Protein AF-A0A0K1JVM8-F1 (afdb_monomer)

Solvent-accessible surface area (backbone atoms only — not comparable to full-atom values): 25034 Å² total; per-residue (Å²): 74,61,64,30,31,45,97,93,35,83,37,40,50,70,55,46,67,72,68,50,91,50,93,85,65,65,36,27,36,83,86,70,67,44,68,32,46,79,39,46,76,85,44,94,86,43,81,51,28,44,40,63,70,90,76,65,94,89,62,86,78,51,78,73,28,77,96,48,36,75,93,56,51,80,48,55,87,50,63,66,70,62,32,48,56,49,16,52,52,47,46,57,57,38,67,34,71,66,46,44,45,33,38,51,39,37,49,31,50,69,67,34,75,82,40,62,47,72,71,54,53,53,48,40,53,52,50,39,62,76,67,46,57,51,47,38,58,84,69,52,70,77,54,49,50,63,55,48,46,52,76,55,73,42,56,34,56,54,88,95,48,81,68,47,38,34,37,40,44,79,48,60,58,86,93,57,60,77,50,42,43,74,77,43,20,93,63,18,29,40,34,44,22,32,43,58,95,88,39,79,56,59,71,46,79,59,68,91,39,60,56,63,21,70,41,47,65,68,58,48,48,69,55,28,70,78,51,81,88,60,56,72,61,60,53,54,54,46,60,75,58,52,68,69,76,80,68,75,74,70,78,76,72,74,73,84,77,74,86,75,83,79,80,88,80,82,92,82,84,86,84,84,85,79,89,83,85,81,90,79,90,82,83,89,83,90,83,87,85,82,83,82,84,80,84,76,89,77,83,88,75,82,82,78,82,79,83,76,77,83,82,83,76,81,88,76,79,83,81,84,76,81,80,80,88,79,78,80,84,79,94,79,90,78,83,88,90,78,85,88,89,81,90,81,89,86,89,80,90,79,92,77,92,72,87,82,81,80,76,79,72,80,57,75,68,56,56,52,52,54,54,52,55,52,50,57,68,63,68,77,114

Sequence (381 aa):
METAIYKGRMVSVTVFQHTRGSRHEHAICPACGEELFLSAANSVVKTASFNHHQRGPGQPHCELSYPYHPCYSWLRDVDEDVADARAVALRNRFYQPENLRRAFAFLVAATGKGAITSAVFALLLKEADKHGIWKYSGLPVWAVPYLLLTFIDFVVRPVDKQAYRVRFIIDKPPRSKLNTTWLSPQQCSLGKYFVNQGRTGKLVKAGRMPNPAPFSEQLFLKLTEDTSWISNNLANLFDEMAMEPIVEMEEVVPAPIKPQHKPAVSPQAAPVTPDRKSEMTRASSNMSINRPHVPSAAPVSEIRISVVPPITTPAVAPKIDAAPKVAAPRESDLPPISGRDALSSYTREEHFTRKSERSKLPSQSFWQKTVQKLREIFSLR

Secondary structure (DSSP, 8-state):
--EEEETTEEEEHHHHHHH-SSTT--EE-TTT--EEEEESTT-SSS--EEEEPPPPTTSPPPTTSGGG-GGGGGGG-S-HHHHHHHHHHHHHHHTSHHHHHHHHHHHHHHH-TTT--HHHHHHHHHHHHHTTGGGSTT--GGGHHHHHTTSS-EEE--TTS--EEEEEEEE--TT--TTHHHHSGGG-EEEEEEEETTEEEEEPPP-SS-SSEE--HHHHHHHSS--TTS-THHHHHHHHT------------------PPPPPPPP-----------------------PPPPP------------PPP------PPP-PPPP-PPPPPS-----------------------------PPPHHHHHHHHHHHHHHHS--

Mean predicted aligned error: 20.78 Å

Foldseek 3Di:
DQWFAFPNDIDGPVRCVVPDPDQPGFTAHPQPRDTWDWPCNPPPVDDIDTADDDDDPPDDDGCDHPLNDPLCVVQVPDDPVVLVVQLVVLVVVCLDPLNLLLLQLLLCLVQDPPQDDLVLSLVLVVVCVVSSVSSGPPDHSLLSSLVSQAPDWTWDDDDPDDIWIKHKDKDAPPPDDPVCCVVVQQRIWIFIFTADPNDGDDTDPDDSAHGRHGSDPVSSCVSRVDSPVPDCVSVVSVVVSDPDPPPPPPPPPPDPDDDDDDDDDDDDDDDDDDDDDDDDDDDDDDDDDDDDDDDDDDDDDDDDDDDDDDDDDDDDDDDDDDDDDDDDDDDDDDDDDDDDDDDDDDDDDDDDDDDDDDDDDDDPVVVVVVVVVVVVVVVPD

pLDDT: mean 70.58, std 21.55, range [31.61, 97.81]

Structure (mmCIF, N/CA/C/O backbone):
data_AF-A0A0K1JVM8-F1
#
_entry.id   AF-A0A0K1JVM8-F1
#
loop_
_atom_site.group_PDB
_atom_site.id
_atom_site.type_symbol
_atom_site.label_atom_id
_atom_site.label_alt_id
_atom_site.label_comp_id
_atom_site.label_asym_id
_atom_site.label_entity_id
_atom_site.label_seq_id
_atom_site.pdbx_PDB_ins_code
_atom_site.Cartn_x
_atom_site.Cartn_y
_atom_site.Cartn_z
_atom_site.occupancy
_atom_site.B_iso_or_equiv
_atom_site.auth_seq_id
_atom_site.auth_comp_id
_atom_site.auth_asym_id
_atom_site.auth_atom_id
_atom_site.pdbx_PDB_model_num
ATOM 1 N N . MET A 1 1 ? 22.837 0.581 -9.319 1.00 81.31 1 MET A N 1
ATOM 2 C CA . MET A 1 1 ? 22.861 0.524 -10.799 1.00 81.31 1 MET A CA 1
ATOM 3 C C . MET A 1 1 ? 24.142 -0.141 -11.277 1.00 81.31 1 MET A C 1
ATOM 5 O O . MET A 1 1 ? 25.142 -0.067 -10.568 1.00 81.31 1 MET A O 1
ATOM 9 N N . GLU A 1 2 ? 24.114 -0.774 -12.451 1.00 83.88 2 GLU A N 1
ATOM 10 C CA . GLU A 1 2 ? 25.258 -1.506 -13.033 1.00 83.88 2 GLU A CA 1
ATOM 11 C C . GLU A 1 2 ? 26.015 -0.710 -14.110 1.00 83.88 2 GLU A C 1
ATOM 13 O O . GLU A 1 2 ? 27.186 -0.990 -14.372 1.00 83.88 2 GLU A O 1
ATOM 18 N N . THR A 1 3 ? 25.380 0.314 -14.686 1.00 89.88 3 THR A N 1
ATOM 19 C CA . THR A 1 3 ? 25.966 1.213 -15.687 1.00 89.88 3 THR A CA 1
ATOM 20 C C . THR A 1 3 ? 25.829 2.679 -15.275 1.00 89.88 3 THR A C 1
ATOM 22 O O . THR A 1 3 ? 24.960 3.035 -14.474 1.00 89.88 3 THR A O 1
ATOM 25 N N . ALA A 1 4 ? 26.722 3.521 -15.794 1.00 94.81 4 ALA A N 1
ATOM 26 C CA . ALA A 1 4 ? 26.747 4.968 -15.588 1.00 94.81 4 ALA A CA 1
ATOM 27 C C . ALA A 1 4 ? 27.433 5.672 -16.775 1.00 94.81 4 ALA A C 1
ATOM 29 O O . ALA A 1 4 ? 28.057 5.011 -17.603 1.00 94.81 4 ALA A O 1
ATOM 30 N N . ILE A 1 5 ? 27.345 7.000 -16.864 1.00 95.00 5 ILE A N 1
ATOM 31 C CA . ILE A 1 5 ? 28.084 7.801 -17.850 1.00 95.00 5 ILE A CA 1
ATOM 32 C C . ILE A 1 5 ? 29.438 8.205 -17.262 1.00 95.00 5 ILE A C 1
ATOM 34 O O . ILE A 1 5 ? 29.512 8.777 -16.180 1.00 95.00 5 ILE A O 1
ATOM 38 N N . TYR A 1 6 ? 30.524 7.955 -17.983 1.00 97.12 6 TYR A N 1
ATOM 39 C CA . TYR A 1 6 ? 31.869 8.397 -17.628 1.00 97.12 6 TYR A CA 1
ATOM 40 C C . TYR A 1 6 ? 32.598 8.860 -18.889 1.00 97.12 6 TYR A C 1
ATOM 42 O O . TYR A 1 6 ? 32.619 8.148 -19.894 1.00 97.12 6 TYR A O 1
ATOM 50 N N . LYS A 1 7 ? 33.155 10.080 -18.861 1.00 95.38 7 LYS A N 1
ATOM 51 C CA . LYS A 1 7 ? 33.807 10.722 -20.023 1.00 95.38 7 LYS A CA 1
ATOM 52 C C . LYS A 1 7 ? 32.937 10.677 -21.297 1.00 95.38 7 LYS A C 1
ATOM 54 O O . LYS A 1 7 ? 33.414 10.360 -22.383 1.00 95.38 7 LYS A O 1
ATOM 59 N N . GLY A 1 8 ? 31.638 10.951 -21.140 1.00 93.75 8 GLY A N 1
ATOM 60 C CA . GLY A 1 8 ? 30.665 10.989 -22.239 1.00 93.75 8 GLY A CA 1
ATOM 61 C C . GLY A 1 8 ? 30.253 9.624 -22.802 1.00 93.75 8 GLY A C 1
ATOM 62 O O . GLY A 1 8 ? 29.587 9.575 -23.831 1.00 93.75 8 GLY A O 1
ATOM 63 N N . ARG A 1 9 ? 30.634 8.510 -22.163 1.00 94.75 9 ARG A N 1
ATOM 64 C CA . ARG A 1 9 ? 30.281 7.152 -22.604 1.00 94.75 9 ARG A CA 1
ATOM 65 C C . ARG A 1 9 ? 29.582 6.374 -21.504 1.00 94.75 9 ARG A C 1
ATOM 67 O O . ARG A 1 9 ? 29.908 6.526 -20.331 1.00 94.75 9 ARG A O 1
ATOM 74 N N . MET A 1 10 ? 28.656 5.504 -21.893 1.00 91.06 10 MET A N 1
ATOM 75 C CA . MET A 1 10 ? 28.048 4.548 -20.975 1.00 91.06 10 MET A CA 1
ATOM 76 C C . MET A 1 10 ? 29.062 3.449 -20.637 1.00 91.06 10 MET A C 1
ATOM 78 O O . MET A 1 10 ? 29.607 2.805 -21.531 1.00 91.06 10 MET A O 1
ATOM 82 N N . VAL A 1 11 ? 29.327 3.241 -19.351 1.00 94.69 11 VAL A N 1
ATOM 83 C CA . VAL A 1 11 ? 30.297 2.267 -18.841 1.00 94.69 11 VAL A CA 1
ATOM 84 C C . VAL A 1 11 ? 29.669 1.402 -17.756 1.00 94.69 11 VAL A C 1
ATOM 86 O O . VAL A 1 11 ? 28.824 1.865 -16.989 1.00 94.69 11 VAL A O 1
ATOM 89 N N . SER A 1 12 ? 30.092 0.140 -17.670 1.00 94.06 12 SER A N 1
ATOM 90 C CA . SER A 1 12 ? 29.763 -0.728 -16.537 1.00 94.06 12 SER A CA 1
ATOM 91 C C . SER A 1 12 ? 30.650 -0.420 -15.328 1.00 94.06 12 SER A C 1
ATOM 93 O O . SER A 1 12 ? 31.693 0.227 -15.454 1.00 94.06 12 SER A O 1
ATOM 95 N N . VAL A 1 13 ? 30.269 -0.926 -14.152 1.00 93.44 13 VAL A N 1
ATOM 96 C CA . VAL A 1 13 ? 31.075 -0.819 -12.920 1.00 93.44 13 VAL A CA 1
ATOM 97 C C . VAL A 1 13 ? 32.502 -1.330 -13.124 1.00 93.44 13 VAL A C 1
ATOM 99 O O . VAL A 1 13 ? 33.454 -0.655 -12.735 1.00 93.44 13 VAL A O 1
ATOM 102 N N . THR A 1 14 ? 32.660 -2.489 -13.769 1.00 93.19 14 THR A N 1
ATOM 103 C CA . THR A 1 14 ? 33.973 -3.090 -14.025 1.00 93.19 14 THR A CA 1
ATOM 104 C C . THR A 1 14 ? 34.808 -2.204 -14.938 1.00 93.19 14 THR A C 1
ATOM 106 O O . THR A 1 14 ? 35.954 -1.913 -14.609 1.00 93.19 14 THR A O 1
ATOM 109 N N . VAL A 1 15 ? 34.242 -1.717 -16.048 1.00 95.19 15 VAL A N 1
ATOM 110 C CA . VAL A 1 15 ? 34.964 -0.831 -16.975 1.00 95.19 15 VAL A CA 1
ATOM 111 C C . VAL A 1 15 ? 35.386 0.446 -16.254 1.00 95.19 15 VAL A C 1
ATOM 113 O O . VAL A 1 15 ? 36.564 0.779 -16.263 1.00 95.19 15 VAL A O 1
ATOM 116 N N . PHE A 1 16 ? 34.469 1.091 -15.529 1.00 95.75 16 PHE A N 1
ATOM 117 C CA . PHE A 1 16 ? 34.758 2.300 -14.757 1.00 95.75 16 PHE A CA 1
ATOM 118 C C . PHE A 1 16 ? 35.879 2.102 -13.728 1.00 95.75 16 PHE A C 1
ATOM 120 O O . PHE A 1 16 ? 36.759 2.953 -13.608 1.00 95.75 16 PHE A O 1
ATOM 127 N N . GLN A 1 17 ? 35.886 0.977 -13.004 1.00 93.50 17 GLN A N 1
ATOM 128 C CA . GLN A 1 17 ? 36.940 0.659 -12.036 1.00 93.50 17 GLN A CA 1
ATOM 129 C C . GLN A 1 17 ? 38.329 0.558 -12.675 1.00 93.50 17 GLN A C 1
ATOM 131 O O . GLN A 1 17 ? 39.293 0.971 -12.032 1.00 93.50 17 GLN A O 1
ATOM 136 N N . HIS A 1 18 ? 38.421 0.032 -13.900 1.00 93.88 18 HIS A N 1
ATOM 137 C CA . HIS A 1 18 ? 39.683 -0.129 -14.628 1.00 93.88 18 HIS A CA 1
ATOM 138 C C . HIS A 1 18 ? 40.111 1.148 -15.359 1.00 93.88 18 HIS A C 1
ATOM 140 O O . HIS A 1 18 ? 41.303 1.399 -15.499 1.00 93.88 18 HIS A O 1
ATOM 146 N N . THR A 1 19 ? 39.159 1.954 -15.836 1.00 93.19 19 THR A N 1
ATOM 147 C CA . THR A 1 19 ? 39.453 3.147 -16.646 1.00 93.19 19 THR A CA 1
ATOM 148 C C . THR A 1 19 ? 39.633 4.420 -15.833 1.00 93.19 19 THR A C 1
ATOM 150 O O . THR A 1 19 ? 40.155 5.400 -16.365 1.00 93.19 19 THR A O 1
ATOM 153 N N . ARG A 1 20 ? 39.164 4.456 -14.580 1.00 91.81 20 ARG A N 1
ATOM 154 C CA . ARG A 1 20 ? 39.318 5.646 -13.739 1.00 91.81 20 ARG A CA 1
ATOM 155 C C . ARG A 1 20 ? 40.787 5.862 -13.379 1.00 91.81 20 ARG A C 1
ATOM 157 O O . ARG A 1 20 ? 41.449 4.956 -12.878 1.00 91.81 20 ARG A O 1
ATOM 164 N N . GLY A 1 21 ? 41.286 7.070 -13.614 1.00 86.62 21 GLY A N 1
ATOM 165 C CA . GLY A 1 21 ? 42.670 7.440 -13.311 1.00 86.62 21 GLY A CA 1
ATOM 166 C C . GLY A 1 21 ? 42.886 7.747 -11.829 1.00 86.62 21 GLY A C 1
ATOM 167 O O . GLY A 1 21 ? 43.987 7.583 -11.311 1.00 86.62 21 GLY A O 1
ATOM 168 N N . SER A 1 22 ? 41.832 8.169 -11.122 1.00 90.00 22 SER A N 1
ATOM 169 C CA . SER A 1 22 ? 41.902 8.497 -9.698 1.00 90.00 22 SER A CA 1
ATOM 170 C C . SER A 1 22 ? 40.637 8.085 -8.938 1.00 90.00 22 SER A C 1
ATOM 172 O O . SER A 1 22 ? 39.588 7.807 -9.521 1.00 90.00 22 SER A O 1
ATOM 174 N N . ARG A 1 23 ? 40.723 8.061 -7.601 1.00 82.81 23 ARG A N 1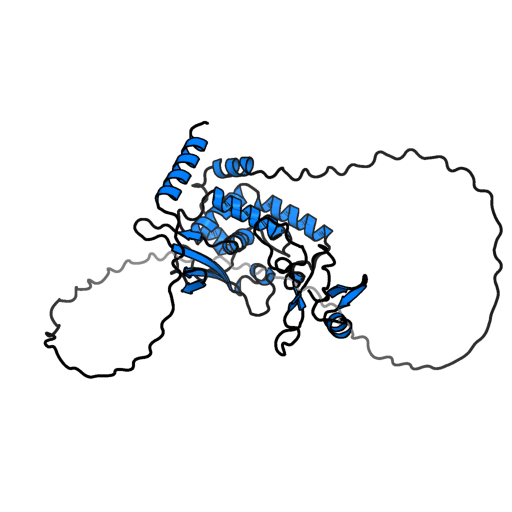
ATOM 175 C CA . ARG A 1 23 ? 39.566 7.806 -6.720 1.00 82.81 23 ARG A CA 1
ATOM 176 C C . ARG A 1 23 ? 38.569 8.969 -6.668 1.00 82.81 23 ARG A C 1
ATOM 178 O O . ARG A 1 23 ? 37.462 8.757 -6.185 1.00 82.81 23 ARG A O 1
ATOM 185 N N . HIS A 1 24 ? 38.968 10.151 -7.136 1.00 84.44 24 HIS A N 1
ATOM 186 C CA . HIS A 1 24 ? 38.151 11.367 -7.160 1.00 84.44 24 HIS A CA 1
ATOM 187 C C . HIS A 1 24 ? 37.412 11.552 -8.485 1.00 84.44 24 HIS A C 1
ATOM 189 O O . HIS A 1 24 ? 36.707 12.532 -8.667 1.00 84.44 24 HIS A O 1
ATOM 195 N N . GLU A 1 25 ? 37.591 10.642 -9.440 1.00 92.00 25 GLU A N 1
ATOM 196 C CA . GLU A 1 25 ? 36.777 10.660 -10.643 1.00 92.00 25 GLU A CA 1
ATOM 197 C C . GLU A 1 25 ? 35.407 10.046 -10.352 1.00 92.00 25 GLU A C 1
ATOM 199 O O . GLU A 1 25 ? 35.298 8.962 -9.766 1.00 92.00 25 GLU A O 1
ATOM 204 N N . HIS A 1 26 ? 34.366 10.743 -10.797 1.00 92.69 26 HIS A N 1
ATOM 205 C CA . HIS A 1 26 ? 32.977 10.376 -10.572 1.00 92.69 26 HIS A CA 1
ATOM 206 C C . HIS A 1 26 ? 32.333 9.883 -11.869 1.00 92.69 26 HIS A C 1
ATOM 208 O O . HIS A 1 26 ? 32.655 10.340 -12.968 1.00 92.69 26 HIS A O 1
ATOM 214 N N . ALA A 1 27 ? 31.425 8.919 -11.732 1.00 95.62 27 ALA A N 1
ATOM 215 C CA . ALA A 1 27 ? 30.511 8.550 -12.801 1.00 95.62 27 ALA A CA 1
ATOM 216 C C . ALA A 1 27 ? 29.207 9.333 -12.628 1.00 95.62 27 ALA A C 1
ATOM 218 O O . ALA A 1 27 ? 28.842 9.686 -11.509 1.00 95.62 27 ALA A O 1
ATOM 219 N N . ILE A 1 28 ? 28.502 9.579 -13.722 1.00 95.94 28 ILE A N 1
ATOM 220 C CA . ILE A 1 28 ? 27.279 10.373 -13.760 1.00 95.94 28 ILE A CA 1
ATOM 221 C C . ILE A 1 28 ? 26.082 9.457 -14.018 1.00 95.94 28 ILE A C 1
ATOM 223 O O . ILE A 1 28 ? 26.141 8.538 -14.839 1.00 95.94 28 ILE A O 1
ATOM 227 N N . CYS A 1 29 ? 24.979 9.702 -13.323 1.00 92.38 29 CYS A N 1
ATOM 228 C CA . CYS A 1 29 ? 23.720 9.020 -13.564 1.00 92.38 29 CYS A CA 1
ATOM 229 C C . CYS A 1 29 ? 23.156 9.395 -14.941 1.00 92.38 29 CYS A C 1
ATOM 231 O O . CYS A 1 29 ? 22.933 10.580 -15.188 1.00 92.38 29 CYS A O 1
ATOM 233 N N . PRO A 1 30 ? 22.854 8.420 -15.818 1.00 85.19 30 PRO A N 1
ATOM 234 C CA . PRO A 1 30 ? 22.324 8.715 -17.147 1.00 85.19 30 PRO A CA 1
ATOM 235 C C . PRO A 1 30 ? 20.932 9.358 -17.119 1.00 85.19 30 PRO A C 1
ATOM 237 O O . PRO A 1 30 ? 20.566 10.014 -18.084 1.00 85.19 30 PRO A O 1
ATOM 240 N N . ALA A 1 31 ? 20.166 9.187 -16.034 1.00 80.31 31 ALA A N 1
ATOM 241 C CA . ALA A 1 31 ? 18.821 9.752 -15.922 1.00 80.31 31 ALA A CA 1
ATOM 242 C C . ALA A 1 31 ? 18.802 11.159 -15.314 1.00 80.31 31 ALA A C 1
ATOM 244 O O . ALA A 1 31 ? 18.170 12.053 -15.858 1.00 80.31 31 ALA A O 1
ATOM 245 N N . CYS A 1 32 ? 19.461 11.366 -14.169 1.00 84.00 32 CYS A N 1
ATOM 246 C CA . CYS A 1 32 ? 19.370 12.641 -13.444 1.00 84.00 32 CYS A CA 1
ATOM 247 C C . CYS A 1 32 ? 20.613 13.526 -13.557 1.00 84.00 32 CYS A C 1
ATOM 249 O O . CYS A 1 32 ? 20.609 14.625 -13.012 1.00 84.00 32 CYS A O 1
ATOM 251 N N . GLY A 1 33 ? 21.685 13.050 -14.194 1.00 90.31 33 GLY A N 1
ATOM 252 C CA . GLY A 1 33 ? 22.930 13.805 -14.321 1.00 90.31 33 GLY A CA 1
ATOM 253 C C . GLY A 1 33 ? 23.726 13.967 -13.022 1.00 90.31 33 GLY A C 1
ATOM 254 O O . GLY A 1 33 ? 24.729 14.671 -13.021 1.00 90.31 33 GLY A O 1
ATOM 255 N N . GLU A 1 34 ? 23.326 13.327 -11.919 1.00 91.44 34 GLU A N 1
ATOM 256 C CA . GLU A 1 34 ? 24.064 13.431 -10.657 1.00 91.44 34 GLU A CA 1
ATOM 257 C C . GLU A 1 34 ? 25.298 12.542 -10.600 1.00 91.44 34 GLU A C 1
ATOM 259 O O . GLU A 1 34 ? 25.341 11.455 -11.179 1.00 91.44 34 GLU A O 1
ATOM 264 N N . GLU A 1 35 ? 26.265 12.981 -9.801 1.00 93.75 35 GLU A N 1
ATOM 265 C CA . GLU A 1 35 ? 27.422 12.182 -9.434 1.00 93.75 35 GLU A CA 1
ATOM 266 C C . GLU A 1 35 ? 27.008 10.950 -8.623 1.00 93.75 35 GLU A C 1
ATOM 268 O O . GLU A 1 35 ? 26.246 11.003 -7.652 1.00 93.75 35 GLU A O 1
ATOM 273 N N . LEU A 1 36 ? 27.538 9.810 -9.045 1.00 93.12 36 LEU A N 1
ATOM 274 C CA . LEU A 1 36 ? 27.347 8.518 -8.418 1.00 93.12 36 LEU A CA 1
ATOM 275 C C . LEU A 1 36 ? 28.611 8.120 -7.667 1.00 93.12 36 LEU A C 1
ATOM 277 O O . LEU A 1 36 ? 29.735 8.330 -8.133 1.00 93.12 36 LEU A O 1
ATOM 281 N N . PHE A 1 37 ? 28.423 7.436 -6.542 1.00 92.44 37 PHE A N 1
ATOM 282 C CA . PHE A 1 37 ? 29.513 6.776 -5.840 1.00 92.44 37 PHE A CA 1
ATOM 283 C C . PHE A 1 37 ? 29.496 5.268 -6.082 1.00 92.44 37 PHE A C 1
ATOM 285 O O . PHE A 1 37 ? 28.454 4.632 -6.273 1.00 92.44 37 PHE A O 1
ATOM 292 N N . LEU A 1 38 ? 30.688 4.680 -6.048 1.00 92.12 38 LEU A N 1
ATOM 293 C CA . LEU A 1 38 ? 30.872 3.245 -6.182 1.00 92.12 38 LEU A CA 1
ATOM 294 C C . LEU A 1 38 ? 30.703 2.574 -4.813 1.00 92.12 38 LEU A C 1
ATOM 296 O O . LEU A 1 38 ? 31.476 2.823 -3.890 1.00 92.12 38 LEU A O 1
ATOM 300 N N . SER A 1 39 ? 29.707 1.705 -4.679 1.00 88.62 39 SER A N 1
ATOM 301 C CA . SER A 1 39 ? 29.488 0.885 -3.485 1.00 88.62 39 SER A CA 1
ATOM 302 C C . SER A 1 39 ? 30.021 -0.524 -3.698 1.00 88.62 39 SER A C 1
ATOM 304 O O . SER A 1 39 ? 30.020 -1.027 -4.820 1.00 88.62 39 SER A O 1
ATOM 306 N N . ALA A 1 40 ? 30.458 -1.166 -2.613 1.00 86.06 40 ALA A N 1
ATOM 307 C CA . ALA A 1 40 ? 30.937 -2.551 -2.604 1.00 86.06 40 ALA A CA 1
ATOM 308 C C . ALA A 1 40 ? 32.075 -2.856 -3.602 1.00 86.06 40 ALA A C 1
ATOM 310 O O . ALA A 1 40 ? 32.305 -4.010 -3.935 1.00 86.06 40 ALA A O 1
ATOM 311 N N . ALA A 1 41 ? 32.836 -1.838 -4.020 1.00 85.62 41 ALA A N 1
ATOM 312 C CA . ALA A 1 41 ? 33.919 -1.950 -5.000 1.00 85.62 41 ALA A CA 1
ATOM 313 C C . ALA A 1 41 ? 34.955 -3.046 -4.689 1.00 85.62 41 ALA A C 1
ATOM 315 O O . ALA A 1 41 ? 35.492 -3.652 -5.608 1.00 85.62 41 ALA A O 1
ATOM 316 N N . ASN A 1 42 ? 35.210 -3.279 -3.398 1.00 85.31 42 ASN A N 1
ATOM 317 C CA . ASN A 1 42 ? 36.201 -4.230 -2.891 1.00 85.31 42 ASN A CA 1
ATOM 318 C C . ASN A 1 42 ? 35.550 -5.382 -2.102 1.00 85.31 42 ASN A C 1
ATOM 320 O O . ASN A 1 42 ? 36.225 -6.068 -1.338 1.00 85.31 42 ASN A O 1
ATOM 324 N N . SER A 1 43 ? 34.225 -5.540 -2.174 1.00 81.50 43 SER A N 1
ATOM 325 C CA . SER A 1 43 ? 33.541 -6.583 -1.414 1.00 81.50 43 SER A CA 1
ATOM 326 C C . SER A 1 43 ? 33.620 -7.910 -2.158 1.00 81.50 43 SER A C 1
ATOM 328 O O . SER A 1 43 ? 33.207 -8.004 -3.304 1.00 81.50 43 SER A O 1
ATOM 330 N N . VAL A 1 44 ? 34.076 -8.956 -1.471 1.00 82.62 44 VAL A N 1
ATOM 331 C CA . VAL A 1 44 ? 33.999 -10.343 -1.965 1.00 82.62 44 VAL A CA 1
ATOM 332 C C . VAL A 1 44 ? 32.591 -10.940 -1.859 1.00 82.62 44 VAL A C 1
ATOM 334 O O . VAL A 1 44 ? 32.313 -11.969 -2.460 1.00 82.62 44 VAL A O 1
ATOM 337 N N . VAL A 1 45 ? 31.693 -10.301 -1.098 1.00 80.62 45 VAL A N 1
ATOM 338 C CA . VAL A 1 45 ? 30.330 -10.802 -0.830 1.00 80.62 45 VAL A CA 1
ATOM 339 C C . VAL A 1 45 ? 29.272 -10.053 -1.639 1.00 80.62 45 VAL A C 1
ATOM 341 O O . VAL A 1 45 ? 28.243 -10.622 -1.994 1.00 80.62 45 VAL A O 1
ATOM 344 N N . LYS A 1 46 ? 29.482 -8.760 -1.903 1.00 73.44 46 LYS A N 1
ATOM 345 C CA . LYS A 1 46 ? 28.514 -7.906 -2.597 1.00 73.44 46 LYS A CA 1
ATOM 346 C C . LYS A 1 46 ? 29.064 -7.475 -3.946 1.00 73.44 46 LYS A C 1
ATOM 348 O O . LYS A 1 46 ? 30.166 -6.945 -4.014 1.00 73.44 46 LYS A O 1
ATOM 353 N N . THR A 1 47 ? 28.253 -7.610 -4.988 1.00 80.38 47 THR A N 1
ATOM 354 C CA . THR A 1 47 ? 28.577 -7.083 -6.313 1.00 80.38 47 THR A CA 1
ATOM 355 C C . THR A 1 47 ? 28.704 -5.561 -6.255 1.00 80.38 47 THR A C 1
ATOM 357 O O . THR A 1 47 ? 27.841 -4.870 -5.700 1.00 80.38 47 THR A O 1
ATOM 360 N N . ALA A 1 48 ? 29.792 -5.035 -6.816 1.00 88.44 48 ALA A N 1
ATOM 361 C CA . ALA A 1 48 ? 30.022 -3.602 -6.898 1.00 88.44 48 ALA A CA 1
ATOM 362 C C . ALA A 1 48 ? 28.920 -2.921 -7.730 1.00 88.44 48 ALA A C 1
ATOM 364 O O . ALA A 1 48 ? 28.473 -3.454 -8.743 1.00 88.44 48 ALA A O 1
ATOM 365 N N . SER A 1 49 ? 28.460 -1.745 -7.298 1.00 90.31 49 SER A N 1
ATOM 366 C CA . SER A 1 49 ? 27.365 -1.022 -7.962 1.00 90.31 49 SER A CA 1
ATOM 367 C C . SER A 1 49 ? 27.491 0.491 -7.815 1.00 90.31 49 SER A C 1
ATOM 369 O O . SER A 1 49 ? 28.001 0.988 -6.808 1.00 90.31 49 SER A O 1
ATOM 371 N N . PHE A 1 50 ? 26.979 1.237 -8.793 1.00 92.69 50 PHE A N 1
ATOM 372 C CA . PHE A 1 50 ? 26.821 2.685 -8.686 1.00 92.69 50 PHE A CA 1
ATOM 373 C C . PHE A 1 50 ? 25.584 3.041 -7.861 1.00 92.69 50 PHE A C 1
ATOM 375 O O . PHE A 1 50 ? 24.506 2.472 -8.075 1.00 92.69 50 PHE A O 1
ATOM 382 N N . ASN A 1 51 ? 25.727 3.992 -6.940 1.00 88.94 51 ASN A N 1
ATOM 383 C CA . ASN A 1 51 ? 24.657 4.455 -6.061 1.00 88.94 51 ASN A CA 1
ATOM 384 C C . ASN A 1 51 ? 24.630 5.984 -5.977 1.00 88.94 51 ASN A C 1
ATOM 386 O O . ASN A 1 51 ? 25.659 6.642 -6.096 1.00 88.94 51 ASN A O 1
ATOM 390 N N . HIS A 1 52 ? 23.430 6.528 -5.773 1.00 89.75 52 HIS A N 1
ATOM 391 C CA . HIS A 1 52 ? 23.224 7.957 -5.544 1.00 89.75 52 HIS A CA 1
ATOM 392 C C . HIS A 1 52 ? 23.529 8.311 -4.093 1.00 89.75 52 HIS A C 1
ATOM 394 O O . HIS A 1 52 ? 23.214 7.528 -3.191 1.00 89.75 52 HIS A O 1
ATOM 400 N N . HIS A 1 53 ? 24.067 9.508 -3.868 1.00 87.00 53 HIS A N 1
ATOM 401 C CA . HIS A 1 53 ? 24.194 10.080 -2.530 1.00 87.00 53 HIS A CA 1
ATOM 402 C C . HIS A 1 53 ? 22.818 10.236 -1.859 1.00 87.00 53 HIS A C 1
ATOM 404 O O . HIS A 1 53 ? 21.798 10.422 -2.526 1.00 87.00 53 HIS A O 1
ATOM 410 N N . GLN A 1 54 ? 22.777 10.131 -0.524 1.00 78.12 54 GLN A N 1
ATOM 411 C CA . GLN A 1 54 ? 21.552 10.406 0.227 1.00 78.12 54 GLN A CA 1
ATOM 412 C C . GLN A 1 54 ? 21.150 11.864 0.007 1.00 78.12 54 GLN A C 1
ATOM 414 O O . GLN A 1 54 ? 21.894 12.774 0.369 1.00 78.12 54 GLN A O 1
ATOM 419 N N . ARG A 1 55 ? 19.969 12.075 -0.577 1.00 74.88 55 ARG A N 1
ATOM 420 C CA . ARG A 1 55 ? 19.400 13.413 -0.743 1.00 74.88 55 ARG A CA 1
ATOM 421 C C . ARG A 1 55 ? 18.705 13.861 0.543 1.00 74.88 55 ARG A C 1
ATOM 423 O O . ARG A 1 55 ? 18.148 13.047 1.283 1.00 74.88 55 ARG A O 1
ATOM 430 N N . GLY A 1 56 ? 18.745 15.167 0.797 1.00 71.19 56 GLY A N 1
ATOM 431 C CA . GLY A 1 56 ? 17.991 15.797 1.877 1.00 71.19 56 GLY A CA 1
ATOM 432 C C . GLY A 1 56 ? 16.479 15.816 1.600 1.00 71.19 56 GLY A C 1
ATOM 433 O O . GLY A 1 56 ? 16.052 15.629 0.456 1.00 71.19 56 GLY A O 1
ATOM 434 N N . PRO A 1 57 ? 15.645 16.049 2.628 1.00 55.91 57 PRO A N 1
ATOM 435 C CA . PRO A 1 57 ? 14.203 16.180 2.445 1.00 55.91 57 PRO A CA 1
ATOM 436 C C . PRO A 1 57 ? 13.881 17.356 1.505 1.00 55.91 57 PRO A C 1
ATOM 438 O O . PRO A 1 57 ? 14.362 18.464 1.720 1.00 55.91 57 PRO A O 1
ATOM 441 N N . GLY A 1 58 ? 13.061 17.113 0.475 1.00 66.31 58 GLY A N 1
ATOM 442 C CA . GLY A 1 58 ? 12.559 18.146 -0.446 1.00 66.31 58 GLY A CA 1
ATOM 443 C C . GLY A 1 58 ? 13.208 18.192 -1.834 1.00 66.31 58 GLY A C 1
ATOM 444 O O . GLY A 1 58 ? 12.729 18.936 -2.683 1.00 66.31 58 GLY A O 1
ATOM 445 N N . GLN A 1 59 ? 14.245 17.393 -2.108 1.00 65.75 59 GLN A N 1
ATOM 446 C CA . GLN A 1 59 ? 14.775 17.276 -3.470 1.00 65.75 59 GLN A CA 1
ATOM 447 C C . GLN A 1 59 ? 14.003 16.221 -4.287 1.00 65.75 59 GLN A C 1
ATOM 449 O O . GLN A 1 59 ? 13.625 15.177 -3.732 1.00 65.75 59 GLN A O 1
ATOM 454 N N . PRO A 1 60 ? 13.768 16.458 -5.598 1.00 61.12 60 PRO A N 1
ATOM 455 C CA . PRO A 1 60 ? 13.161 15.461 -6.484 1.00 61.12 60 PRO A CA 1
ATOM 456 C C . PRO A 1 60 ? 13.978 14.168 -6.411 1.00 61.12 60 PRO A C 1
ATOM 458 O O . PRO A 1 60 ? 15.157 14.216 -6.087 1.00 61.12 60 PRO A O 1
ATOM 461 N N . HIS A 1 61 ? 13.382 12.998 -6.614 1.00 67.38 61 HIS A N 1
ATOM 462 C CA . HIS A 1 61 ? 14.104 11.721 -6.526 1.00 67.38 61 HIS A CA 1
ATOM 463 C C . HIS A 1 61 ? 14.506 11.265 -7.931 1.00 67.38 61 HIS A C 1
ATOM 465 O O . HIS A 1 61 ? 13.715 11.395 -8.857 1.00 67.38 61 HIS A O 1
ATOM 471 N N . CYS A 1 62 ? 15.716 10.724 -8.112 1.00 73.38 62 CYS A N 1
ATOM 472 C CA . CYS A 1 62 ? 16.087 10.141 -9.403 1.00 73.38 62 CYS A CA 1
ATOM 473 C C . CYS A 1 62 ? 15.377 8.799 -9.605 1.00 73.38 62 CYS A C 1
ATOM 475 O O . CYS A 1 62 ? 15.444 7.928 -8.735 1.00 73.38 62 CYS A O 1
ATOM 477 N N . GLU A 1 63 ? 14.790 8.608 -10.783 1.00 61.78 63 GLU A N 1
ATOM 478 C CA . GLU A 1 63 ? 14.130 7.372 -11.229 1.00 61.78 63 GLU A CA 1
ATOM 479 C C . GLU A 1 63 ? 15.056 6.151 -11.315 1.00 61.78 63 GLU A C 1
ATOM 481 O O . GLU A 1 63 ? 14.592 5.031 -11.470 1.00 61.78 63 GLU A O 1
ATOM 486 N N . LEU A 1 64 ? 16.372 6.342 -11.209 1.00 64.12 64 LEU A N 1
ATOM 487 C CA . LEU A 1 64 ? 17.355 5.261 -11.115 1.00 64.12 64 LEU A CA 1
ATOM 488 C C . LEU A 1 64 ? 18.025 5.179 -9.730 1.00 64.12 64 LEU A C 1
ATOM 490 O O . LEU A 1 64 ? 18.902 4.340 -9.493 1.00 64.12 64 LEU A O 1
ATOM 494 N N . SER A 1 65 ? 17.650 6.058 -8.794 1.00 63.91 65 SER A N 1
ATOM 495 C CA . SER A 1 65 ? 18.070 5.950 -7.395 1.00 63.91 65 SER A CA 1
ATOM 496 C C . SER A 1 65 ? 17.342 4.800 -6.703 1.00 63.91 65 SER A C 1
ATOM 498 O O . SER A 1 65 ? 16.274 4.380 -7.126 1.00 63.91 65 SER A O 1
ATOM 500 N N . TYR A 1 66 ? 17.943 4.262 -5.640 1.00 50.91 66 TYR A N 1
ATOM 501 C CA . TYR A 1 66 ? 17.538 3.048 -4.918 1.00 50.91 66 TYR A CA 1
ATOM 502 C C . TYR A 1 66 ? 16.022 2.843 -4.635 1.00 50.91 66 TYR A C 1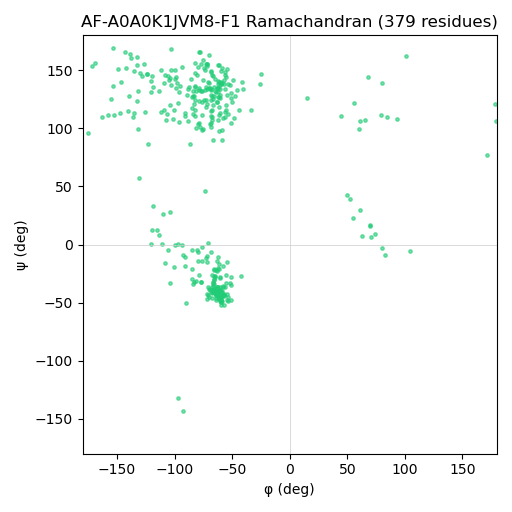
ATOM 504 O O . TYR A 1 66 ? 15.615 1.685 -4.572 1.00 50.91 66 TYR A O 1
ATOM 512 N N . PRO A 1 67 ? 15.145 3.864 -4.516 1.00 46.81 67 PRO A N 1
ATOM 513 C CA . PRO A 1 67 ? 13.691 3.634 -4.522 1.00 46.81 67 PRO A CA 1
ATOM 514 C C . PRO A 1 67 ? 13.099 3.050 -5.829 1.00 46.81 67 PRO A C 1
ATOM 516 O O . PRO A 1 67 ? 11.994 2.521 -5.788 1.00 46.81 67 PRO A O 1
ATOM 519 N N . TYR A 1 68 ? 13.830 3.051 -6.948 1.00 47.66 68 TYR A N 1
ATOM 520 C CA . TYR A 1 68 ? 13.431 2.518 -8.265 1.00 47.66 68 TYR A CA 1
ATOM 521 C C . TYR A 1 68 ? 14.350 1.378 -8.749 1.00 47.66 68 TYR A C 1
ATOM 523 O O . TYR A 1 68 ? 14.652 1.210 -9.930 1.00 47.66 68 TYR A O 1
ATOM 531 N N . HIS A 1 69 ? 14.848 0.597 -7.794 1.00 46.94 69 HIS A N 1
ATOM 532 C CA . HIS A 1 69 ? 15.840 -0.455 -7.990 1.00 46.94 69 HIS A CA 1
ATOM 533 C C . HIS A 1 69 ? 15.419 -1.518 -9.041 1.00 46.94 69 HIS A C 1
ATOM 535 O O . HIS A 1 69 ? 14.260 -1.932 -9.052 1.00 46.94 69 HIS A O 1
ATOM 541 N N . PRO A 1 70 ? 16.354 -2.094 -9.829 1.00 42.84 70 PRO A N 1
ATOM 542 C CA . PRO A 1 70 ? 16.113 -3.247 -10.716 1.00 42.84 70 PRO A CA 1
ATOM 543 C C . PRO A 1 70 ? 15.513 -4.484 -10.025 1.00 42.84 70 PRO A C 1
ATOM 545 O O . PRO A 1 70 ? 14.947 -5.354 -10.672 1.00 42.84 70 PRO A O 1
ATOM 548 N N . CYS A 1 71 ? 15.547 -4.556 -8.690 1.00 41.50 71 CYS A N 1
ATOM 549 C CA . CYS A 1 71 ? 14.805 -5.583 -7.950 1.00 41.50 71 CYS A CA 1
ATOM 550 C C . CYS A 1 71 ? 13.281 -5.362 -7.960 1.00 41.50 71 CYS A C 1
ATOM 552 O O . CYS A 1 71 ? 12.570 -6.155 -7.352 1.00 41.50 71 CYS A O 1
ATOM 554 N N . TYR A 1 72 ? 12.798 -4.322 -8.642 1.00 47.41 72 TYR A N 1
ATOM 555 C CA . TYR A 1 72 ? 11.400 -4.047 -8.960 1.00 47.41 72 TYR A CA 1
ATOM 556 C C . TYR A 1 72 ? 11.161 -3.958 -10.480 1.00 47.41 72 TYR A C 1
ATOM 558 O O . TYR A 1 72 ? 10.027 -3.738 -10.891 1.00 47.41 72 TYR A O 1
ATOM 566 N N . SER A 1 73 ? 12.182 -4.139 -11.338 1.00 45.38 73 SER A N 1
ATOM 567 C CA . SER A 1 73 ? 11.999 -4.091 -12.803 1.00 45.38 73 SER A CA 1
ATOM 568 C C . SER A 1 73 ? 11.124 -5.237 -13.311 1.00 45.38 73 SER A C 1
ATOM 570 O O . SER A 1 73 ? 10.345 -5.048 -14.233 1.00 45.38 73 SER A O 1
ATOM 572 N N . TRP A 1 74 ? 11.155 -6.392 -12.642 1.00 46.28 74 TRP A N 1
ATOM 573 C CA . TRP A 1 74 ? 10.309 -7.547 -12.962 1.00 46.28 74 TRP A CA 1
ATOM 574 C C . TRP A 1 74 ? 8.811 -7.327 -12.665 1.00 46.28 74 TRP A C 1
ATOM 576 O O . TRP A 1 74 ? 7.997 -8.181 -13.010 1.00 46.28 74 TRP A O 1
ATOM 586 N N . LEU A 1 75 ? 8.419 -6.206 -12.038 1.00 45.25 75 LEU A N 1
ATOM 587 C CA . LEU A 1 75 ? 7.014 -5.766 -11.987 1.00 45.25 75 LEU A CA 1
ATOM 588 C C . LEU A 1 75 ? 6.516 -5.244 -13.350 1.00 45.25 75 LEU A C 1
ATOM 590 O O . LEU A 1 75 ? 5.311 -5.045 -13.494 1.00 45.25 75 LEU A O 1
ATOM 594 N N . ARG A 1 76 ? 7.418 -5.049 -14.327 1.00 51.62 76 ARG A N 1
ATOM 595 C CA . ARG A 1 76 ? 7.184 -4.438 -15.646 1.00 51.62 76 ARG A CA 1
ATOM 596 C C . ARG A 1 76 ? 7.259 -5.437 -16.821 1.00 51.62 76 ARG A C 1
ATOM 598 O O . ARG A 1 76 ? 7.565 -5.027 -17.929 1.00 51.62 76 ARG A O 1
ATOM 605 N N . ASP A 1 77 ? 6.996 -6.734 -16.607 1.00 47.53 77 ASP A N 1
ATOM 606 C CA . ASP A 1 77 ? 6.895 -7.755 -17.684 1.00 47.53 77 ASP A CA 1
ATOM 607 C C . ASP A 1 77 ? 5.579 -7.606 -18.498 1.00 47.53 77 ASP A C 1
ATOM 609 O O . ASP A 1 77 ? 4.832 -8.567 -18.686 1.00 47.53 77 ASP A O 1
ATOM 613 N N . VAL A 1 78 ? 5.215 -6.385 -18.892 1.00 54.09 78 VAL A N 1
ATOM 614 C CA . VAL A 1 78 ? 4.038 -6.063 -19.715 1.00 54.09 78 VAL A CA 1
ATOM 615 C C . VAL A 1 78 ? 4.418 -4.865 -20.584 1.00 54.09 78 VAL A C 1
ATOM 617 O O . VAL A 1 78 ? 5.082 -3.965 -20.070 1.00 54.09 78 VAL A O 1
ATOM 620 N N . ASP A 1 79 ? 4.001 -4.850 -21.856 1.00 57.44 79 ASP A N 1
ATOM 621 C CA . ASP A 1 79 ? 4.130 -3.667 -22.720 1.00 57.44 79 ASP A CA 1
ATOM 622 C C . ASP A 1 79 ? 3.665 -2.411 -21.973 1.00 57.44 79 ASP A C 1
ATOM 624 O O . ASP A 1 79 ? 2.624 -2.431 -21.311 1.00 57.44 79 ASP A O 1
ATOM 628 N N . GLU A 1 80 ? 4.457 -1.341 -22.041 1.00 64.12 80 GLU A N 1
ATOM 629 C CA . GLU A 1 80 ? 4.287 -0.150 -21.199 1.00 64.12 80 GLU A CA 1
ATOM 630 C C . GLU A 1 80 ? 2.902 0.488 -21.387 1.00 64.12 80 GLU A C 1
ATOM 632 O O . GLU A 1 80 ? 2.221 0.773 -20.402 1.00 64.12 80 GLU A O 1
ATOM 637 N N . ASP A 1 81 ? 2.414 0.538 -22.628 1.00 67.88 81 ASP A N 1
ATOM 638 C CA . ASP A 1 81 ? 1.076 1.035 -22.970 1.00 67.88 81 ASP A CA 1
ATOM 639 C C . ASP A 1 81 ? -0.044 0.185 -22.342 1.00 67.88 81 ASP A C 1
ATOM 641 O O . ASP A 1 81 ? -1.027 0.696 -21.796 1.00 67.88 81 ASP A O 1
ATOM 645 N N . VAL A 1 82 ? 0.114 -1.143 -22.358 1.00 67.06 82 VAL A N 1
ATOM 646 C CA . VAL A 1 82 ? -0.849 -2.082 -21.759 1.00 67.06 82 VAL A CA 1
ATOM 647 C C . VAL A 1 82 ? -0.792 -2.003 -20.232 1.00 67.06 82 VAL A C 1
ATOM 649 O O . VAL A 1 82 ? -1.821 -2.104 -19.553 1.00 67.06 82 VAL A O 1
ATOM 652 N N . ALA A 1 83 ? 0.402 -1.809 -19.669 1.00 71.75 83 ALA A N 1
ATOM 653 C CA . ALA A 1 83 ? 0.596 -1.610 -18.241 1.00 71.75 83 ALA A CA 1
ATOM 654 C C . ALA A 1 83 ? -0.065 -0.312 -17.762 1.00 71.75 83 ALA A C 1
ATOM 656 O O . ALA A 1 83 ? -0.683 -0.323 -16.693 1.00 71.75 83 ALA A O 1
ATOM 657 N N . ASP A 1 84 ? 0.006 0.754 -18.557 1.00 80.88 84 ASP A N 1
ATOM 658 C CA . ASP A 1 84 ? -0.574 2.059 -18.248 1.00 80.88 84 ASP A CA 1
ATOM 659 C C . ASP A 1 84 ? -2.099 2.046 -18.347 1.00 80.88 84 ASP A C 1
ATOM 661 O O . ASP A 1 84 ? -2.767 2.427 -17.381 1.00 80.88 84 ASP A O 1
ATOM 665 N N . ALA A 1 85 ? -2.671 1.488 -19.417 1.00 85.12 85 ALA A N 1
ATOM 666 C CA . ALA A 1 85 ? -4.122 1.320 -19.533 1.00 85.12 85 ALA A CA 1
ATOM 667 C C . ALA A 1 85 ? -4.694 0.477 -18.376 1.00 85.12 85 ALA A C 1
ATOM 669 O O . ALA A 1 85 ? -5.700 0.832 -17.752 1.00 85.12 85 ALA A O 1
ATOM 670 N N . ARG A 1 86 ? -4.014 -0.621 -18.016 1.00 88.56 86 ARG A N 1
ATOM 671 C CA . ARG A 1 86 ? -4.398 -1.453 -16.867 1.00 88.56 86 ARG A CA 1
ATOM 672 C C . ARG A 1 86 ? -4.267 -0.700 -15.544 1.00 88.56 86 ARG A C 1
ATOM 674 O O . ARG A 1 86 ? -5.119 -0.873 -14.671 1.00 88.56 86 ARG A O 1
ATOM 681 N N . ALA A 1 87 ? -3.216 0.097 -15.372 1.00 89.19 87 ALA A N 1
ATOM 682 C CA . ALA A 1 87 ? -3.001 0.875 -14.158 1.00 89.19 87 ALA A CA 1
ATOM 683 C C . ALA A 1 87 ? -4.101 1.920 -13.962 1.00 89.19 87 ALA A C 1
ATOM 685 O O . ALA A 1 87 ? -4.646 2.024 -12.861 1.00 89.19 87 ALA A O 1
ATOM 686 N N . VAL A 1 88 ? -4.480 2.624 -15.033 1.00 91.69 88 VAL A N 1
ATOM 687 C CA . VAL A 1 88 ? -5.612 3.560 -15.039 1.00 91.69 88 VAL A CA 1
ATOM 688 C C . VAL A 1 88 ? -6.906 2.828 -14.685 1.00 91.69 88 VAL A C 1
ATOM 690 O O . VAL A 1 88 ? -7.607 3.243 -13.763 1.00 91.69 88 VAL A O 1
ATOM 693 N N . ALA A 1 89 ? -7.189 1.686 -15.318 1.00 93.50 89 ALA A N 1
ATOM 694 C CA . ALA A 1 89 ? -8.392 0.902 -15.036 1.00 93.50 89 ALA A CA 1
ATOM 695 C C . ALA A 1 89 ? -8.454 0.403 -13.578 1.00 93.50 89 ALA A C 1
ATOM 697 O O . ALA A 1 89 ? -9.501 0.492 -12.930 1.00 93.50 89 ALA A O 1
ATOM 698 N N . LEU A 1 90 ? -7.339 -0.099 -13.034 1.00 95.44 90 LEU A N 1
ATOM 699 C CA . LEU A 1 90 ? -7.255 -0.539 -11.640 1.00 95.44 90 LEU A CA 1
ATOM 700 C C . LEU A 1 90 ? -7.465 0.630 -10.676 1.00 95.44 90 LEU A C 1
ATOM 702 O O . LEU A 1 90 ? -8.232 0.493 -9.720 1.00 95.44 90 LEU A O 1
ATOM 706 N N . ARG A 1 91 ? -6.810 1.768 -10.933 1.00 95.12 91 ARG A N 1
ATOM 707 C CA . ARG A 1 91 ? -6.960 2.983 -10.130 1.00 95.12 91 ARG A CA 1
ATOM 708 C C . ARG A 1 91 ? -8.414 3.451 -10.155 1.00 95.12 91 ARG A C 1
ATOM 710 O O . ARG A 1 91 ? -9.023 3.547 -9.096 1.00 95.12 91 ARG A O 1
ATOM 717 N N . ASN A 1 92 ? -9.021 3.607 -11.329 1.00 94.12 92 ASN A N 1
ATOM 718 C CA . ASN A 1 92 ? -10.420 4.026 -11.467 1.00 94.12 92 ASN A CA 1
ATOM 719 C C . ASN A 1 92 ? -11.380 3.080 -10.733 1.00 94.12 92 ASN A C 1
ATOM 721 O O . ASN A 1 92 ? -12.260 3.530 -10.000 1.00 94.12 92 ASN A O 1
ATOM 725 N N . ARG A 1 93 ? -11.176 1.760 -10.848 1.00 95.94 93 ARG A N 1
ATOM 726 C CA . ARG A 1 93 ? -11.984 0.774 -10.118 1.00 95.94 93 ARG A CA 1
ATOM 727 C C . ARG A 1 93 ? -11.794 0.888 -8.606 1.00 95.94 93 ARG A C 1
ATOM 729 O O . ARG A 1 93 ? -12.776 0.829 -7.869 1.00 95.94 93 ARG A O 1
ATOM 736 N N . PHE A 1 94 ? -10.563 1.059 -8.130 1.00 95.94 94 PHE A N 1
ATOM 737 C CA . PHE A 1 94 ? -10.280 1.222 -6.703 1.00 95.94 94 PHE A CA 1
ATOM 738 C C . PHE A 1 94 ? -10.922 2.493 -6.125 1.00 95.94 94 PHE A C 1
ATOM 740 O O . PHE A 1 94 ? -11.433 2.454 -5.008 1.00 95.94 94 PHE A O 1
ATOM 747 N N . TYR A 1 95 ? -10.957 3.582 -6.896 1.00 93.00 95 TYR A N 1
ATOM 748 C CA . TYR A 1 95 ? -11.553 4.861 -6.497 1.00 93.00 95 TYR A CA 1
ATOM 749 C C . TYR A 1 95 ? -13.089 4.887 -6.528 1.00 93.00 95 TYR A C 1
ATOM 751 O O . TYR A 1 95 ? -13.694 5.875 -6.120 1.00 93.00 95 TYR A O 1
ATOM 759 N N . GLN A 1 96 ? -13.752 3.802 -6.938 1.00 91.69 96 GLN A N 1
ATOM 760 C CA . GLN A 1 96 ? -15.203 3.706 -6.796 1.00 91.69 96 GLN A CA 1
ATOM 761 C C . GLN A 1 96 ? -15.610 3.812 -5.310 1.00 91.69 96 GLN A C 1
ATOM 763 O O . GLN A 1 96 ? -14.963 3.193 -4.455 1.00 91.69 96 GLN A O 1
ATOM 768 N N . PRO A 1 97 ? -16.708 4.522 -4.972 1.00 90.12 97 PRO A N 1
ATOM 769 C CA . PRO A 1 97 ? -17.076 4.809 -3.582 1.00 90.12 97 PRO A CA 1
ATOM 770 C C . PRO A 1 97 ? -17.209 3.579 -2.678 1.00 90.12 97 PRO A C 1
ATOM 772 O O . PRO A 1 97 ? -16.937 3.652 -1.480 1.00 90.12 97 PRO A O 1
ATOM 775 N N . GLU A 1 98 ? -17.649 2.446 -3.225 1.00 92.44 98 GLU A N 1
ATOM 776 C CA . GLU A 1 98 ? -17.756 1.188 -2.485 1.00 92.44 98 GLU A CA 1
ATOM 777 C C . GLU A 1 98 ? -16.377 0.592 -2.160 1.00 92.44 98 GLU A C 1
ATOM 779 O O . GLU A 1 98 ? -16.121 0.207 -1.018 1.00 92.44 98 GLU A O 1
ATOM 784 N N . ASN A 1 99 ? -15.461 0.572 -3.131 1.00 95.25 99 ASN A N 1
ATOM 785 C CA . ASN A 1 99 ? -14.114 0.030 -2.948 1.00 95.25 99 ASN A CA 1
ATOM 786 C C . ASN A 1 99 ? -13.293 0.887 -1.981 1.00 95.25 99 ASN A C 1
ATOM 788 O O . ASN A 1 99 ? -12.615 0.332 -1.116 1.00 95.25 99 ASN A O 1
ATOM 792 N N . LEU A 1 100 ? -13.430 2.217 -2.037 1.00 93.50 100 LEU A N 1
ATOM 793 C CA . LEU A 1 100 ? -12.820 3.125 -1.061 1.00 93.50 100 LEU A CA 1
ATOM 794 C C . LEU A 1 100 ? -13.347 2.885 0.358 1.00 93.50 100 LEU A C 1
ATOM 796 O O . LEU A 1 100 ? -12.556 2.807 1.300 1.00 93.50 100 LEU A O 1
ATOM 800 N N . ARG A 1 101 ? -14.666 2.712 0.524 1.00 93.44 101 ARG A N 1
ATOM 801 C CA . ARG A 1 101 ? -15.273 2.394 1.828 1.00 93.44 101 ARG A CA 1
ATOM 802 C C . ARG A 1 101 ? -14.767 1.066 2.380 1.00 93.44 101 ARG A C 1
ATOM 804 O O . ARG A 1 101 ? -14.360 1.008 3.540 1.00 93.44 101 ARG A O 1
ATOM 811 N N . ARG A 1 102 ? -14.731 0.018 1.554 1.00 96.31 102 ARG A N 1
ATOM 812 C CA . ARG A 1 102 ? -14.196 -1.293 1.952 1.00 96.31 102 ARG A CA 1
ATOM 813 C C . ARG A 1 102 ? -12.705 -1.210 2.285 1.00 96.31 102 ARG A C 1
ATOM 815 O O . ARG A 1 102 ? -12.286 -1.725 3.317 1.00 96.31 102 ARG A O 1
ATOM 822 N N . ALA A 1 103 ? -11.907 -0.509 1.482 1.00 96.75 103 ALA A N 1
ATOM 823 C CA . ALA A 1 103 ? -10.490 -0.285 1.759 1.00 96.75 103 ALA A CA 1
ATOM 824 C C . ALA A 1 103 ? -10.284 0.422 3.105 1.00 96.75 103 ALA A C 1
ATOM 826 O O . ALA A 1 103 ? -9.511 -0.052 3.936 1.00 96.75 103 ALA A O 1
ATOM 827 N N . PHE A 1 104 ? -11.023 1.503 3.362 1.00 95.19 104 PHE A N 1
ATOM 828 C CA . PHE A 1 104 ? -10.976 2.216 4.635 1.00 95.19 104 PHE A CA 1
ATOM 829 C C . PHE A 1 104 ? -11.365 1.304 5.808 1.00 95.19 104 PHE A C 1
ATOM 831 O O . PHE A 1 104 ? -10.614 1.203 6.780 1.00 95.19 104 PHE A O 1
ATOM 838 N N . ALA A 1 105 ? -12.487 0.582 5.702 1.00 94.75 105 ALA A N 1
ATOM 839 C CA . ALA A 1 105 ? -12.950 -0.362 6.720 1.00 94.75 105 ALA A CA 1
ATOM 840 C C . ALA A 1 105 ? -11.903 -1.441 7.031 1.00 94.75 105 ALA A C 1
ATOM 842 O O . ALA A 1 105 ? -11.621 -1.713 8.201 1.00 94.75 105 ALA A O 1
ATOM 843 N N . PHE A 1 106 ? -11.278 -2.003 5.994 1.00 96.56 106 PHE A N 1
ATOM 844 C CA . PHE A 1 106 ? -10.219 -2.997 6.133 1.00 96.56 106 PHE A CA 1
ATOM 845 C C . PHE A 1 106 ? -9.029 -2.448 6.926 1.00 96.56 106 PHE A C 1
ATOM 847 O O . PHE A 1 106 ? -8.566 -3.085 7.876 1.00 96.56 106 PHE A O 1
ATOM 854 N N . LEU A 1 107 ? -8.563 -1.240 6.590 1.00 95.56 107 LEU A N 1
ATOM 855 C CA . LEU A 1 107 ? -7.463 -0.592 7.305 1.00 95.56 107 LEU A CA 1
ATOM 856 C C . LEU A 1 107 ? -7.817 -0.354 8.777 1.00 95.56 107 LEU A C 1
ATOM 858 O O . LEU A 1 107 ? -7.020 -0.704 9.648 1.00 95.56 107 LEU A O 1
ATOM 862 N N . VAL A 1 108 ? -9.021 0.156 9.072 1.00 93.50 108 VAL A N 1
ATOM 863 C CA . VAL A 1 108 ? -9.499 0.339 10.457 1.00 93.50 108 VAL A CA 1
ATOM 864 C C . VAL A 1 108 ? -9.514 -0.989 11.217 1.00 93.50 108 VAL A C 1
ATOM 866 O O . VAL A 1 108 ? -9.071 -1.047 12.369 1.00 93.50 108 VAL A O 1
ATOM 869 N N . ALA A 1 109 ? -9.996 -2.065 10.591 1.00 93.06 109 ALA A N 1
ATOM 870 C CA . ALA A 1 109 ? -10.040 -3.392 11.197 1.00 93.06 109 ALA A CA 1
ATOM 871 C C . ALA A 1 109 ? -8.632 -3.939 11.497 1.00 93.06 109 ALA A C 1
ATOM 873 O O . ALA A 1 109 ? -8.407 -4.510 12.570 1.00 93.06 109 ALA A O 1
ATOM 874 N N . ALA A 1 110 ? -7.674 -3.720 10.592 1.00 93.00 110 ALA A N 1
ATOM 875 C CA . ALA A 1 110 ? -6.294 -4.173 10.737 1.00 93.00 110 ALA A CA 1
ATOM 876 C C . ALA A 1 110 ? -5.517 -3.377 11.801 1.00 93.00 110 ALA A C 1
ATOM 878 O O . ALA A 1 110 ? -4.782 -3.952 12.620 1.00 93.00 110 ALA A O 1
ATOM 879 N N . THR A 1 111 ? -5.664 -2.052 11.840 1.00 90.75 111 THR A N 1
ATOM 880 C CA . THR A 1 111 ? -4.914 -1.187 12.765 1.00 90.75 111 THR A CA 1
ATOM 881 C C . THR A 1 111 ? -5.553 -1.098 14.146 1.00 90.75 111 THR A C 1
ATOM 883 O O . THR A 1 111 ? -4.825 -1.060 15.142 1.00 90.75 111 THR A O 1
ATOM 886 N N . GLY A 1 112 ? -6.885 -1.139 14.216 1.00 86.69 112 GLY A N 1
ATOM 887 C CA . GLY A 1 112 ? -7.690 -0.784 15.384 1.00 86.69 112 GLY A CA 1
ATOM 888 C C . GLY A 1 112 ? -8.301 0.617 15.256 1.00 86.69 112 GLY A C 1
ATOM 889 O O . GLY A 1 112 ? -7.846 1.440 14.455 1.00 86.69 112 GLY A O 1
ATOM 890 N N . LYS A 1 113 ? -9.334 0.890 16.067 1.00 83.25 113 LYS A N 1
ATOM 891 C CA . LYS A 1 113 ? -10.051 2.177 16.078 1.00 83.25 113 LYS A CA 1
ATOM 892 C C . LYS A 1 113 ? -9.101 3.343 16.389 1.00 83.25 113 LYS A C 1
ATOM 894 O O . LYS A 1 113 ? -8.243 3.233 17.262 1.00 83.25 113 LYS A O 1
ATOM 899 N N . GLY A 1 114 ? -9.276 4.456 15.676 1.00 82.19 114 GLY A N 1
ATOM 900 C CA . GLY A 1 114 ? -8.555 5.715 15.904 1.00 82.19 114 GLY A CA 1
ATOM 901 C C . GLY A 1 114 ? -7.160 5.820 15.275 1.00 82.19 114 GLY A C 1
ATOM 902 O O . GLY A 1 114 ? -6.595 6.909 15.274 1.00 82.19 114 GLY A O 1
ATOM 903 N N . ALA A 1 115 ? -6.604 4.737 14.723 1.00 88.69 115 ALA A N 1
ATOM 904 C CA . ALA A 1 115 ? -5.307 4.783 14.038 1.00 88.69 115 ALA A CA 1
ATOM 905 C C . ALA A 1 115 ? -5.410 5.292 12.588 1.00 88.69 115 ALA A C 1
ATOM 907 O O . ALA A 1 115 ? -4.485 5.926 12.086 1.00 88.69 115 ALA A O 1
ATOM 908 N N . ILE A 1 116 ? -6.539 5.028 11.928 1.00 91.88 116 ILE A N 1
ATOM 909 C CA . ILE A 1 116 ? -6.816 5.453 10.557 1.00 91.88 116 ILE A CA 1
ATOM 910 C C . ILE A 1 116 ? -7.838 6.583 10.609 1.00 91.88 116 ILE A C 1
ATOM 912 O O . ILE A 1 116 ? -8.989 6.381 10.993 1.00 91.88 116 ILE A O 1
ATOM 916 N N . THR A 1 117 ? -7.390 7.778 10.242 1.00 89.38 117 THR A N 1
ATOM 917 C CA . THR A 1 117 ? -8.246 8.937 9.980 1.00 89.38 117 THR A CA 1
ATOM 918 C C . THR A 1 117 ? -8.371 9.143 8.475 1.00 89.38 117 THR A C 1
ATOM 920 O O . THR A 1 117 ? -7.600 8.577 7.698 1.00 89.38 117 THR A O 1
ATOM 923 N N . SER A 1 118 ? -9.303 9.996 8.060 1.00 86.75 118 SER A N 1
ATOM 924 C CA . SER A 1 118 ? -9.414 10.461 6.676 1.00 86.75 118 SER A CA 1
ATOM 925 C C . SER A 1 118 ? -8.081 10.984 6.125 1.00 86.75 118 SER A C 1
ATOM 927 O O . SER A 1 118 ? -7.637 10.545 5.072 1.00 86.75 118 SER A O 1
ATOM 929 N N . ALA A 1 119 ? -7.383 11.833 6.886 1.00 86.69 119 ALA A N 1
ATOM 930 C CA . ALA A 1 119 ? -6.082 12.383 6.503 1.00 86.69 119 ALA A CA 1
ATOM 931 C C . ALA A 1 119 ? -4.964 11.325 6.409 1.00 86.69 119 ALA A C 1
ATOM 933 O O . ALA A 1 119 ? -4.071 11.434 5.572 1.00 86.69 119 ALA A O 1
ATOM 934 N N . VAL A 1 120 ? -4.991 10.288 7.252 1.00 90.75 120 VAL A N 1
ATOM 935 C CA . VAL A 1 120 ? -4.028 9.177 7.143 1.00 90.75 120 VAL A CA 1
ATOM 936 C C . VAL A 1 120 ? -4.334 8.337 5.911 1.00 90.75 120 VAL A C 1
ATOM 938 O O . VAL A 1 120 ? -3.421 7.998 5.166 1.00 90.75 120 VAL A O 1
ATOM 941 N N . PHE A 1 121 ? -5.605 8.030 5.662 1.00 93.19 121 PHE A N 1
ATOM 942 C CA . PHE A 1 121 ? -5.993 7.285 4.471 1.00 93.19 121 PHE A CA 1
ATOM 943 C C . PHE A 1 121 ? -5.637 8.052 3.192 1.00 93.19 121 PHE A C 1
ATOM 945 O O . PHE A 1 121 ? -5.059 7.479 2.276 1.00 93.19 121 PHE A O 1
ATOM 952 N N . ALA A 1 122 ? -5.846 9.369 3.193 1.00 90.06 122 ALA A N 1
ATOM 953 C CA . ALA A 1 122 ? -5.418 10.270 2.135 1.00 90.06 122 ALA A CA 1
ATOM 954 C C . ALA A 1 122 ? -3.926 10.151 1.803 1.00 90.06 122 ALA A C 1
ATOM 956 O O . ALA A 1 122 ? -3.528 10.046 0.642 1.00 90.06 122 ALA A O 1
ATOM 957 N N . LEU A 1 123 ? -3.096 10.171 2.849 1.00 89.38 123 LEU A N 1
ATOM 958 C CA . LEU A 1 123 ? -1.650 10.027 2.738 1.00 89.38 123 LEU A CA 1
ATOM 959 C C . LEU A 1 123 ? -1.273 8.671 2.132 1.00 89.38 123 LEU A C 1
ATOM 961 O O . LEU A 1 123 ? -0.399 8.619 1.273 1.00 89.38 123 LEU A O 1
ATOM 965 N N . LEU A 1 124 ? -1.948 7.591 2.532 1.00 93.56 124 LEU A N 1
ATOM 966 C CA . LEU A 1 1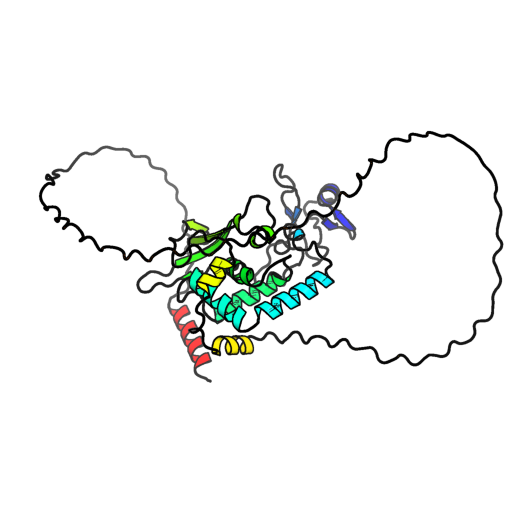24 ? -1.700 6.256 1.983 1.00 93.56 124 LEU A CA 1
ATOM 967 C C . LEU A 1 124 ? -1.986 6.182 0.480 1.00 93.56 124 LEU A C 1
ATOM 969 O O . LEU A 1 124 ? -1.225 5.542 -0.240 1.00 93.56 124 LEU A O 1
ATOM 973 N N . LEU A 1 125 ? -3.039 6.851 -0.000 1.00 93.88 125 LEU A N 1
ATOM 974 C CA . LEU A 1 125 ? -3.339 6.918 -1.435 1.00 93.88 125 LEU A CA 1
ATOM 975 C C . LEU A 1 125 ? -2.271 7.708 -2.204 1.00 93.88 125 LEU A C 1
ATOM 977 O O . LEU A 1 125 ? -1.844 7.284 -3.274 1.00 93.88 125 LEU A O 1
ATOM 981 N N . LYS A 1 126 ? -1.759 8.802 -1.629 1.00 88.25 126 LYS A N 1
ATOM 982 C CA . LYS A 1 126 ? -0.634 9.547 -2.221 1.00 88.25 126 LYS A CA 1
ATOM 983 C C . LYS A 1 126 ? 0.644 8.711 -2.285 1.00 88.25 126 LYS A C 1
ATOM 985 O O . LYS A 1 126 ? 1.350 8.746 -3.289 1.00 88.25 126 LYS A O 1
ATOM 990 N N . GLU A 1 127 ? 0.942 7.941 -1.239 1.00 86.00 127 GLU A N 1
ATOM 991 C CA . GLU A 1 127 ? 2.071 7.006 -1.271 1.00 86.00 127 GLU A CA 1
ATOM 992 C C . GLU A 1 127 ? 1.831 5.876 -2.288 1.00 86.00 127 GLU A C 1
ATOM 994 O O . GLU A 1 127 ? 2.768 5.486 -2.976 1.00 86.00 127 GLU A O 1
ATOM 999 N N . ALA A 1 128 ? 0.592 5.405 -2.472 1.00 92.38 128 ALA A N 1
ATOM 1000 C CA . ALA A 1 128 ? 0.254 4.432 -3.516 1.00 92.38 128 ALA A CA 1
ATOM 1001 C C . ALA A 1 128 ? 0.576 4.951 -4.926 1.00 92.38 128 ALA A C 1
ATOM 1003 O O . ALA A 1 128 ? 1.223 4.241 -5.702 1.00 92.38 128 ALA A O 1
ATOM 1004 N N . ASP A 1 129 ? 0.173 6.192 -5.226 1.00 88.00 129 ASP A N 1
ATOM 1005 C CA . ASP A 1 129 ? 0.484 6.875 -6.487 1.00 88.00 129 ASP A CA 1
ATOM 1006 C C . ASP A 1 129 ? 2.006 7.002 -6.673 1.00 88.00 129 ASP A C 1
ATOM 1008 O O . ASP A 1 129 ? 2.552 6.583 -7.694 1.00 88.00 129 ASP A O 1
ATOM 1012 N N . LYS A 1 130 ? 2.717 7.486 -5.650 1.00 83.12 130 LYS A N 1
ATOM 1013 C CA . LYS A 1 130 ? 4.179 7.663 -5.670 1.00 83.12 130 LYS A CA 1
ATOM 1014 C C . LYS A 1 130 ? 4.951 6.352 -5.835 1.00 83.12 130 LYS A C 1
ATOM 1016 O O . LYS A 1 130 ? 5.985 6.327 -6.496 1.00 83.12 130 LYS A O 1
ATOM 1021 N N . HIS A 1 131 ? 4.474 5.267 -5.230 1.00 82.44 131 HIS A N 1
ATOM 1022 C CA . HIS A 1 131 ? 5.069 3.937 -5.368 1.00 82.44 131 HIS A CA 1
ATOM 1023 C C . HIS A 1 131 ? 4.654 3.222 -6.663 1.00 82.44 131 HIS A C 1
ATOM 1025 O O . HIS A 1 131 ? 5.154 2.125 -6.934 1.00 82.44 131 HIS A O 1
ATOM 1031 N N . GLY A 1 132 ? 3.758 3.817 -7.458 1.00 87.81 132 GLY A N 1
ATOM 1032 C CA . GLY A 1 132 ? 3.316 3.276 -8.738 1.00 87.81 132 GLY A CA 1
ATOM 1033 C C . GLY A 1 132 ? 2.633 1.915 -8.617 1.00 87.81 132 GLY A C 1
ATOM 1034 O O . GLY A 1 132 ? 2.726 1.108 -9.544 1.00 87.81 132 GLY A O 1
ATOM 1035 N N . ILE A 1 133 ? 1.966 1.625 -7.489 1.00 90.38 133 ILE A N 1
ATOM 1036 C CA . ILE A 1 133 ? 1.409 0.281 -7.240 1.00 90.38 133 ILE A CA 1
ATOM 1037 C C . ILE A 1 133 ? 0.333 -0.109 -8.252 1.00 90.38 133 ILE A C 1
ATOM 1039 O O . ILE A 1 133 ? 0.111 -1.290 -8.496 1.00 90.38 133 ILE A O 1
ATOM 1043 N N . TRP A 1 134 ? -0.298 0.878 -8.888 1.00 93.44 134 TRP A N 1
ATOM 1044 C CA . TRP A 1 134 ? -1.299 0.670 -9.931 1.00 93.44 134 TRP A CA 1
ATOM 1045 C C . TRP A 1 134 ? -0.734 -0.077 -11.143 1.00 93.44 134 TRP A C 1
ATOM 1047 O O . TRP A 1 134 ? -1.458 -0.825 -11.793 1.00 93.44 134 TRP A O 1
ATOM 1057 N N . LYS A 1 135 ? 0.572 0.056 -11.413 1.00 87.44 135 LYS A N 1
ATOM 1058 C CA . LYS A 1 135 ? 1.247 -0.646 -12.513 1.00 87.44 135 LYS A CA 1
ATOM 1059 C C . LYS A 1 135 ? 1.592 -2.102 -12.171 1.00 87.44 135 LYS A C 1
ATOM 1061 O O . LYS A 1 135 ? 2.042 -2.839 -13.048 1.00 87.44 135 LYS A O 1
ATOM 1066 N N . TYR A 1 136 ? 1.392 -2.550 -10.927 1.00 86.56 136 TYR A N 1
ATOM 1067 C CA . TYR A 1 136 ? 1.794 -3.890 -10.495 1.00 86.56 136 TYR A CA 1
ATOM 1068 C C . TYR A 1 136 ? 1.021 -4.988 -11.224 1.00 86.56 136 TYR A C 1
ATOM 1070 O O . TYR A 1 136 ? -0.207 -4.972 -11.324 1.00 86.56 136 TYR A O 1
ATOM 1078 N N . SER A 1 137 ? 1.759 -5.987 -11.715 1.00 81.81 137 SER A N 1
ATOM 1079 C CA . SER A 1 137 ? 1.160 -7.005 -12.568 1.00 81.81 137 SER A CA 1
ATOM 1080 C C . SER A 1 137 ? 0.171 -7.912 -11.843 1.00 81.81 137 SER A C 1
ATOM 1082 O O . SER A 1 137 ? 0.510 -8.556 -10.848 1.00 81.81 137 SER A O 1
ATOM 1084 N N . GLY A 1 138 ? -1.054 -7.963 -12.374 1.00 86.81 138 GLY A N 1
ATOM 1085 C CA . GLY A 1 138 ? -2.143 -8.799 -11.875 1.00 86.81 138 GLY A CA 1
ATOM 1086 C C . GLY A 1 138 ? -2.706 -8.373 -10.520 1.00 86.81 138 GLY A C 1
ATOM 1087 O O . GLY A 1 138 ? -3.348 -9.199 -9.886 1.00 86.81 138 GLY A O 1
ATOM 1088 N N . LEU A 1 139 ? -2.441 -7.146 -10.051 1.00 92.56 139 LEU A N 1
ATOM 1089 C CA . LEU A 1 139 ? -2.902 -6.668 -8.744 1.00 92.56 139 LEU A CA 1
ATOM 1090 C C . LEU A 1 139 ? -4.436 -6.505 -8.730 1.00 92.56 139 LEU A C 1
ATOM 1092 O O . LEU A 1 139 ? -4.954 -5.647 -9.448 1.00 92.56 139 LEU A O 1
ATOM 1096 N N . PRO A 1 140 ? -5.186 -7.281 -7.925 1.00 95.81 140 PRO A N 1
ATOM 1097 C CA . PRO A 1 140 ? -6.625 -7.091 -7.801 1.00 95.81 140 PRO A CA 1
ATOM 1098 C C . PRO A 1 140 ? -6.958 -5.962 -6.814 1.00 95.81 140 PRO A C 1
ATOM 1100 O O . PRO A 1 140 ? -6.202 -5.671 -5.887 1.00 95.81 140 PRO A O 1
ATOM 1103 N N . VAL A 1 141 ? -8.145 -5.366 -6.962 1.00 97.31 141 VAL A N 1
ATOM 1104 C CA . VAL A 1 141 ? -8.629 -4.254 -6.117 1.00 97.31 141 VAL A CA 1
ATOM 1105 C C . VAL A 1 141 ? -8.596 -4.598 -4.624 1.00 97.31 141 VAL A C 1
ATOM 1107 O O . VAL A 1 141 ? -8.145 -3.786 -3.820 1.00 97.31 141 VAL A O 1
ATOM 1110 N N . TRP A 1 142 ? -9.015 -5.811 -4.245 1.00 97.38 142 TRP A N 1
ATOM 1111 C CA . TRP A 1 142 ? -9.055 -6.251 -2.843 1.00 97.38 142 TRP A CA 1
ATOM 1112 C C . TRP A 1 142 ? -7.665 -6.365 -2.197 1.00 97.38 142 TRP A C 1
ATOM 1114 O O . TRP A 1 142 ? -7.556 -6.332 -0.973 1.00 97.38 142 TRP A O 1
ATOM 1124 N N . ALA A 1 143 ? -6.599 -6.498 -2.994 1.00 97.19 143 ALA A N 1
ATOM 1125 C CA . ALA A 1 143 ? -5.227 -6.626 -2.504 1.00 97.19 143 ALA A CA 1
ATOM 1126 C C . ALA A 1 143 ? -4.571 -5.264 -2.233 1.00 97.19 143 ALA A C 1
ATOM 1128 O O . ALA A 1 143 ? -3.629 -5.183 -1.442 1.00 97.19 143 ALA A O 1
ATOM 1129 N N . VAL A 1 144 ? -5.075 -4.184 -2.840 1.00 97.69 144 VAL A N 1
ATOM 1130 C CA . VAL A 1 144 ? -4.539 -2.825 -2.662 1.00 97.69 144 VAL A CA 1
ATOM 1131 C C . VAL A 1 144 ? -4.483 -2.418 -1.178 1.00 97.69 144 VAL A C 1
ATOM 1133 O O . VAL A 1 144 ? -3.410 -2.005 -0.737 1.00 97.69 144 VAL A O 1
ATOM 1136 N N . PRO A 1 145 ? -5.536 -2.596 -0.350 1.00 97.81 145 PRO A N 1
ATOM 1137 C CA . PRO A 1 145 ? -5.506 -2.211 1.065 1.00 97.81 145 PRO A CA 1
ATOM 1138 C C . PRO A 1 145 ? -4.426 -2.920 1.890 1.00 97.81 145 PRO A C 1
ATOM 1140 O O . PRO A 1 145 ? -3.906 -2.340 2.842 1.00 97.81 145 PRO A O 1
ATOM 1143 N N . TYR A 1 146 ? -4.038 -4.143 1.519 1.00 97.00 146 TYR A N 1
ATOM 1144 C CA . TYR A 1 146 ? -2.917 -4.826 2.164 1.00 97.00 146 TYR A CA 1
ATOM 1145 C C . TYR A 1 146 ? -1.588 -4.120 1.880 1.00 97.00 146 TYR A C 1
ATOM 1147 O O . TYR A 1 146 ? -0.776 -3.977 2.792 1.00 97.00 146 TYR A O 1
ATOM 1155 N N . LEU A 1 147 ? -1.372 -3.652 0.645 1.00 96.19 147 LEU A N 1
ATOM 1156 C CA . LEU A 1 147 ? -0.182 -2.874 0.286 1.00 96.19 147 LEU A CA 1
ATOM 1157 C C . LEU A 1 147 ? -0.161 -1.532 1.020 1.00 96.19 147 LEU A C 1
ATOM 1159 O O . LEU A 1 147 ? 0.880 -1.161 1.561 1.00 96.19 147 LEU A O 1
ATOM 1163 N N . LEU A 1 148 ? -1.311 -0.857 1.128 1.00 97.00 148 LEU A N 1
ATOM 1164 C CA . LEU A 1 148 ? -1.418 0.417 1.847 1.00 97.00 148 LEU A CA 1
ATOM 1165 C C . LEU A 1 148 ? -0.944 0.303 3.308 1.00 97.00 148 LEU A C 1
ATOM 1167 O O . LEU A 1 148 ? -0.279 1.206 3.811 1.00 97.00 148 LEU A O 1
ATOM 1171 N N . LEU A 1 149 ? -1.209 -0.821 3.988 1.00 95.81 149 LEU A N 1
ATOM 1172 C CA . LEU A 1 149 ? -0.729 -1.054 5.360 1.00 95.81 149 LEU A CA 1
ATOM 1173 C C . LEU A 1 149 ? 0.802 -1.092 5.481 1.00 95.81 149 LEU A C 1
ATOM 1175 O O . LEU A 1 149 ? 1.328 -0.931 6.580 1.00 95.81 149 LEU A O 1
ATOM 1179 N N . THR A 1 150 ? 1.531 -1.320 4.390 1.00 94.62 150 THR A N 1
ATOM 1180 C CA . THR A 1 150 ? 2.993 -1.477 4.426 1.00 94.62 150 THR A CA 1
ATOM 1181 C C . THR A 1 150 ? 3.765 -0.171 4.239 1.00 94.62 150 THR A C 1
ATOM 1183 O O . THR A 1 150 ? 4.973 -0.152 4.465 1.00 94.62 150 THR A O 1
ATOM 1186 N N . PHE A 1 151 ? 3.099 0.925 3.857 1.00 90.31 151 PHE A N 1
ATOM 1187 C CA . PHE A 1 151 ? 3.785 2.177 3.518 1.00 90.31 151 PHE A CA 1
ATOM 1188 C C . PHE A 1 151 ? 4.266 2.980 4.726 1.00 90.31 151 PHE A C 1
ATOM 1190 O O . PHE A 1 151 ? 5.288 3.660 4.636 1.00 90.31 151 PHE A O 1
ATOM 1197 N N . ILE A 1 152 ? 3.553 2.923 5.855 1.00 87.88 152 ILE A N 1
ATOM 1198 C CA . ILE A 1 152 ? 3.870 3.729 7.041 1.00 87.88 152 ILE A CA 1
ATOM 1199 C C . ILE A 1 152 ? 3.729 2.931 8.338 1.00 87.88 152 ILE A C 1
ATOM 1201 O O . ILE A 1 152 ? 3.063 1.899 8.403 1.00 87.88 152 ILE A O 1
ATOM 1205 N N . ASP A 1 153 ? 4.315 3.470 9.407 1.00 91.38 153 ASP A N 1
ATOM 1206 C CA . ASP A 1 153 ? 4.040 3.016 10.768 1.00 91.38 153 ASP A CA 1
ATOM 1207 C C . ASP A 1 153 ? 2.776 3.701 11.304 1.00 91.38 153 ASP A C 1
ATOM 1209 O O . ASP A 1 153 ? 2.657 4.928 11.269 1.00 91.38 153 ASP A O 1
ATOM 1213 N N . PHE A 1 154 ? 1.859 2.929 11.883 1.00 91.31 154 PHE A N 1
ATOM 1214 C CA . PHE A 1 154 ? 0.619 3.453 12.454 1.00 91.31 154 PHE A CA 1
ATOM 1215 C C . PHE A 1 154 ? 0.759 3.699 13.949 1.00 91.31 154 PHE A C 1
ATOM 1217 O O . PHE A 1 154 ? 1.268 2.853 14.686 1.00 91.31 154 PHE A O 1
ATOM 1224 N N . VAL A 1 155 ? 0.254 4.839 14.419 1.00 90.00 155 VAL A N 1
ATOM 1225 C CA . VAL A 1 155 ? 0.154 5.143 15.851 1.00 90.00 155 VAL A CA 1
ATOM 1226 C C . VAL A 1 155 ? -1.205 4.671 16.358 1.00 90.00 155 VAL A C 1
ATOM 1228 O O . VAL A 1 155 ? -2.237 5.229 15.997 1.00 90.00 155 VAL A O 1
ATOM 1231 N N . VAL A 1 156 ? -1.207 3.664 17.225 1.00 88.81 156 VAL A N 1
ATOM 1232 C CA . VAL A 1 156 ? -2.413 3.141 17.871 1.00 88.81 156 VAL A CA 1
ATOM 1233 C C . VAL A 1 156 ? -2.556 3.780 19.249 1.00 88.81 156 VAL A C 1
ATOM 1235 O O . VAL A 1 156 ? -1.603 3.804 20.030 1.00 88.81 156 VAL A O 1
ATOM 1238 N N . ARG A 1 157 ? -3.753 4.292 19.551 1.00 87.88 157 ARG A N 1
ATOM 1239 C CA . ARG A 1 157 ? -4.091 4.954 20.822 1.00 87.88 157 ARG A CA 1
ATOM 1240 C C . ARG A 1 157 ? -5.276 4.240 21.479 1.00 87.88 157 ARG A C 1
ATOM 1242 O O . ARG A 1 157 ? -6.417 4.610 21.217 1.00 87.88 157 ARG A O 1
ATOM 1249 N N . PRO A 1 158 ? -5.039 3.181 22.268 1.00 84.00 158 PRO A N 1
ATOM 1250 C CA . PRO A 1 158 ? -6.118 2.513 22.981 1.00 84.00 158 PRO A CA 1
ATOM 1251 C C . PRO A 1 158 ? -6.676 3.429 24.074 1.00 84.00 158 PRO A C 1
ATOM 1253 O O . PRO A 1 158 ? -5.929 4.210 24.663 1.00 84.00 158 PRO A O 1
ATOM 1256 N N . VAL A 1 159 ? -7.967 3.283 24.373 1.00 81.19 159 VAL A N 1
ATOM 1257 C CA . VAL A 1 159 ? -8.569 3.869 25.577 1.00 81.19 159 VAL A CA 1
ATOM 1258 C C . VAL A 1 159 ? -7.832 3.256 26.779 1.00 81.19 159 VAL A C 1
ATOM 1260 O O . VAL A 1 159 ? -7.639 2.040 26.825 1.00 81.19 159 VAL A O 1
ATOM 1263 N N . ASP A 1 160 ? -7.302 4.100 27.661 1.00 84.69 160 ASP A N 1
ATOM 1264 C CA . ASP A 1 160 ? -6.598 3.723 28.901 1.00 84.69 160 ASP A CA 1
ATOM 1265 C C . ASP A 1 160 ? -5.219 3.052 28.763 1.00 84.69 160 ASP A C 1
ATOM 1267 O O . ASP A 1 160 ? -4.704 2.474 29.722 1.00 84.69 160 ASP A O 1
ATOM 1271 N N . LYS A 1 161 ? -4.566 3.123 27.595 1.00 84.19 161 LYS A N 1
ATOM 1272 C CA . LYS A 1 161 ? -3.188 2.616 27.433 1.00 84.19 161 LYS A CA 1
ATOM 1273 C C . LYS A 1 161 ? -2.295 3.614 26.715 1.00 84.19 161 LYS A C 1
ATOM 1275 O O . LYS A 1 161 ? -2.748 4.429 25.914 1.00 84.19 161 LYS A O 1
ATOM 1280 N N . GLN A 1 162 ? -0.992 3.512 26.970 1.00 85.81 162 GLN A N 1
ATOM 1281 C CA . GLN A 1 162 ? -0.007 4.324 26.267 1.00 85.81 162 GLN A CA 1
ATOM 1282 C C . GLN A 1 162 ? -0.067 4.054 24.759 1.00 85.81 162 GLN A C 1
ATOM 1284 O O . GLN A 1 162 ? -0.193 2.909 24.315 1.00 85.81 162 GLN A O 1
ATOM 1289 N N . ALA A 1 163 ? 0.035 5.127 23.974 1.00 89.00 163 ALA A N 1
ATOM 1290 C CA . ALA A 1 163 ? 0.110 5.026 22.528 1.00 89.00 163 ALA A CA 1
ATOM 1291 C C . ALA A 1 163 ? 1.343 4.214 22.112 1.00 89.00 163 ALA A C 1
ATOM 1293 O O . ALA A 1 163 ? 2.439 4.419 22.637 1.00 89.00 163 ALA A O 1
ATOM 1294 N N . TYR A 1 164 ? 1.174 3.334 21.134 1.00 88.81 164 TYR A N 1
ATOM 1295 C CA . TYR A 1 164 ? 2.258 2.531 20.579 1.00 88.81 164 TYR A CA 1
ATOM 1296 C C . TYR A 1 164 ? 2.226 2.568 19.056 1.00 88.81 164 TYR A C 1
ATOM 1298 O O . TYR A 1 164 ? 1.221 2.932 18.446 1.00 88.81 164 TYR A O 1
ATOM 1306 N N . ARG A 1 165 ? 3.349 2.212 18.432 1.00 90.62 165 ARG A N 1
ATOM 1307 C CA . ARG A 1 165 ? 3.476 2.165 16.975 1.00 90.62 165 ARG A CA 1
ATOM 1308 C C . ARG A 1 165 ? 3.439 0.733 16.477 1.00 90.62 165 ARG A C 1
ATOM 1310 O O . ARG A 1 165 ? 3.987 -0.160 17.127 1.00 90.62 165 ARG A O 1
ATOM 1317 N N . VAL A 1 166 ? 2.820 0.532 15.322 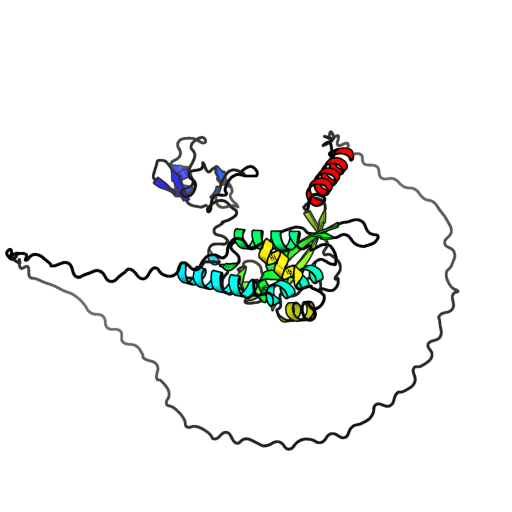1.00 91.50 166 VAL A N 1
ATOM 1318 C CA . VAL A 1 166 ? 2.780 -0.759 14.636 1.00 91.50 166 VAL A CA 1
ATOM 1319 C C . VAL A 1 166 ? 3.222 -0.624 13.188 1.00 91.50 166 VAL A C 1
ATOM 1321 O O . VAL A 1 166 ? 2.923 0.378 12.544 1.00 91.50 166 VAL A O 1
ATOM 1324 N N . ARG A 1 167 ? 3.907 -1.649 12.687 1.00 92.00 167 ARG A N 1
ATOM 1325 C CA . ARG A 1 167 ? 4.311 -1.798 11.287 1.00 92.00 167 ARG A CA 1
ATOM 1326 C C . ARG A 1 167 ? 3.711 -3.075 10.731 1.00 92.00 167 ARG A C 1
ATOM 1328 O O . ARG A 1 167 ? 3.702 -4.091 11.430 1.00 92.00 167 ARG A O 1
ATOM 1335 N N . PHE A 1 168 ? 3.256 -3.027 9.488 1.00 93.12 168 PHE A N 1
ATOM 1336 C CA . PHE A 1 168 ? 2.839 -4.219 8.765 1.00 93.12 168 PHE A CA 1
ATOM 1337 C C . PHE A 1 168 ? 3.915 -4.631 7.770 1.00 93.12 168 PHE A C 1
ATOM 1339 O O . PHE A 1 168 ? 4.519 -3.786 7.111 1.00 93.12 168 PHE A O 1
ATOM 1346 N N . ILE A 1 169 ? 4.173 -5.931 7.697 1.00 90.19 169 ILE A N 1
ATOM 1347 C CA . ILE A 1 169 ? 5.171 -6.522 6.808 1.00 90.19 169 ILE A CA 1
ATOM 1348 C C . ILE A 1 169 ? 4.513 -7.694 6.097 1.00 90.19 169 ILE A C 1
ATOM 1350 O O . ILE A 1 169 ? 3.840 -8.506 6.729 1.00 90.19 169 ILE A O 1
ATOM 1354 N N . ILE A 1 170 ? 4.687 -7.758 4.779 1.00 92.38 170 ILE A N 1
ATOM 1355 C CA . ILE A 1 170 ? 4.260 -8.906 3.983 1.00 92.38 170 ILE A CA 1
ATOM 1356 C C . ILE A 1 170 ? 5.364 -9.957 4.056 1.00 92.38 170 ILE A C 1
ATOM 1358 O O . ILE A 1 170 ? 6.452 -9.771 3.505 1.00 92.38 170 ILE A O 1
ATOM 1362 N N . ASP A 1 171 ? 5.057 -11.067 4.711 1.00 89.75 171 ASP A N 1
ATOM 1363 C CA . ASP A 1 171 ? 5.854 -12.280 4.678 1.00 89.75 171 ASP A CA 1
ATOM 1364 C C . ASP A 1 171 ? 5.500 -13.060 3.413 1.00 89.75 171 ASP A C 1
ATOM 1366 O O . ASP A 1 171 ? 4.339 -13.382 3.147 1.00 89.75 171 ASP A O 1
ATOM 1370 N N . LYS A 1 172 ? 6.517 -13.351 2.607 1.00 89.69 172 LYS A N 1
ATOM 1371 C CA . LYS A 1 172 ? 6.391 -14.084 1.347 1.00 89.69 172 LYS A CA 1
ATOM 1372 C C . LYS A 1 172 ? 7.530 -15.091 1.211 1.00 89.69 172 LYS A C 1
ATOM 1374 O O . LYS A 1 172 ? 8.571 -14.902 1.851 1.00 89.69 172 LYS A O 1
ATOM 1379 N N . PRO A 1 173 ? 7.389 -16.119 0.355 1.00 86.25 173 PRO A N 1
ATOM 1380 C CA . PRO A 1 173 ? 8.442 -17.104 0.172 1.00 86.25 173 PRO A CA 1
ATOM 1381 C C . PRO A 1 173 ? 9.777 -16.445 -0.216 1.00 86.25 173 PRO A C 1
ATOM 1383 O O . PRO A 1 173 ? 9.794 -15.449 -0.953 1.00 86.25 173 PRO A O 1
ATOM 1386 N N . PRO A 1 174 ? 10.920 -16.969 0.256 1.00 79.38 174 PRO A N 1
ATOM 1387 C CA . PRO A 1 174 ? 12.222 -16.450 -0.135 1.00 79.38 174 PRO A CA 1
ATOM 1388 C C . PRO A 1 174 ? 12.363 -16.417 -1.658 1.00 79.38 174 PRO A C 1
ATOM 1390 O O . PRO A 1 174 ? 11.974 -17.359 -2.343 1.00 79.38 174 PRO A O 1
ATOM 1393 N N . ARG A 1 175 ? 12.938 -15.331 -2.191 1.00 78.94 175 ARG A N 1
ATOM 1394 C CA . ARG A 1 175 ? 13.167 -15.126 -3.637 1.00 78.94 175 ARG A CA 1
ATOM 1395 C C . ARG A 1 175 ? 11.897 -15.065 -4.507 1.00 78.94 175 ARG A C 1
ATOM 1397 O O . ARG A 1 175 ? 12.025 -14.977 -5.724 1.00 78.94 175 ARG A O 1
ATOM 1404 N N . SER A 1 176 ? 10.694 -15.049 -3.926 1.00 78.69 176 SER A N 1
ATOM 1405 C CA . SER A 1 176 ? 9.463 -14.830 -4.695 1.00 78.69 176 SER A CA 1
ATOM 1406 C C . SER A 1 176 ? 9.337 -13.383 -5.175 1.00 78.69 176 SER A C 1
ATOM 1408 O O . SER A 1 176 ? 9.876 -12.448 -4.568 1.00 78.69 176 SER A O 1
ATOM 1410 N N . LYS A 1 177 ? 8.588 -13.185 -6.255 1.00 78.56 177 LYS A N 1
ATOM 1411 C CA . LYS A 1 177 ? 8.193 -11.866 -6.754 1.00 78.56 177 LYS A CA 1
ATOM 1412 C C . LYS A 1 177 ? 7.088 -11.283 -5.837 1.00 78.56 177 LYS A C 1
ATOM 1414 O O . LYS A 1 177 ? 6.343 -12.025 -5.211 1.00 78.56 177 LYS A O 1
ATOM 1419 N N . LEU A 1 178 ? 6.963 -9.957 -5.704 1.00 80.44 178 LEU A N 1
ATOM 1420 C CA . LEU A 1 178 ? 5.861 -9.311 -4.950 1.00 80.44 178 LEU A CA 1
ATOM 1421 C C . LEU A 1 178 ? 4.492 -9.711 -5.501 1.00 80.44 178 LEU A C 1
ATOM 1423 O O . LEU A 1 178 ? 3.572 -9.892 -4.716 1.00 80.44 178 LEU A O 1
ATOM 1427 N N . ASN A 1 179 ? 4.358 -9.899 -6.817 1.00 79.31 179 ASN A N 1
ATOM 1428 C CA . ASN A 1 179 ? 3.086 -10.325 -7.400 1.00 79.31 179 ASN A CA 1
ATOM 1429 C C . ASN A 1 179 ? 2.646 -11.719 -6.934 1.00 79.31 179 ASN A C 1
ATOM 1431 O O . ASN A 1 179 ? 1.451 -11.986 -6.879 1.00 79.31 179 ASN A O 1
ATOM 1435 N N . THR A 1 180 ? 3.573 -12.563 -6.468 1.00 82.00 180 THR A N 1
ATOM 1436 C CA . THR A 1 180 ? 3.254 -13.822 -5.779 1.00 82.00 180 THR A CA 1
ATOM 1437 C C . THR A 1 180 ? 2.335 -13.597 -4.575 1.00 82.00 180 THR A C 1
ATOM 1439 O O . THR A 1 180 ? 1.556 -14.481 -4.250 1.00 82.00 180 THR A O 1
ATOM 1442 N N . THR A 1 181 ? 2.346 -12.407 -3.966 1.00 84.38 181 THR A N 1
ATOM 1443 C CA . THR A 1 181 ? 1.480 -12.074 -2.827 1.00 84.38 181 THR A CA 1
ATOM 1444 C C . THR A 1 181 ? -0.008 -12.184 -3.159 1.00 84.38 181 THR A C 1
ATOM 1446 O O . THR A 1 181 ? -0.772 -12.678 -2.339 1.00 84.38 181 THR A O 1
ATOM 1449 N N . TRP A 1 182 ? -0.430 -11.764 -4.354 1.00 89.88 182 TRP A N 1
ATOM 1450 C CA . TRP A 1 182 ? -1.834 -11.842 -4.784 1.00 89.88 182 TRP A CA 1
ATOM 1451 C C . TRP A 1 182 ? -2.090 -12.908 -5.854 1.00 89.88 182 TRP A C 1
ATOM 1453 O O . TRP A 1 182 ? -3.238 -13.289 -6.050 1.00 89.88 182 TRP A O 1
ATOM 1463 N N . LEU A 1 183 ? -1.049 -13.421 -6.519 1.00 84.94 183 LEU A N 1
ATOM 1464 C CA . LEU A 1 183 ? -1.160 -14.548 -7.455 1.00 84.94 183 LEU A CA 1
ATOM 1465 C C . LEU A 1 183 ? -1.099 -15.915 -6.750 1.00 84.94 183 LEU A C 1
ATOM 1467 O O . LEU A 1 183 ? -1.716 -16.867 -7.217 1.00 84.94 183 LEU A O 1
ATOM 1471 N N . SER A 1 184 ? -0.397 -16.002 -5.617 1.00 88.06 184 SER A N 1
ATOM 1472 C CA . SER A 1 184 ? -0.306 -17.196 -4.760 1.00 88.06 184 SER A CA 1
ATOM 1473 C C . SER A 1 184 ? -0.562 -16.842 -3.283 1.00 88.06 184 SER A C 1
ATOM 1475 O O . SER A 1 184 ? 0.291 -17.110 -2.427 1.00 88.06 184 SER A O 1
ATOM 1477 N N . PRO A 1 185 ? -1.726 -16.241 -2.965 1.00 88.25 185 PRO A N 1
ATOM 1478 C CA . PRO A 1 185 ? -2.058 -15.698 -1.644 1.00 88.25 185 PRO A CA 1
ATOM 1479 C C . PRO A 1 185 ? -1.831 -16.663 -0.474 1.00 88.25 185 PRO A C 1
ATOM 1481 O O . PRO A 1 185 ? -1.388 -16.263 0.598 1.00 88.25 185 PRO A O 1
ATOM 1484 N N . GLN A 1 186 ? -2.058 -17.957 -0.694 1.00 90.12 186 GLN A N 1
ATOM 1485 C CA . GLN A 1 186 ? -1.889 -19.033 0.284 1.00 90.12 186 GLN A CA 1
ATOM 1486 C C . GLN A 1 186 ? -0.454 -19.199 0.813 1.00 90.12 186 GLN A C 1
ATOM 1488 O O . GLN A 1 186 ? -0.253 -19.849 1.835 1.00 90.12 186 GLN A O 1
ATOM 1493 N N . GLN A 1 187 ? 0.546 -18.639 0.128 1.00 89.56 187 GLN A N 1
ATOM 1494 C CA . GLN A 1 187 ? 1.953 -18.685 0.540 1.00 89.56 187 GLN A CA 1
ATOM 1495 C C . GLN A 1 187 ? 2.414 -17.396 1.228 1.00 89.56 187 GLN A C 1
ATOM 1497 O O . GLN A 1 187 ? 3.584 -17.284 1.599 1.00 89.56 187 GLN A O 1
ATOM 1502 N N . CYS A 1 188 ? 1.525 -16.413 1.364 1.00 92.06 188 CYS A N 1
ATOM 1503 C CA . CYS A 1 188 ? 1.849 -15.087 1.856 1.00 92.06 188 CYS A CA 1
ATOM 1504 C C . CYS A 1 188 ? 0.985 -14.713 3.058 1.00 92.06 188 CYS A C 1
ATOM 1506 O O . CYS A 1 188 ? -0.192 -15.063 3.163 1.00 92.06 188 CYS A O 1
ATOM 1508 N N . SER A 1 189 ? 1.572 -13.949 3.972 1.00 94.31 189 SER A N 1
ATOM 1509 C CA . SER A 1 189 ? 0.861 -13.452 5.141 1.00 94.31 189 SER A CA 1
ATOM 1510 C C . SER A 1 189 ? 1.272 -12.034 5.492 1.00 94.31 189 SER A C 1
ATOM 1512 O O . SER A 1 189 ? 2.392 -11.613 5.228 1.00 94.31 189 SER A O 1
ATOM 1514 N N . LEU A 1 190 ? 0.367 -11.285 6.107 1.00 94.06 190 LEU A N 1
ATOM 1515 C CA . LEU A 1 190 ? 0.612 -9.941 6.600 1.00 94.06 190 LEU A CA 1
ATOM 1516 C C . LEU A 1 190 ? 0.838 -9.987 8.114 1.00 94.06 190 LEU A C 1
ATOM 1518 O O . LEU A 1 190 ? -0.097 -10.195 8.890 1.00 94.06 190 LEU A O 1
ATOM 1522 N N . GLY A 1 191 ? 2.080 -9.781 8.538 1.00 92.88 191 GLY A N 1
ATOM 1523 C CA . GLY A 1 191 ? 2.450 -9.688 9.944 1.00 92.88 191 GLY A CA 1
ATOM 1524 C C . GLY A 1 191 ? 2.315 -8.259 10.470 1.00 92.88 191 GLY A C 1
ATOM 1525 O O . GLY A 1 191 ? 2.757 -7.303 9.836 1.00 92.88 191 GLY A O 1
ATOM 1526 N N . LYS A 1 192 ? 1.727 -8.104 11.657 1.00 94.12 192 LYS A N 1
ATOM 1527 C CA . LYS A 1 192 ? 1.635 -6.845 12.412 1.00 94.12 192 LYS A CA 1
ATOM 1528 C C . LYS A 1 192 ? 2.630 -6.867 13.573 1.00 94.12 192 LYS A C 1
ATOM 1530 O O . LYS A 1 192 ? 2.516 -7.697 14.477 1.00 94.12 192 LYS A O 1
ATOM 1535 N N . TYR A 1 193 ? 3.568 -5.928 13.591 1.00 90.50 193 TYR A N 1
ATOM 1536 C CA . TYR A 1 193 ? 4.680 -5.874 14.546 1.00 90.50 193 TYR A CA 1
ATOM 1537 C C . TYR A 1 193 ? 4.636 -4.592 15.366 1.00 90.50 193 TYR A C 1
ATOM 1539 O O . TYR A 1 193 ? 4.290 -3.536 14.841 1.00 90.50 193 TYR A O 1
ATOM 1547 N N . PHE A 1 194 ? 5.031 -4.656 16.639 1.00 91.00 194 PHE A N 1
ATOM 1548 C CA . PHE A 1 194 ? 5.324 -3.442 17.402 1.00 91.00 194 PHE A CA 1
ATOM 1549 C C . PHE A 1 194 ? 6.561 -2.747 16.834 1.00 91.00 194 PHE A C 1
ATOM 1551 O O . PHE A 1 194 ? 7.517 -3.409 16.431 1.00 91.00 194 PHE A O 1
ATOM 1558 N N . VAL A 1 195 ? 6.576 -1.418 16.859 1.00 87.19 195 VAL A N 1
ATOM 1559 C CA . VAL A 1 195 ? 7.762 -0.629 16.514 1.00 87.19 195 VAL A CA 1
ATOM 1560 C C . VAL A 1 195 ? 8.318 0.012 17.778 1.00 87.19 195 VAL A C 1
ATOM 1562 O O . VAL A 1 195 ? 7.685 0.885 18.369 1.00 87.19 195 VAL A O 1
ATOM 1565 N N . ASN A 1 196 ? 9.532 -0.390 18.156 1.00 80.94 196 ASN A N 1
ATOM 1566 C CA . ASN A 1 196 ? 10.285 0.193 19.263 1.00 80.94 196 ASN A CA 1
ATOM 1567 C C . ASN A 1 196 ? 11.501 0.926 18.695 1.00 80.94 196 ASN A C 1
ATOM 1569 O O . ASN A 1 196 ? 12.386 0.302 18.115 1.00 80.94 196 ASN A O 1
ATOM 1573 N N . GLN A 1 197 ? 11.537 2.256 18.841 1.00 72.12 197 GLN A N 1
ATOM 1574 C CA . GLN A 1 197 ? 12.650 3.100 18.371 1.00 72.12 197 GLN A CA 1
ATOM 1575 C C . GLN A 1 197 ? 13.018 2.868 16.886 1.00 72.12 197 GLN A C 1
ATOM 1577 O O . GLN A 1 197 ? 14.186 2.814 16.515 1.00 72.12 197 GLN A O 1
ATOM 1582 N N . GLY A 1 198 ? 12.010 2.679 16.025 1.00 65.56 198 GLY A N 1
ATOM 1583 C CA . GLY A 1 198 ? 12.197 2.448 14.586 1.00 65.56 198 GLY A CA 1
ATOM 1584 C C . GLY A 1 198 ? 12.572 1.013 14.196 1.00 65.56 198 GLY A C 1
ATOM 1585 O O . GLY A 1 198 ? 12.641 0.714 13.003 1.00 65.56 198 GLY A O 1
ATOM 1586 N N . ARG A 1 199 ? 12.765 0.111 15.168 1.00 71.75 199 ARG A N 1
ATOM 1587 C CA . ARG A 1 199 ? 12.998 -1.321 14.935 1.00 71.75 199 ARG A CA 1
ATOM 1588 C C . ARG A 1 199 ? 11.720 -2.126 15.137 1.00 71.75 199 ARG A C 1
ATOM 1590 O O . ARG A 1 199 ? 10.929 -1.848 16.040 1.00 71.75 199 ARG A O 1
ATOM 1597 N N . THR A 1 200 ? 11.543 -3.143 14.303 1.00 76.56 200 THR A N 1
ATOM 1598 C CA . THR A 1 200 ? 10.450 -4.113 14.404 1.00 76.56 200 THR A CA 1
ATOM 1599 C C . THR A 1 200 ? 10.703 -5.034 15.589 1.00 76.56 200 THR A C 1
ATOM 1601 O O . THR A 1 200 ? 11.730 -5.707 15.660 1.00 76.56 200 THR A O 1
ATOM 1604 N N . GLY A 1 201 ? 9.788 -5.005 16.550 1.00 79.62 201 GLY A N 1
ATOM 1605 C CA . GLY A 1 201 ? 9.802 -5.836 17.744 1.00 79.62 201 GLY A CA 1
ATOM 1606 C C . GLY A 1 201 ? 8.998 -7.121 17.555 1.00 79.62 201 GLY A C 1
ATOM 1607 O O . GLY A 1 201 ? 8.979 -7.723 16.486 1.00 79.62 201 GLY A O 1
ATOM 1608 N N . LYS A 1 202 ? 8.318 -7.544 18.622 1.00 81.81 202 LYS A N 1
ATOM 1609 C CA . LYS A 1 202 ? 7.480 -8.750 18.622 1.00 81.81 202 LYS A CA 1
ATOM 1610 C C . LYS A 1 202 ? 6.201 -8.540 17.804 1.00 81.81 202 LYS A C 1
ATOM 1612 O O . LYS A 1 202 ? 5.714 -7.409 17.688 1.00 81.81 202 LYS A O 1
ATOM 1617 N N . LEU A 1 203 ? 5.632 -9.637 17.298 1.00 83.94 203 LEU A N 1
ATOM 1618 C CA . LEU A 1 203 ? 4.288 -9.620 16.726 1.00 83.94 203 LEU A CA 1
ATOM 1619 C C . LEU A 1 203 ? 3.284 -9.109 17.765 1.00 83.94 203 LEU A C 1
ATOM 1621 O O . LEU A 1 203 ? 3.338 -9.459 18.948 1.00 83.94 203 LEU A O 1
ATOM 1625 N N . VAL A 1 204 ? 2.359 -8.272 17.309 1.00 80.50 204 VAL A N 1
ATOM 1626 C CA . VAL A 1 204 ? 1.234 -7.808 18.122 1.00 80.50 204 VAL A CA 1
ATOM 1627 C C . VAL A 1 204 ? 0.267 -8.978 18.321 1.00 80.50 204 VAL A C 1
ATOM 1629 O O . VAL A 1 204 ? 0.021 -9.741 17.391 1.00 80.50 204 VAL A O 1
ATOM 1632 N N . LYS A 1 205 ? -0.311 -9.140 19.515 1.00 75.81 205 LYS A N 1
ATOM 1633 C CA . LYS A 1 205 ? -1.354 -10.161 19.719 1.00 75.81 205 LYS A CA 1
ATOM 1634 C C . LYS A 1 205 ? -2.519 -9.938 18.743 1.00 75.81 205 LYS A C 1
ATOM 1636 O O . LYS A 1 205 ? -2.873 -8.791 18.465 1.00 75.81 205 LYS A O 1
ATOM 1641 N N . ALA A 1 206 ? -3.086 -11.032 18.232 1.00 62.84 206 ALA A N 1
ATOM 1642 C CA . ALA A 1 206 ? -4.197 -10.991 17.286 1.00 62.84 206 ALA A CA 1
ATOM 1643 C C . ALA A 1 206 ? -5.368 -10.170 17.859 1.00 62.84 206 ALA A C 1
ATOM 1645 O O . ALA A 1 206 ? -5.772 -10.362 19.006 1.00 62.84 206 ALA A O 1
ATOM 1646 N N . GLY A 1 207 ? -5.847 -9.206 17.069 1.00 68.31 207 GLY A N 1
ATOM 1647 C CA . GLY A 1 207 ? -7.037 -8.409 17.368 1.00 68.31 207 GLY A CA 1
ATOM 1648 C C . GLY A 1 207 ? -8.245 -8.992 16.637 1.00 68.31 207 GLY A C 1
ATOM 1649 O O . GLY A 1 207 ? -8.441 -10.201 16.628 1.00 68.31 207 GLY A O 1
ATOM 1650 N N . ARG A 1 208 ? -9.027 -8.141 15.955 1.00 76.31 208 ARG A N 1
ATOM 1651 C CA . ARG A 1 208 ? -10.079 -8.601 15.022 1.00 76.31 208 ARG A CA 1
ATOM 1652 C C . ARG A 1 208 ? -9.523 -9.324 13.793 1.00 76.31 208 ARG A C 1
ATOM 1654 O O . ARG A 1 208 ? -10.211 -10.149 13.207 1.00 76.31 208 ARG A O 1
ATOM 1661 N N . MET A 1 209 ? -8.291 -9.003 13.410 1.00 85.56 209 MET A N 1
ATOM 1662 C CA . MET A 1 209 ? -7.571 -9.677 12.339 1.00 85.56 209 MET A CA 1
ATOM 1663 C C . MET A 1 209 ? -6.601 -10.703 12.951 1.00 85.56 209 MET A C 1
ATOM 1665 O O . MET A 1 209 ? -5.903 -10.350 13.915 1.00 85.56 209 MET A O 1
ATOM 1669 N N . PRO A 1 210 ? -6.536 -11.942 12.420 1.00 88.38 210 PRO A N 1
ATOM 1670 C CA . PRO A 1 210 ? -5.488 -12.889 12.798 1.00 88.38 210 PRO A CA 1
ATOM 1671 C C . PRO A 1 210 ? -4.108 -12.267 12.549 1.00 88.38 210 PRO A C 1
ATOM 1673 O O . PRO A 1 210 ? -3.953 -11.439 11.655 1.00 88.38 210 PRO A O 1
ATOM 1676 N N . ASN A 1 211 ? -3.110 -12.620 13.360 1.00 89.12 211 ASN A N 1
ATOM 1677 C CA . ASN A 1 211 ? -1.745 -12.134 13.175 1.00 89.12 211 ASN A CA 1
ATOM 1678 C C . ASN A 1 211 ? -0.740 -13.287 13.341 1.00 89.12 211 ASN A C 1
ATOM 1680 O O . ASN A 1 211 ? -0.608 -13.782 14.464 1.00 89.12 211 ASN A O 1
ATOM 1684 N N . PRO A 1 212 ? -0.038 -13.701 12.272 1.00 92.31 212 PRO A N 1
ATOM 1685 C CA . PRO A 1 212 ? -0.076 -13.129 10.921 1.00 92.31 212 PRO A CA 1
ATOM 1686 C C . PRO A 1 212 ? -1.425 -13.358 10.215 1.00 92.31 212 PRO A C 1
ATOM 1688 O O . PRO A 1 212 ? -2.095 -14.368 10.434 1.00 92.31 212 PRO A O 1
ATOM 1691 N N . ALA A 1 213 ? -1.852 -12.392 9.402 1.00 92.88 213 ALA A N 1
ATOM 1692 C CA . ALA A 1 213 ? -3.097 -12.475 8.644 1.00 92.88 213 ALA A CA 1
ATOM 1693 C C . ALA A 1 213 ? -2.848 -13.155 7.294 1.00 92.88 213 ALA A C 1
ATOM 1695 O O . ALA A 1 213 ? -1.908 -12.755 6.608 1.00 92.88 213 ALA A O 1
ATOM 1696 N N . PRO A 1 214 ? -3.668 -14.123 6.851 1.00 94.19 214 PRO A N 1
ATOM 1697 C CA . PRO A 1 214 ? -3.550 -14.630 5.492 1.00 94.19 214 PRO A CA 1
ATOM 1698 C C . PRO A 1 214 ? -3.832 -13.502 4.496 1.00 94.19 214 PRO A C 1
ATOM 1700 O O . PRO A 1 214 ? -4.763 -12.707 4.675 1.00 94.19 214 PRO A O 1
ATOM 1703 N N . PHE A 1 215 ? -3.031 -13.431 3.439 1.00 92.31 215 PHE A N 1
ATOM 1704 C CA . PHE A 1 215 ? -3.320 -12.542 2.324 1.00 92.31 215 PHE A CA 1
ATOM 1705 C C . PHE A 1 215 ? -4.454 -13.183 1.516 1.00 92.31 215 PHE A C 1
ATOM 1707 O O . PHE A 1 215 ? -4.212 -14.145 0.810 1.00 92.31 215 PHE A O 1
ATOM 1714 N N . SER A 1 216 ? -5.712 -12.766 1.687 1.00 95.31 216 SER A N 1
ATOM 1715 C CA . SER A 1 216 ? -6.857 -13.462 1.077 1.00 95.31 216 SER A CA 1
ATOM 1716 C C . SER A 1 216 ? -8.040 -12.529 0.851 1.00 95.31 216 SER A C 1
ATOM 1718 O O . SER A 1 216 ? -8.435 -11.783 1.748 1.00 95.31 216 SER A O 1
ATOM 1720 N N . GLU A 1 217 ? -8.667 -12.648 -0.318 1.00 96.06 217 GLU A N 1
ATOM 1721 C CA . GLU A 1 217 ? -9.909 -11.949 -0.647 1.00 96.06 217 GLU A CA 1
ATOM 1722 C C . GLU A 1 217 ? -11.036 -12.276 0.340 1.00 96.06 217 GLU A C 1
ATOM 1724 O O . GLU A 1 217 ? -11.790 -11.396 0.741 1.00 96.06 217 GLU A O 1
ATOM 1729 N N . GLN A 1 218 ? -11.118 -13.519 0.816 1.00 96.88 218 GLN A N 1
ATOM 1730 C CA . GLN A 1 218 ? -12.156 -13.938 1.764 1.00 96.88 218 GLN A CA 1
ATOM 1731 C C . GLN A 1 218 ? -12.011 -13.215 3.105 1.00 96.88 218 GLN A C 1
ATOM 1733 O O . GLN A 1 218 ? -13.007 -12.822 3.712 1.00 96.88 218 GLN A O 1
ATOM 1738 N N . LEU A 1 219 ? -10.770 -13.011 3.566 1.00 96.06 219 LEU A N 1
ATOM 1739 C CA . LEU A 1 219 ? -10.516 -12.235 4.777 1.00 96.06 219 LEU A CA 1
ATOM 1740 C C . LEU A 1 219 ? -10.868 -10.761 4.558 1.00 96.06 219 LEU A C 1
ATOM 1742 O O . LEU A 1 219 ? -11.485 -10.158 5.435 1.00 96.06 219 LEU A O 1
ATOM 1746 N N . PHE A 1 220 ? -10.515 -10.198 3.399 1.00 97.06 220 PHE A N 1
ATOM 1747 C CA . PHE A 1 220 ? -10.901 -8.838 3.029 1.00 97.06 220 PHE A CA 1
ATOM 1748 C C . PHE A 1 220 ? -12.422 -8.660 3.055 1.00 97.06 220 PHE A C 1
ATOM 1750 O O . PHE A 1 220 ? -12.915 -7.778 3.754 1.00 97.06 220 PHE A O 1
ATOM 1757 N N . LEU A 1 221 ? -13.171 -9.530 2.374 1.00 97.00 221 LEU A N 1
ATOM 1758 C CA . LEU A 1 221 ? -14.634 -9.485 2.335 1.00 97.00 221 LEU A CA 1
ATOM 1759 C C . LEU A 1 221 ? -15.234 -9.630 3.737 1.00 97.00 221 LEU A C 1
ATOM 1761 O O . LEU A 1 221 ? -16.057 -8.813 4.132 1.00 97.00 221 LEU A O 1
ATOM 1765 N N . LYS A 1 222 ? -14.747 -10.583 4.539 1.00 96.31 222 LYS A N 1
ATOM 1766 C CA . LYS A 1 222 ? -15.205 -10.780 5.922 1.00 96.31 222 LYS A CA 1
ATOM 1767 C C . LYS A 1 222 ? -14.978 -9.554 6.812 1.00 96.31 222 LYS A C 1
ATOM 1769 O O . LYS A 1 222 ? -15.799 -9.249 7.668 1.00 96.31 222 LYS A O 1
ATOM 1774 N N . LEU A 1 223 ? -13.850 -8.859 6.657 1.00 95.12 223 LEU A N 1
ATOM 1775 C CA . LEU A 1 223 ? -13.545 -7.659 7.447 1.00 95.12 223 LEU A CA 1
ATOM 1776 C C . LEU A 1 223 ? -14.262 -6.401 6.938 1.00 95.12 223 LEU A C 1
ATOM 1778 O O . LEU A 1 223 ? -14.284 -5.398 7.650 1.00 95.12 223 LEU A O 1
ATOM 1782 N N . THR A 1 224 ? -14.823 -6.447 5.729 1.00 96.00 224 THR A N 1
ATOM 1783 C CA . THR A 1 224 ? -15.452 -5.305 5.048 1.00 96.00 224 THR A CA 1
ATOM 1784 C C . THR A 1 224 ? -16.932 -5.524 4.742 1.00 96.00 224 THR A C 1
ATOM 1786 O O . THR A 1 224 ? -17.521 -4.737 4.010 1.00 96.00 224 THR A O 1
ATOM 1789 N N . GLU A 1 225 ? -17.536 -6.562 5.324 1.00 95.06 225 GLU A N 1
ATOM 1790 C CA . GLU A 1 225 ? -18.948 -6.911 5.147 1.00 95.06 225 GLU A CA 1
ATOM 1791 C C . GLU A 1 225 ? -19.874 -5.763 5.574 1.00 95.06 225 GLU A C 1
ATOM 1793 O O . GLU A 1 225 ? -20.807 -5.418 4.854 1.00 95.06 225 GLU A O 1
ATOM 1798 N N . ASP A 1 226 ? -19.561 -5.107 6.696 1.00 93.31 226 ASP A N 1
ATOM 1799 C CA . ASP A 1 226 ? -20.293 -3.936 7.174 1.00 93.31 226 ASP A CA 1
ATOM 1800 C C . ASP A 1 226 ? -19.480 -2.643 7.001 1.00 93.31 226 ASP A C 1
ATOM 1802 O O . ASP A 1 226 ? -18.529 -2.351 7.739 1.00 93.31 226 ASP A O 1
ATOM 1806 N N . THR A 1 227 ? -19.900 -1.839 6.022 1.00 93.56 227 THR A N 1
ATOM 1807 C CA . THR A 1 227 ? -19.390 -0.481 5.765 1.00 93.56 227 THR A CA 1
ATOM 1808 C C . THR A 1 227 ? -20.437 0.605 6.017 1.00 93.56 227 THR A C 1
ATOM 1810 O O . THR A 1 227 ? -20.185 1.773 5.724 1.00 93.56 227 THR A O 1
ATOM 1813 N N . SER A 1 228 ? -21.597 0.254 6.584 1.00 91.31 228 SER A N 1
ATOM 1814 C CA . SER A 1 228 ? -22.732 1.175 6.768 1.00 91.31 228 SER A CA 1
ATOM 1815 C C . SER A 1 228 ? -22.434 2.331 7.732 1.00 91.31 228 SER A C 1
ATOM 1817 O O . SER A 1 228 ? -22.977 3.424 7.595 1.00 91.31 228 SER A O 1
ATOM 1819 N N . TRP A 1 229 ? -21.516 2.111 8.676 1.00 88.31 229 TRP A N 1
ATOM 1820 C CA . TRP A 1 229 ? -21.043 3.110 9.638 1.00 88.31 229 TRP A CA 1
ATOM 1821 C C . TRP A 1 229 ? -20.122 4.175 9.019 1.00 88.31 229 TRP A C 1
ATOM 1823 O O . TRP A 1 229 ? -19.811 5.173 9.673 1.00 88.31 229 TRP A O 1
ATOM 1833 N N . ILE A 1 230 ? -19.660 3.972 7.782 1.00 88.25 230 ILE A N 1
ATOM 1834 C CA . ILE A 1 230 ? -18.854 4.947 7.050 1.00 88.25 230 ILE A CA 1
ATOM 1835 C C . ILE A 1 230 ? -19.815 5.862 6.299 1.00 88.25 230 ILE A C 1
ATOM 1837 O O . ILE A 1 230 ? -20.422 5.467 5.305 1.00 88.25 230 ILE A O 1
ATOM 1841 N N . SER A 1 231 ? -19.952 7.094 6.784 1.00 78.94 231 SER A N 1
ATOM 1842 C CA . SER A 1 231 ? -20.823 8.084 6.159 1.00 78.94 231 SER A CA 1
ATOM 1843 C C . SER A 1 231 ? -20.388 8.399 4.726 1.00 78.94 231 SER A C 1
ATOM 1845 O O . SER A 1 231 ? -19.207 8.329 4.374 1.00 78.94 231 SER A O 1
ATOM 1847 N N . ASN A 1 232 ? -21.349 8.836 3.908 1.00 69.94 232 ASN A N 1
ATOM 1848 C CA . ASN A 1 232 ? -21.083 9.317 2.550 1.00 69.94 232 ASN A CA 1
ATOM 1849 C C . ASN A 1 232 ? -20.090 10.496 2.529 1.00 69.94 232 ASN A C 1
ATOM 1851 O O . ASN A 1 232 ? -19.447 10.727 1.515 1.00 69.94 232 ASN A O 1
ATOM 1855 N N . ASN A 1 233 ? -19.879 11.182 3.660 1.00 63.75 233 ASN A N 1
ATOM 1856 C CA . ASN A 1 233 ? -18.874 12.239 3.791 1.00 63.75 233 ASN A CA 1
ATOM 1857 C C . ASN A 1 233 ? -17.440 11.747 3.558 1.00 63.75 233 ASN A C 1
ATOM 1859 O O . ASN A 1 233 ? -16.581 12.566 3.253 1.00 63.75 233 ASN A O 1
ATOM 1863 N N . LEU A 1 234 ? -17.158 10.442 3.681 1.00 67.44 234 LEU A N 1
ATOM 1864 C CA . LEU A 1 234 ? -15.857 9.914 3.271 1.00 67.44 234 LEU A CA 1
ATOM 1865 C C . LEU A 1 234 ? -15.647 10.137 1.763 1.00 67.44 234 LEU A C 1
ATOM 1867 O O . LEU A 1 234 ? -14.557 10.532 1.377 1.00 67.44 234 LEU A O 1
ATOM 1871 N N . ALA A 1 235 ? -16.697 9.974 0.944 1.00 58.88 235 ALA A N 1
ATOM 1872 C CA . ALA A 1 235 ? -16.674 10.287 -0.487 1.00 58.88 235 ALA A CA 1
ATOM 1873 C C . ALA A 1 235 ? -16.464 11.784 -0.742 1.00 58.88 235 ALA A C 1
ATOM 1875 O O . ALA A 1 235 ? -15.593 12.134 -1.523 1.00 58.88 235 ALA A O 1
ATOM 1876 N N . ASN A 1 236 ? -17.140 12.658 0.009 1.00 63.22 236 ASN A N 1
ATOM 1877 C CA . ASN A 1 236 ? -16.938 14.109 -0.111 1.00 63.22 236 ASN A CA 1
ATOM 1878 C C . ASN A 1 236 ? -15.513 14.532 0.276 1.00 63.22 236 ASN A C 1
ATOM 1880 O O . ASN A 1 236 ? -14.933 15.413 -0.344 1.00 63.22 236 ASN A O 1
ATOM 1884 N N . LEU A 1 237 ? -14.918 13.880 1.279 1.00 60.53 237 LEU A N 1
ATOM 1885 C CA . LEU A 1 237 ? -13.517 14.100 1.629 1.00 60.53 237 LEU A CA 1
ATOM 1886 C C . LEU A 1 237 ? -12.571 13.595 0.527 1.00 60.53 237 LEU A C 1
ATOM 1888 O O . LEU A 1 237 ? -11.471 14.121 0.391 1.00 60.53 237 LEU A O 1
ATOM 1892 N N . PHE A 1 238 ? -12.989 12.607 -0.271 1.00 62.66 238 PHE A N 1
ATOM 1893 C CA . PHE A 1 238 ? -12.269 12.174 -1.470 1.00 62.66 238 PHE A CA 1
ATOM 1894 C C . PHE A 1 238 ? -12.454 13.122 -2.659 1.00 62.66 238 PHE A C 1
ATOM 1896 O O . PHE A 1 238 ? -11.489 13.309 -3.393 1.00 62.66 238 PHE A O 1
ATOM 1903 N N . ASP A 1 239 ? -13.614 13.769 -2.794 1.00 60.47 239 ASP A N 1
ATOM 1904 C CA . ASP A 1 239 ? -13.856 14.834 -3.779 1.00 60.47 239 ASP A CA 1
ATOM 1905 C C . ASP A 1 239 ? -13.054 16.100 -3.442 1.00 60.47 239 ASP A C 1
ATOM 1907 O O . ASP A 1 239 ? -12.430 16.694 -4.315 1.00 60.47 239 ASP A O 1
ATOM 1911 N N . GLU A 1 240 ? -12.961 16.478 -2.163 1.00 56.41 240 GLU A N 1
ATOM 1912 C CA . GLU A 1 240 ? -12.071 17.562 -1.707 1.00 56.41 240 GLU A CA 1
ATOM 1913 C C . GLU A 1 240 ? -10.586 17.219 -1.890 1.00 56.41 240 GLU A C 1
ATOM 1915 O O . GLU A 1 240 ? -9.734 18.091 -2.064 1.00 56.41 240 GLU A O 1
ATOM 1920 N N . MET A 1 241 ? -10.265 15.930 -1.824 1.00 55.97 241 MET A N 1
ATOM 1921 C CA . MET A 1 241 ? -8.939 15.392 -2.082 1.00 55.97 241 MET A CA 1
ATOM 1922 C C . MET A 1 241 ? -8.650 15.131 -3.553 1.00 55.97 241 MET A 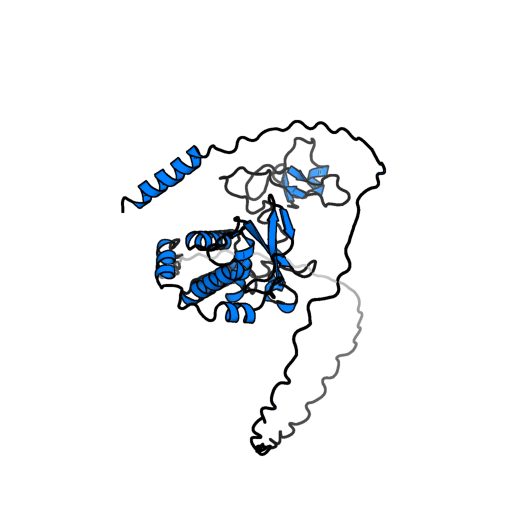C 1
ATOM 1924 O O . MET A 1 241 ? -7.523 14.698 -3.829 1.00 55.97 241 MET A O 1
ATOM 1928 N N . ALA A 1 242 ? -9.625 15.314 -4.450 1.00 51.56 242 ALA A N 1
ATOM 1929 C CA . ALA A 1 242 ? -9.471 15.076 -5.872 1.00 51.56 242 ALA A CA 1
ATOM 1930 C C . ALA A 1 242 ? -8.341 15.966 -6.400 1.00 51.56 242 ALA A C 1
ATOM 1932 O O . ALA A 1 242 ? -8.521 17.101 -6.828 1.00 51.56 242 ALA A O 1
ATOM 1933 N N . MET A 1 243 ? -7.134 15.397 -6.341 1.00 50.84 243 MET A N 1
ATOM 1934 C CA . MET A 1 243 ? -6.144 15.439 -7.400 1.00 50.84 243 MET A CA 1
ATOM 1935 C C . MET A 1 243 ? -6.949 15.419 -8.686 1.00 50.84 243 MET A C 1
ATOM 1937 O O . MET A 1 243 ? -7.718 14.470 -8.872 1.00 50.84 243 MET A O 1
ATOM 1941 N N . GLU A 1 244 ? -6.849 16.506 -9.452 1.00 42.66 244 GLU A N 1
ATOM 1942 C CA . GLU A 1 244 ? -7.701 16.755 -10.607 1.00 42.66 244 GLU A CA 1
ATOM 1943 C C . GLU A 1 244 ? -7.901 15.456 -11.387 1.00 42.66 244 GLU A C 1
ATOM 1945 O O . GLU A 1 244 ? -6.922 14.711 -11.564 1.00 42.66 244 GLU A O 1
ATOM 1950 N N . PRO A 1 245 ? -9.148 15.126 -11.780 1.00 41.12 245 PRO A N 1
ATOM 1951 C CA . PRO A 1 245 ? -9.366 13.981 -12.643 1.00 41.12 245 PRO A CA 1
ATOM 1952 C C . PRO A 1 245 ? -8.346 14.099 -13.768 1.00 41.12 245 PRO A C 1
ATOM 1954 O O . PRO A 1 245 ? -8.206 15.173 -14.354 1.00 41.12 245 PRO A O 1
ATOM 1957 N N . ILE A 1 246 ? -7.574 13.031 -14.003 1.00 45.62 246 ILE A N 1
ATOM 1958 C CA . ILE A 1 246 ? -6.788 12.939 -15.227 1.00 45.62 246 ILE A CA 1
ATOM 1959 C C . ILE A 1 246 ? -7.858 13.018 -16.296 1.00 45.62 246 ILE A C 1
ATOM 1961 O O . ILE A 1 246 ? -8.598 12.054 -16.491 1.00 45.62 246 ILE A O 1
ATOM 1965 N N . VAL A 1 247 ? -8.033 14.218 -16.847 1.00 43.50 247 VAL A N 1
ATOM 1966 C CA . VAL A 1 247 ? -8.927 14.471 -17.955 1.00 43.50 247 VAL A CA 1
ATOM 1967 C C . VAL A 1 247 ? -8.458 13.458 -18.971 1.00 43.50 247 VAL A C 1
ATOM 1969 O O . VAL A 1 247 ? -7.295 13.504 -19.382 1.00 43.50 247 VAL A O 1
ATOM 1972 N N . GLU A 1 248 ? -9.300 12.461 -19.248 1.00 46.81 248 GLU A N 1
ATOM 1973 C CA . GLU A 1 248 ? -9.106 11.602 -20.401 1.00 46.81 248 GLU A CA 1
ATOM 1974 C C . GLU A 1 248 ? -8.866 12.588 -21.531 1.00 46.81 248 GLU A C 1
ATOM 1976 O O . GLU A 1 248 ? -9.743 13.396 -21.838 1.00 46.81 248 GLU A O 1
ATOM 1981 N N . MET A 1 249 ? -7.620 12.655 -22.009 1.00 44.09 249 MET A N 1
ATOM 1982 C CA . MET A 1 249 ? -7.305 13.469 -23.162 1.00 44.09 249 MET A CA 1
ATOM 1983 C C . MET A 1 249 ? -8.154 12.856 -24.255 1.00 44.09 249 MET A C 1
ATOM 1985 O O . MET A 1 249 ? -7.797 11.800 -24.776 1.00 44.09 249 MET A O 1
ATOM 1989 N N . GLU A 1 250 ? -9.315 13.467 -24.503 1.00 45.91 250 GLU A N 1
ATOM 1990 C CA . GLU A 1 250 ? -10.137 13.195 -25.663 1.00 45.91 250 GLU A CA 1
ATOM 1991 C C . GLU A 1 250 ? -9.153 13.144 -26.815 1.00 45.91 250 GLU A C 1
ATOM 1993 O O . GLU A 1 250 ? -8.416 14.104 -27.064 1.00 45.91 250 GLU A O 1
ATOM 1998 N N . GLU A 1 251 ? -9.054 11.958 -27.404 1.00 49.03 251 GLU A N 1
ATOM 1999 C CA . GLU A 1 251 ? -8.229 11.697 -28.557 1.00 49.03 251 GLU A CA 1
ATOM 2000 C C . GLU A 1 251 ? -8.600 12.777 -29.569 1.00 49.03 251 GLU A C 1
ATOM 2002 O O . GLU A 1 251 ? -9.709 12.788 -30.105 1.00 49.03 251 GLU A O 1
ATOM 2007 N N . VAL A 1 252 ? -7.718 13.769 -29.728 1.00 40.69 252 VAL A N 1
ATOM 2008 C CA . VAL A 1 252 ? -7.909 14.855 -30.681 1.00 40.69 252 VAL A CA 1
ATOM 2009 C C . VAL A 1 252 ? -7.829 14.181 -32.032 1.00 40.69 252 VAL A C 1
ATOM 2011 O O . VAL A 1 252 ? -6.742 14.020 -32.582 1.00 40.69 252 VAL A O 1
ATOM 2014 N N . VAL A 1 253 ? -8.978 13.727 -32.531 1.00 50.97 253 VAL A N 1
ATOM 2015 C CA . VAL A 1 253 ? -9.124 13.183 -33.871 1.00 50.97 253 VAL A CA 1
ATOM 2016 C C . VAL A 1 253 ? -8.625 14.290 -34.794 1.00 50.97 253 VAL A C 1
ATOM 2018 O O . VAL A 1 253 ? -9.260 15.350 -34.865 1.00 50.97 253 VAL A O 1
ATOM 2021 N N . PRO A 1 254 ? -7.459 14.126 -35.443 1.00 45.16 254 PRO A N 1
ATOM 2022 C CA . PRO A 1 254 ? -6.922 15.179 -36.276 1.00 45.16 254 PRO A CA 1
ATOM 2023 C C . PRO A 1 254 ? -7.932 15.435 -37.390 1.00 45.16 254 PRO A C 1
ATOM 2025 O O . PRO A 1 254 ? -8.381 14.510 -38.071 1.00 45.16 254 PRO A O 1
ATOM 2028 N N . ALA A 1 255 ? -8.321 16.703 -37.537 1.00 59.75 255 ALA A N 1
ATOM 2029 C CA . ALA A 1 255 ? -9.238 17.128 -38.579 1.00 59.75 255 ALA A CA 1
ATOM 2030 C C . ALA A 1 255 ? -8.776 16.575 -39.942 1.00 59.75 255 ALA A C 1
ATOM 2032 O O . ALA A 1 255 ? -7.569 16.542 -40.210 1.00 59.75 255 ALA A O 1
ATOM 2033 N N . PRO A 1 256 ? -9.708 16.146 -40.812 1.00 56.56 256 PRO A N 1
ATOM 2034 C CA . PRO A 1 256 ? -9.370 15.524 -42.083 1.00 56.56 256 PRO A CA 1
ATOM 2035 C C . PRO A 1 256 ? -8.464 16.453 -42.894 1.00 56.56 256 PRO A C 1
ATOM 2037 O O . PRO A 1 256 ? -8.850 17.559 -43.283 1.00 56.56 256 PRO A O 1
ATOM 2040 N N . ILE A 1 257 ? -7.234 15.993 -43.128 1.00 55.28 257 ILE A N 1
ATOM 2041 C CA . ILE A 1 257 ? -6.244 16.686 -43.946 1.00 55.28 257 ILE A CA 1
ATOM 2042 C C . ILE A 1 257 ? -6.834 16.809 -45.352 1.00 55.28 257 ILE A C 1
ATOM 2044 O O . ILE A 1 257 ? -7.043 15.810 -46.044 1.00 55.28 257 ILE A O 1
ATOM 2048 N N . LYS A 1 258 ? -7.122 18.046 -45.776 1.00 58.72 258 LYS A N 1
ATOM 2049 C CA . LYS A 1 258 ? -7.520 18.336 -47.157 1.00 58.72 258 LYS A CA 1
ATOM 2050 C C . LYS A 1 258 ? -6.428 17.821 -48.105 1.00 58.72 258 LYS A C 1
ATOM 2052 O O . LYS A 1 258 ? -5.251 18.092 -47.854 1.00 58.72 258 LYS A O 1
ATOM 2057 N N . PRO A 1 259 ? -6.787 17.119 -49.192 1.00 48.62 259 PRO A N 1
ATOM 2058 C CA . PRO A 1 259 ? -5.815 16.568 -50.125 1.00 48.62 259 PRO A CA 1
ATOM 2059 C C . PRO A 1 259 ? -4.998 17.701 -50.752 1.00 48.62 259 PRO A C 1
ATOM 2061 O O . PRO A 1 259 ? -5.516 18.515 -51.515 1.00 48.62 259 PRO A O 1
ATOM 2064 N N . GLN A 1 260 ? -3.711 17.765 -50.410 1.00 47.31 260 GLN A N 1
ATOM 2065 C CA . GLN A 1 260 ? -2.766 18.626 -51.105 1.00 47.31 260 GLN A CA 1
ATOM 2066 C C . GLN A 1 260 ? -2.438 18.005 -52.465 1.00 47.31 260 GLN A C 1
ATOM 2068 O O . GLN A 1 260 ? -2.014 16.852 -52.565 1.00 47.31 260 GLN A O 1
ATOM 2073 N N . HIS A 1 261 ? -2.659 18.791 -53.518 1.00 53.19 261 HIS A N 1
ATOM 2074 C CA . HIS A 1 261 ? -2.259 18.484 -54.884 1.00 53.19 261 HIS A CA 1
ATOM 2075 C C . HIS A 1 261 ? -0.753 18.194 -54.953 1.00 53.19 261 HIS A C 1
ATOM 2077 O O . HIS A 1 261 ? 0.070 19.054 -54.643 1.00 53.19 261 HIS A O 1
ATOM 2083 N N . LYS A 1 262 ? -0.396 16.987 -55.407 1.00 47.19 262 LYS A N 1
ATOM 2084 C CA . LYS A 1 262 ? 0.969 16.645 -55.825 1.00 47.19 262 LYS A CA 1
ATOM 2085 C C . LYS A 1 262 ? 1.320 17.419 -57.103 1.00 47.19 262 LYS A C 1
ATOM 2087 O O . LYS A 1 262 ? 0.576 17.290 -58.078 1.00 47.19 262 LYS A O 1
ATOM 2092 N N . PRO A 1 263 ? 2.447 18.147 -57.169 1.00 50.22 263 PRO A N 1
ATOM 2093 C CA . PRO A 1 263 ? 3.017 18.533 -58.448 1.00 50.22 263 PRO A CA 1
ATOM 2094 C C . PRO A 1 263 ? 3.705 17.327 -59.102 1.00 50.22 263 PRO A C 1
ATOM 2096 O O . PRO A 1 263 ? 4.320 16.488 -58.440 1.00 50.22 263 PRO A O 1
ATOM 2099 N N . ALA A 1 264 ? 3.549 17.241 -60.421 1.00 47.31 264 ALA A N 1
ATOM 2100 C CA . ALA A 1 264 ? 4.087 16.195 -61.275 1.00 47.31 264 ALA A CA 1
ATOM 2101 C C . ALA A 1 264 ? 5.625 16.184 -61.252 1.00 47.31 264 ALA A C 1
ATOM 2103 O O . ALA A 1 264 ? 6.267 17.197 -61.525 1.00 47.31 264 ALA A O 1
ATOM 2104 N N . VAL A 1 265 ? 6.206 15.017 -60.968 1.00 49.72 265 VAL A N 1
ATOM 2105 C CA . VAL A 1 265 ? 7.642 14.754 -61.111 1.00 49.72 265 VAL A CA 1
ATOM 2106 C C . VAL A 1 265 ? 7.864 14.056 -62.450 1.00 49.72 265 VAL A C 1
ATOM 2108 O O . VAL A 1 265 ? 7.279 13.008 -62.720 1.00 49.72 265 VAL A O 1
ATOM 2111 N N . SER A 1 266 ? 8.686 14.682 -63.293 1.00 50.88 266 SER A N 1
ATOM 2112 C CA . SER A 1 266 ? 9.172 14.141 -64.566 1.00 50.88 266 SER A CA 1
ATOM 2113 C C . SER A 1 266 ? 10.193 13.011 -64.354 1.00 50.88 266 SER A C 1
ATOM 2115 O O . SER A 1 266 ? 10.872 12.989 -63.326 1.00 50.88 266 SER A O 1
ATOM 2117 N N . PRO A 1 267 ? 10.320 12.074 -65.312 1.00 50.84 267 PRO A N 1
ATOM 2118 C CA . PRO A 1 267 ? 11.046 10.824 -65.123 1.00 50.84 267 PRO A CA 1
ATOM 2119 C C . PRO A 1 267 ? 12.556 11.004 -65.323 1.00 50.84 267 PRO A C 1
ATOM 2121 O O . PRO A 1 267 ? 12.989 11.615 -66.299 1.00 50.84 267 PRO A O 1
ATOM 2124 N N . GLN A 1 268 ? 13.363 10.414 -64.438 1.00 40.28 268 GLN A N 1
ATOM 2125 C CA . GLN A 1 268 ? 14.792 10.217 -64.676 1.00 40.28 268 GLN A CA 1
ATOM 2126 C C . GLN A 1 268 ? 15.176 8.734 -64.685 1.00 40.28 268 GLN A C 1
ATOM 2128 O O . GLN A 1 268 ? 14.727 7.933 -63.871 1.00 40.28 268 GLN A O 1
ATOM 2133 N N . ALA A 1 269 ? 16.000 8.464 -65.695 1.00 44.12 269 ALA A N 1
ATOM 2134 C CA . ALA A 1 269 ? 16.724 7.283 -66.138 1.00 44.12 269 ALA A CA 1
ATOM 2135 C C . ALA A 1 269 ? 17.094 6.186 -65.119 1.00 44.12 269 ALA A C 1
ATOM 2137 O O . ALA A 1 269 ? 17.467 6.427 -63.975 1.00 44.12 269 ALA A O 1
ATOM 2138 N N . ALA A 1 270 ? 17.075 4.963 -65.655 1.00 51.00 270 ALA A N 1
ATOM 2139 C CA . ALA A 1 270 ? 17.496 3.702 -65.061 1.00 51.00 270 ALA A CA 1
ATOM 2140 C C . ALA A 1 270 ? 18.994 3.639 -64.705 1.00 51.00 270 ALA A C 1
ATOM 2142 O O . ALA A 1 270 ? 19.814 4.234 -65.409 1.00 51.00 270 ALA A O 1
ATOM 2143 N N . PRO A 1 271 ? 19.376 2.798 -63.727 1.00 51.78 271 PRO A N 1
ATOM 2144 C CA . PRO A 1 271 ? 20.728 2.286 -63.627 1.00 51.78 271 PRO A CA 1
ATOM 2145 C C . PRO A 1 271 ? 20.849 0.821 -64.067 1.00 51.78 271 PRO A C 1
ATOM 2147 O O . PRO A 1 271 ? 20.005 -0.039 -63.8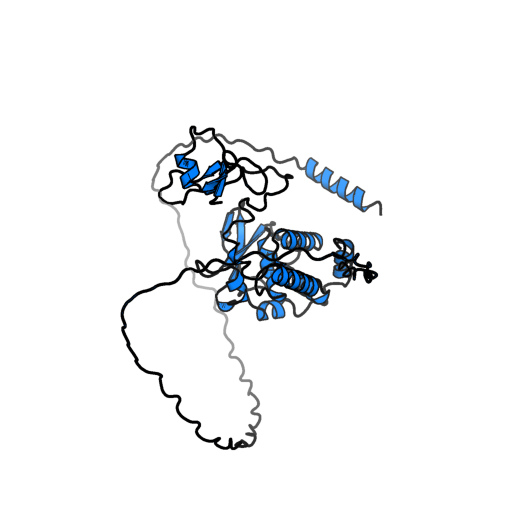20 1.00 51.78 271 PRO A O 1
ATOM 2150 N N . VAL A 1 272 ? 21.979 0.611 -64.728 1.00 50.62 272 VAL A N 1
ATOM 2151 C CA . VAL A 1 272 ? 22.550 -0.585 -65.335 1.00 50.62 272 VAL A CA 1
ATOM 2152 C C . VAL A 1 272 ? 22.914 -1.641 -64.283 1.00 50.62 272 VAL A C 1
ATOM 2154 O O . VAL A 1 272 ? 23.538 -1.340 -63.267 1.00 50.62 272 VAL A O 1
ATOM 2157 N N . THR A 1 273 ? 22.568 -2.895 -64.565 1.00 48.94 273 THR A N 1
ATOM 2158 C CA . THR A 1 273 ? 23.074 -4.109 -63.904 1.00 48.94 273 THR A CA 1
ATOM 2159 C C . THR A 1 273 ? 24.512 -4.422 -64.316 1.00 48.94 273 THR A C 1
ATOM 2161 O O . THR A 1 273 ? 24.839 -4.264 -65.494 1.00 48.94 273 THR A O 1
ATOM 2164 N N . PRO A 1 274 ? 25.309 -5.046 -63.434 1.00 54.31 274 PRO A N 1
ATOM 2165 C CA . PRO A 1 274 ? 26.300 -5.996 -63.909 1.00 54.31 274 PRO A CA 1
ATOM 2166 C C . PRO A 1 274 ? 26.101 -7.400 -63.329 1.00 54.31 274 PRO A C 1
ATOM 2168 O O . PRO A 1 274 ? 25.967 -7.611 -62.124 1.00 54.31 274 PRO A O 1
ATOM 2171 N N . ASP A 1 275 ? 26.137 -8.342 -64.266 1.00 44.84 275 ASP A N 1
ATOM 2172 C CA . ASP A 1 275 ? 26.447 -9.758 -64.123 1.00 44.84 275 ASP A CA 1
ATOM 2173 C C . ASP A 1 275 ? 27.627 -10.036 -63.179 1.00 44.84 275 ASP A C 1
ATOM 2175 O O . ASP A 1 275 ? 28.702 -9.448 -63.330 1.00 44.84 275 ASP A O 1
ATOM 2179 N N . ARG A 1 276 ? 27.509 -11.087 -62.354 1.00 43.22 276 ARG A N 1
ATOM 2180 C CA . ARG A 1 276 ? 28.595 -12.075 -62.260 1.00 43.22 276 ARG A CA 1
ATOM 2181 C C . ARG A 1 276 ? 28.125 -13.452 -61.787 1.00 43.22 276 ARG A C 1
ATOM 2183 O O . ARG A 1 276 ? 27.507 -13.605 -60.739 1.00 43.22 276 ARG A O 1
ATOM 2190 N N . LYS A 1 277 ? 28.471 -14.432 -62.622 1.00 41.22 277 LYS A N 1
ATOM 2191 C CA . LYS A 1 277 ? 28.285 -15.882 -62.517 1.00 41.22 277 LYS A CA 1
ATOM 2192 C C . LYS A 1 277 ? 29.291 -16.569 -61.577 1.00 41.22 277 LYS A C 1
ATOM 2194 O O . LYS A 1 277 ? 30.371 -16.031 -61.337 1.00 41.22 277 LYS A O 1
ATOM 2199 N N . SER A 1 278 ? 28.927 -17.823 -61.262 1.00 38.75 278 SER A N 1
ATOM 2200 C CA . SER A 1 278 ? 29.753 -19.013 -60.948 1.00 38.75 278 SER A CA 1
ATOM 2201 C C . SER A 1 278 ? 30.060 -19.256 -59.462 1.00 38.75 278 SER A C 1
ATOM 2203 O O . SER A 1 278 ? 30.677 -18.426 -58.808 1.00 38.75 278 SER A O 1
ATOM 2205 N N . GLU A 1 279 ? 29.432 -20.281 -58.855 1.00 37.56 279 GLU A N 1
ATOM 2206 C CA . GLU A 1 279 ? 29.882 -21.704 -58.739 1.00 37.56 279 GLU A CA 1
ATOM 2207 C C . GLU A 1 279 ? 30.915 -21.870 -57.604 1.00 37.56 279 GLU A C 1
ATOM 2209 O O . GLU A 1 279 ? 31.763 -21.013 -57.428 1.00 37.56 279 GLU A O 1
ATOM 2214 N N . MET A 1 280 ? 30.945 -22.896 -56.746 1.00 37.19 280 MET A N 1
ATOM 2215 C CA . MET A 1 280 ? 30.568 -24.310 -56.855 1.00 37.19 280 MET A CA 1
ATOM 2216 C C . MET A 1 280 ? 30.645 -24.952 -55.441 1.00 37.19 280 MET A C 1
ATOM 2218 O O . MET A 1 280 ? 31.519 -24.580 -54.664 1.00 37.19 280 MET A O 1
ATOM 2222 N N . THR A 1 281 ? 29.866 -26.025 -55.200 1.00 35.34 281 THR A N 1
ATOM 2223 C CA . THR A 1 281 ? 30.129 -27.177 -54.276 1.00 35.34 281 THR A CA 1
ATOM 2224 C C . THR A 1 281 ? 30.150 -26.924 -52.743 1.00 35.34 281 THR A C 1
ATOM 2226 O O . THR A 1 281 ? 30.628 -25.903 -52.290 1.00 35.34 281 THR A O 1
ATOM 2229 N N . ARG A 1 282 ? 29.688 -27.802 -51.829 1.00 34.94 282 ARG A N 1
ATOM 2230 C CA . ARG A 1 282 ? 29.529 -29.273 -51.823 1.00 34.94 282 ARG A CA 1
ATOM 2231 C C . ARG A 1 282 ? 28.688 -29.744 -50.601 1.00 34.94 282 ARG A C 1
ATOM 2233 O O . ARG A 1 282 ? 28.749 -29.108 -49.560 1.00 34.94 282 ARG A O 1
ATOM 2240 N N . ALA A 1 283 ? 28.069 -30.929 -50.743 1.00 35.59 283 ALA A N 1
ATOM 2241 C CA . ALA A 1 283 ? 27.704 -31.951 -49.730 1.00 35.59 283 ALA A CA 1
ATOM 2242 C C . ALA A 1 283 ? 26.652 -31.592 -48.644 1.00 35.59 283 ALA A C 1
ATOM 2244 O O . ALA A 1 283 ? 26.892 -30.776 -47.770 1.00 35.59 283 ALA A O 1
ATOM 2245 N N . SER A 1 284 ? 25.416 -32.110 -48.692 1.00 38.66 284 SER A N 1
ATOM 2246 C CA . SER A 1 284 ? 24.969 -33.489 -48.373 1.00 38.66 284 SER A CA 1
ATOM 2247 C C . SER A 1 284 ? 25.231 -33.933 -46.930 1.00 38.66 284 SER A C 1
ATOM 2249 O O . SER A 1 284 ? 26.347 -34.314 -46.598 1.00 38.66 284 SER A O 1
ATOM 2251 N N . SER A 1 285 ? 24.165 -33.996 -46.123 1.00 38.09 285 SER A N 1
ATOM 2252 C CA . SER A 1 285 ? 23.894 -35.105 -45.193 1.00 38.09 285 SER A CA 1
ATOM 2253 C C . SER A 1 285 ? 22.429 -35.076 -44.752 1.00 38.09 285 SER A C 1
ATOM 2255 O O . SER A 1 285 ? 21.987 -34.191 -44.026 1.00 38.09 285 SER A O 1
ATOM 2257 N N . ASN A 1 286 ? 21.688 -36.068 -45.243 1.00 40.84 286 ASN A N 1
ATOM 2258 C CA . ASN A 1 286 ? 20.364 -36.466 -44.785 1.00 40.84 286 ASN A CA 1
ATOM 2259 C C . ASN A 1 286 ? 20.467 -37.081 -43.384 1.00 40.84 286 ASN A C 1
ATOM 2261 O O . ASN A 1 286 ? 21.256 -38.003 -43.209 1.00 40.84 286 ASN A O 1
ATOM 2265 N N . MET A 1 287 ? 19.598 -36.692 -42.449 1.00 38.03 287 MET A N 1
ATOM 2266 C CA . MET A 1 287 ? 19.058 -37.615 -41.446 1.00 38.03 287 MET A CA 1
ATOM 2267 C C . MET A 1 287 ? 17.580 -37.298 -41.223 1.00 38.03 287 MET A C 1
ATOM 2269 O O . MET A 1 287 ? 17.193 -36.225 -40.774 1.00 38.03 287 MET A O 1
ATOM 2273 N N . SER A 1 288 ? 16.775 -38.277 -41.612 1.00 40.09 288 SER A N 1
ATOM 2274 C CA . SER A 1 288 ? 15.330 -38.365 -41.502 1.00 40.09 288 SER A CA 1
ATOM 2275 C C . SER A 1 288 ? 15.029 -39.255 -40.305 1.00 40.09 288 SER A C 1
ATOM 2277 O O . SER A 1 288 ? 15.404 -40.419 -40.379 1.00 40.09 288 SER A O 1
ATOM 2279 N N . ILE A 1 289 ? 14.404 -38.757 -39.227 1.00 38.53 289 ILE A N 1
ATOM 2280 C CA . ILE A 1 289 ? 13.827 -39.605 -38.165 1.00 38.53 289 ILE A CA 1
ATOM 2281 C C . ILE A 1 289 ? 12.569 -38.947 -37.551 1.00 38.53 289 ILE A C 1
ATOM 2283 O O . ILE A 1 289 ? 12.637 -37.938 -36.859 1.00 38.53 289 ILE A O 1
ATOM 2287 N N . ASN A 1 290 ? 11.440 -39.612 -37.811 1.00 35.38 290 ASN A N 1
ATOM 2288 C CA . ASN A 1 290 ? 10.226 -39.826 -37.008 1.00 35.38 290 ASN A CA 1
ATOM 2289 C C . ASN A 1 290 ? 9.355 -38.650 -36.524 1.00 35.38 290 ASN A C 1
ATOM 2291 O O . ASN A 1 290 ? 9.511 -38.097 -35.439 1.00 35.38 290 ASN A O 1
ATOM 2295 N N . ARG A 1 291 ? 8.272 -38.451 -37.289 1.00 41.28 291 ARG A N 1
ATOM 2296 C CA . ARG A 1 291 ? 6.966 -37.945 -36.840 1.00 41.28 291 ARG A CA 1
ATOM 2297 C C . ARG A 1 291 ? 6.306 -38.965 -35.891 1.00 41.28 291 ARG A C 1
ATOM 2299 O O . ARG A 1 291 ? 6.145 -40.114 -36.305 1.00 41.28 291 ARG A O 1
ATOM 2306 N N . PRO A 1 292 ? 5.851 -38.586 -34.686 1.00 48.12 292 PRO A N 1
ATOM 2307 C CA . PRO A 1 292 ? 4.954 -39.432 -33.919 1.00 48.12 292 PRO A CA 1
ATOM 2308 C C . PRO A 1 292 ? 3.522 -39.355 -34.461 1.00 48.12 292 PRO A C 1
ATOM 2310 O O . PRO A 1 292 ? 2.972 -38.284 -34.724 1.00 48.12 292 PRO A O 1
ATOM 2313 N N . HIS A 1 293 ? 2.960 -40.548 -34.626 1.00 43.81 293 HIS A N 1
ATOM 2314 C CA . HIS A 1 293 ? 1.575 -40.863 -34.942 1.00 43.81 293 HIS A CA 1
ATOM 2315 C C . HIS A 1 293 ? 0.592 -40.154 -33.997 1.00 43.81 293 HIS A C 1
ATOM 2317 O O . HIS A 1 293 ? 0.702 -40.262 -32.778 1.00 43.81 293 HIS A O 1
ATOM 2323 N N . VAL A 1 294 ? -0.415 -39.501 -34.576 1.00 49.12 294 VAL A N 1
ATOM 2324 C CA . VAL A 1 294 ? -1.648 -39.097 -33.890 1.00 49.12 294 VAL A CA 1
ATOM 2325 C C . VAL A 1 294 ? -2.583 -40.310 -33.881 1.00 49.12 294 VAL A C 1
ATOM 2327 O O . VAL A 1 294 ? -2.909 -40.805 -34.965 1.00 49.12 294 VAL A O 1
ATOM 2330 N N . PRO A 1 295 ? -3.021 -40.829 -32.720 1.00 50.75 295 PRO A N 1
ATOM 2331 C CA . PRO A 1 295 ? -4.082 -41.816 -32.696 1.00 50.75 295 PRO A CA 1
ATOM 2332 C C . PRO A 1 295 ? -5.448 -41.146 -32.873 1.00 50.75 295 PRO A C 1
ATOM 2334 O O . PRO A 1 295 ? -5.851 -40.246 -32.140 1.00 50.75 295 PRO A O 1
ATOM 2337 N N . SER A 1 296 ? -6.104 -41.650 -33.912 1.00 46.19 296 SER A N 1
ATOM 2338 C CA . SER A 1 296 ? -7.513 -41.596 -34.274 1.00 46.19 296 SER A CA 1
ATOM 2339 C C . SER A 1 296 ? -8.496 -41.422 -33.115 1.00 46.19 296 SER A C 1
ATOM 2341 O O . SER A 1 296 ? -8.426 -42.107 -32.096 1.00 46.19 296 SER A O 1
ATOM 2343 N N . ALA A 1 297 ? -9.480 -40.560 -33.369 1.00 46.06 297 ALA A N 1
ATOM 2344 C CA . ALA A 1 297 ? -10.701 -40.394 -32.601 1.00 46.06 297 ALA A CA 1
ATOM 2345 C C . ALA A 1 297 ? -11.431 -41.731 -32.378 1.00 46.06 297 ALA A C 1
ATOM 2347 O O . ALA A 1 297 ? -11.583 -42.532 -33.304 1.00 46.06 297 ALA A O 1
ATOM 2348 N N . ALA A 1 298 ? -11.913 -41.920 -31.149 1.00 44.50 298 ALA A N 1
ATOM 2349 C CA . ALA A 1 298 ? -12.900 -42.922 -30.768 1.00 44.50 298 ALA A CA 1
ATOM 2350 C C . ALA A 1 298 ? -14.211 -42.207 -30.369 1.00 44.50 298 ALA A C 1
ATOM 2352 O O . ALA A 1 298 ? -14.165 -41.052 -29.935 1.00 44.50 298 ALA A O 1
ATOM 2353 N N . PRO A 1 299 ? -15.371 -42.855 -30.569 1.00 54.06 299 PRO A N 1
ATOM 2354 C CA . PRO A 1 299 ? -16.670 -42.197 -30.604 1.00 54.06 299 PRO A CA 1
ATOM 2355 C C . PRO A 1 299 ? -17.216 -41.825 -29.222 1.00 54.06 299 PRO A C 1
ATOM 2357 O O . PRO A 1 299 ? -16.900 -42.431 -28.201 1.00 54.06 299 PRO A O 1
ATOM 2360 N N . VAL A 1 300 ? -18.077 -40.811 -29.254 1.00 48.38 300 VAL A N 1
ATOM 2361 C CA . VAL A 1 300 ? -18.868 -40.255 -28.157 1.00 48.38 300 VAL A CA 1
ATOM 2362 C C . VAL A 1 300 ? -19.722 -41.345 -27.504 1.00 48.38 300 VAL A C 1
ATOM 2364 O O . VAL A 1 300 ? -20.647 -41.868 -28.122 1.00 48.38 300 VAL A O 1
ATOM 2367 N N . SER A 1 301 ? -19.428 -41.654 -26.243 1.00 46.09 301 SER A N 1
ATOM 2368 C CA . SER A 1 301 ? -20.296 -42.446 -25.372 1.00 46.09 301 SER A CA 1
ATOM 2369 C C . SER A 1 301 ? -21.331 -41.533 -24.715 1.00 46.09 301 SER A C 1
ATOM 2371 O O . SER A 1 301 ? -20.979 -40.535 -24.085 1.00 46.09 301 SER A O 1
ATOM 2373 N N . GLU A 1 302 ? -22.604 -41.893 -24.855 1.00 44.03 302 GLU A N 1
ATOM 2374 C CA . GLU A 1 302 ? -23.754 -41.268 -24.201 1.00 44.03 302 GLU A CA 1
ATOM 2375 C C . GLU A 1 302 ? -23.554 -41.129 -22.683 1.00 44.03 302 GLU A C 1
ATOM 2377 O O . GLU A 1 302 ? -23.396 -42.111 -21.954 1.00 44.03 302 GLU A O 1
ATOM 2382 N N . ILE A 1 303 ? -23.636 -39.895 -22.186 1.00 43.09 303 ILE A N 1
ATOM 2383 C CA . ILE A 1 303 ? -23.778 -39.617 -20.757 1.00 43.09 303 ILE A CA 1
ATOM 2384 C C . ILE A 1 303 ? -25.236 -39.905 -20.388 1.00 43.09 303 ILE A C 1
ATOM 2386 O O . ILE A 1 303 ? -26.126 -39.080 -20.593 1.00 43.09 303 ILE A O 1
ATOM 2390 N N . ARG A 1 304 ? -25.490 -41.094 -19.832 1.00 44.44 304 ARG A N 1
ATOM 2391 C CA . ARG A 1 304 ? -26.732 -41.381 -19.106 1.00 44.44 304 ARG A CA 1
ATOM 2392 C C . ARG A 1 304 ? -26.741 -40.572 -17.810 1.00 44.44 304 ARG A C 1
ATOM 2394 O O . ARG A 1 304 ? -25.986 -40.856 -16.883 1.00 44.44 304 ARG A O 1
ATOM 2401 N N . ILE A 1 305 ? -27.622 -39.580 -17.747 1.00 41.97 305 ILE A N 1
ATOM 2402 C CA . ILE A 1 305 ? -27.980 -38.881 -16.513 1.00 41.97 305 ILE A CA 1
ATOM 2403 C C . ILE A 1 305 ? -28.743 -39.880 -15.636 1.00 41.97 305 ILE A C 1
ATOM 2405 O O . ILE A 1 305 ? -29.899 -40.202 -15.904 1.00 41.97 305 ILE A O 1
ATOM 2409 N N . SER A 1 306 ? -28.078 -40.402 -14.605 1.00 43.47 306 SER A N 1
ATOM 2410 C CA . SER A 1 306 ? -28.736 -41.171 -13.552 1.00 43.47 306 SER A CA 1
ATOM 2411 C C . SER A 1 306 ? -29.405 -40.190 -12.592 1.00 43.47 306 SER A C 1
ATOM 2413 O O . SER A 1 306 ? -28.738 -39.500 -11.820 1.00 43.47 306 SER A O 1
ATOM 2415 N N . VAL A 1 307 ? -30.729 -40.084 -12.693 1.00 48.38 307 VAL A N 1
ATOM 2416 C CA . VAL A 1 307 ? -31.573 -39.340 -11.756 1.00 48.38 307 VAL A CA 1
ATOM 2417 C C . VAL A 1 307 ? -31.574 -40.100 -10.431 1.00 48.38 307 VAL A C 1
ATOM 2419 O O . VAL A 1 307 ? -32.219 -41.137 -10.296 1.00 48.38 307 VAL A O 1
ATOM 2422 N N . VAL A 1 308 ? -30.819 -39.596 -9.456 1.00 49.94 308 VAL A N 1
ATOM 2423 C CA . VAL A 1 308 ? -30.880 -40.067 -8.069 1.00 49.94 308 VAL A CA 1
ATOM 2424 C C . VAL A 1 308 ? -32.147 -39.481 -7.430 1.00 49.94 308 VAL A C 1
ATOM 2426 O O . VAL A 1 308 ? -32.295 -38.256 -7.427 1.00 49.94 308 VAL A O 1
ATOM 2429 N N . PRO A 1 309 ? -33.077 -40.299 -6.905 1.00 59.09 309 PRO A N 1
ATOM 2430 C CA . PRO A 1 309 ? -34.244 -39.787 -6.198 1.00 59.09 309 PRO A CA 1
ATOM 2431 C C . PRO A 1 309 ? -33.836 -39.135 -4.863 1.00 59.09 309 PRO A C 1
ATOM 2433 O O . PRO A 1 309 ? -32.866 -39.567 -4.232 1.00 59.09 309 PRO A O 1
ATOM 2436 N N . PRO A 1 310 ? -34.567 -38.105 -4.405 1.00 52.94 310 PRO A N 1
ATOM 2437 C CA . PRO A 1 310 ? -34.249 -37.399 -3.173 1.00 52.94 310 PRO A CA 1
ATOM 2438 C C . PRO A 1 310 ? -34.436 -38.315 -1.959 1.00 52.94 310 PRO A C 1
ATOM 2440 O O . PRO A 1 310 ? -35.535 -38.793 -1.678 1.00 52.94 310 PRO A O 1
ATOM 2443 N N . ILE A 1 311 ? -33.350 -38.527 -1.213 1.00 47.38 311 ILE A N 1
ATOM 2444 C CA . ILE A 1 311 ? -33.382 -39.174 0.098 1.00 47.38 311 ILE A CA 1
ATOM 2445 C C . ILE A 1 311 ? -34.116 -38.235 1.056 1.00 47.38 311 ILE A C 1
ATOM 2447 O O . ILE A 1 311 ? -33.618 -37.172 1.422 1.00 47.38 311 ILE A O 1
ATOM 2451 N N . THR A 1 312 ? -35.319 -38.636 1.448 1.00 47.16 312 THR A N 1
ATOM 2452 C CA . THR A 1 312 ? -36.093 -38.004 2.514 1.00 47.16 312 THR A CA 1
ATOM 2453 C C . THR A 1 312 ? -35.511 -38.469 3.848 1.00 47.16 312 THR A C 1
ATOM 2455 O O . THR A 1 312 ? -35.742 -39.599 4.274 1.00 47.16 312 THR A O 1
ATOM 2458 N N . THR A 1 313 ? -34.707 -37.633 4.502 1.00 46.81 313 THR A N 1
ATOM 2459 C CA . THR A 1 313 ? -34.296 -37.867 5.891 1.00 46.81 313 THR A CA 1
ATOM 2460 C C . THR A 1 313 ? -35.378 -37.343 6.841 1.00 46.81 313 THR A C 1
ATOM 2462 O O . THR A 1 313 ? -35.789 -36.187 6.721 1.00 46.81 313 THR A O 1
ATOM 2465 N N . PRO A 1 314 ? -35.867 -38.154 7.796 1.00 48.19 314 PRO A N 1
ATOM 2466 C CA . PRO A 1 314 ? -36.770 -37.665 8.826 1.00 48.19 314 PRO A CA 1
ATOM 2467 C C . PRO A 1 314 ? -36.008 -36.792 9.829 1.00 48.19 314 PRO A C 1
ATOM 2469 O O . PRO A 1 314 ? -34.918 -37.137 10.290 1.00 48.19 314 PRO A O 1
ATOM 2472 N N . ALA A 1 315 ? -36.610 -35.653 10.170 1.00 43.94 315 ALA A N 1
ATOM 2473 C CA . ALA A 1 315 ? -36.141 -34.739 11.198 1.00 43.94 315 ALA A CA 1
ATOM 2474 C C . ALA A 1 315 ? -36.148 -35.431 12.571 1.00 43.94 315 ALA A C 1
ATOM 2476 O O . ALA A 1 315 ? -37.201 -35.654 13.167 1.00 43.94 315 ALA A O 1
ATOM 2477 N N . VAL A 1 316 ? -34.960 -35.758 13.080 1.00 48.84 316 VAL A N 1
ATOM 2478 C CA . VAL A 1 316 ? -34.762 -36.162 14.474 1.00 48.84 316 VAL A CA 1
ATOM 2479 C C . VAL A 1 316 ? -34.447 -34.903 15.276 1.00 48.84 316 VAL A C 1
ATOM 2481 O O . VAL A 1 316 ? -33.400 -34.282 15.101 1.00 48.84 316 VAL A O 1
ATOM 2484 N N . ALA A 1 317 ? -35.385 -34.510 16.135 1.00 54.41 317 ALA A N 1
ATOM 2485 C CA . ALA A 1 317 ? -35.193 -33.442 17.106 1.00 54.41 317 ALA A CA 1
ATOM 2486 C C . ALA A 1 317 ? -34.081 -33.821 18.108 1.00 54.41 317 ALA A C 1
ATOM 2488 O O . ALA A 1 317 ? -34.092 -34.944 18.625 1.00 54.41 317 ALA A O 1
ATOM 2489 N N . PRO A 1 318 ? -33.136 -32.920 18.426 1.00 50.81 318 PRO A N 1
ATOM 2490 C CA . PRO A 1 318 ? -32.136 -33.193 19.447 1.00 50.81 318 PRO A CA 1
ATOM 2491 C C . PRO A 1 318 ? -32.782 -33.159 20.839 1.00 50.81 318 PRO A C 1
ATOM 2493 O O . PRO A 1 318 ? -33.337 -32.144 21.263 1.00 50.81 318 PRO A O 1
ATOM 2496 N N . LYS A 1 319 ? -32.690 -34.283 21.560 1.00 49.03 319 LYS A N 1
ATOM 2497 C CA . LYS A 1 319 ? -32.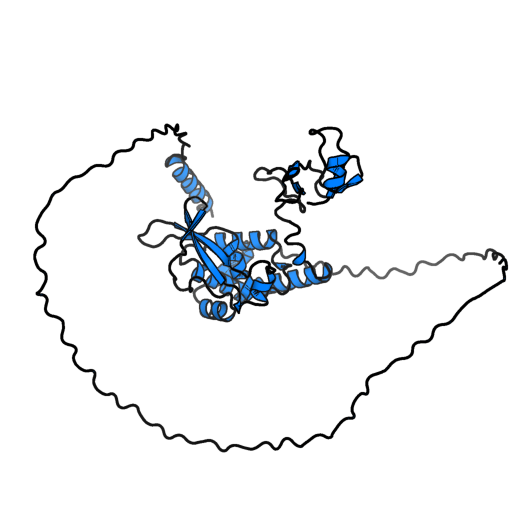917 -34.344 23.009 1.00 49.03 319 LYS A CA 1
ATOM 2498 C C . LYS A 1 319 ? -31.860 -33.487 23.706 1.00 49.03 319 LYS A C 1
ATOM 2500 O O . LYS A 1 319 ? -30.664 -33.703 23.536 1.00 49.03 319 LYS A O 1
ATOM 2505 N N . ILE A 1 320 ? -32.327 -32.513 24.478 1.00 47.19 320 ILE A N 1
ATOM 2506 C CA . ILE A 1 320 ? -31.515 -31.728 25.404 1.00 47.19 320 ILE A CA 1
ATOM 2507 C C . ILE A 1 320 ? -31.361 -32.575 26.667 1.00 47.19 320 ILE A C 1
ATOM 2509 O O . ILE A 1 320 ? -32.280 -32.640 27.481 1.00 47.19 320 ILE A O 1
ATOM 2513 N N . ASP A 1 321 ? -30.217 -33.239 26.812 1.00 50.53 321 ASP A N 1
ATOM 2514 C CA . ASP A 1 321 ? -29.834 -33.857 28.078 1.00 50.53 321 ASP A CA 1
ATOM 2515 C C . ASP A 1 321 ? -29.228 -32.796 29.005 1.00 50.53 321 ASP A C 1
ATOM 2517 O O . ASP A 1 321 ? -28.398 -31.969 28.615 1.00 50.53 321 ASP A O 1
ATOM 2521 N N . ALA A 1 322 ? -29.714 -32.794 30.244 1.00 48.81 322 ALA A N 1
ATOM 2522 C CA . ALA A 1 322 ? -29.362 -31.843 31.283 1.00 48.81 322 ALA A CA 1
ATOM 2523 C C . ALA A 1 322 ? -27.868 -31.910 31.643 1.00 48.81 322 ALA A C 1
ATOM 2525 O O . ALA A 1 322 ? -27.307 -32.981 31.873 1.00 48.81 322 ALA A O 1
ATOM 2526 N N . ALA A 1 323 ? -27.241 -30.737 31.747 1.00 46.38 323 ALA A N 1
ATOM 2527 C CA . ALA A 1 323 ? -25.859 -30.593 32.182 1.00 46.38 323 ALA A CA 1
ATOM 2528 C C . ALA A 1 323 ? -25.668 -31.089 33.634 1.00 46.38 323 ALA A C 1
ATOM 2530 O O . ALA A 1 323 ? -26.450 -30.716 34.516 1.00 46.38 323 ALA A O 1
ATOM 2531 N N . PRO A 1 324 ? -24.618 -31.879 33.927 1.00 46.72 324 PRO A N 1
ATOM 2532 C CA . PRO A 1 324 ? -24.290 -32.261 35.292 1.00 46.72 324 PRO A CA 1
ATOM 2533 C C . PRO A 1 324 ? -23.722 -31.063 36.068 1.00 46.72 324 PRO A C 1
ATOM 2535 O O . PRO A 1 324 ? -22.851 -30.336 35.588 1.00 46.72 324 PRO A O 1
ATOM 2538 N N . LYS A 1 325 ? -24.216 -30.872 37.298 1.00 48.06 325 LYS A N 1
ATOM 2539 C CA . LYS A 1 325 ? -23.693 -29.911 38.280 1.00 48.06 325 LYS A CA 1
ATOM 2540 C C . LYS A 1 325 ? -22.219 -30.211 38.572 1.00 48.06 325 LYS A C 1
ATOM 2542 O O . LYS A 1 325 ? -21.911 -31.183 39.257 1.00 48.06 325 LYS A O 1
ATOM 2547 N N . VAL A 1 326 ? -21.322 -29.348 38.103 1.00 45.44 326 VAL A N 1
ATOM 2548 C CA . VAL A 1 326 ? -19.917 -29.331 38.526 1.00 45.44 326 VAL A CA 1
ATOM 2549 C C . VAL A 1 326 ? -19.828 -28.562 39.843 1.00 45.44 326 VAL A C 1
ATOM 2551 O O . VAL A 1 326 ? -20.164 -27.380 39.912 1.00 45.44 326 VAL A O 1
ATOM 2554 N N . ALA A 1 327 ? -19.425 -29.261 40.902 1.00 47.78 327 ALA A N 1
ATOM 2555 C CA . ALA A 1 327 ? -19.148 -28.686 42.210 1.00 47.78 327 ALA A CA 1
ATOM 2556 C C . ALA A 1 327 ? -17.869 -27.830 42.168 1.00 47.78 327 ALA A C 1
ATOM 2558 O O . ALA A 1 327 ? -16.877 -28.208 41.546 1.00 47.78 327 ALA A O 1
ATOM 2559 N N . ALA A 1 328 ? -17.907 -26.679 42.841 1.00 49.47 328 ALA A N 1
ATOM 2560 C CA . ALA A 1 328 ? -16.765 -25.788 43.010 1.00 49.47 328 ALA A CA 1
ATOM 2561 C C . ALA A 1 328 ? -15.651 -26.454 43.850 1.00 49.47 328 ALA A C 1
ATOM 2563 O O . ALA A 1 328 ? -15.971 -27.149 44.821 1.00 49.47 328 ALA A O 1
ATOM 2564 N N . PRO A 1 329 ? -14.357 -26.238 43.539 1.00 43.28 329 PRO A N 1
ATOM 2565 C CA . PRO A 1 329 ? -13.269 -26.716 44.383 1.00 43.28 329 PRO A CA 1
ATOM 2566 C C . PRO A 1 329 ? -13.214 -25.921 45.690 1.00 43.28 329 PRO A C 1
ATOM 2568 O O . PRO A 1 329 ? -13.303 -24.693 45.686 1.00 43.28 329 PRO A O 1
ATOM 2571 N N . ARG A 1 330 ? -13.062 -26.643 46.803 1.00 42.69 330 ARG A N 1
ATOM 2572 C CA . ARG A 1 330 ? -12.828 -26.085 48.135 1.00 42.69 330 ARG A CA 1
ATOM 2573 C C . ARG A 1 330 ? -11.436 -25.462 48.215 1.00 42.69 330 ARG A C 1
ATOM 2575 O O . ARG A 1 330 ? -10.447 -26.043 47.781 1.00 42.69 330 ARG A O 1
ATOM 2582 N N . GLU A 1 331 ? -11.410 -24.277 48.798 1.00 44.38 331 GLU A N 1
ATOM 2583 C CA . GLU A 1 331 ? -10.253 -23.440 49.070 1.00 44.38 331 GLU A CA 1
ATOM 2584 C C . GLU A 1 331 ? -9.645 -23.855 50.418 1.00 44.38 331 GLU A C 1
ATOM 2586 O O . GLU A 1 331 ? -10.032 -23.349 51.465 1.00 44.38 331 GLU A O 1
ATOM 2591 N N . SER A 1 332 ? -8.759 -24.850 50.413 1.00 51.50 332 SER A N 1
ATOM 2592 C CA . SER A 1 332 ? -7.936 -25.226 51.572 1.00 51.50 332 SER A CA 1
ATOM 2593 C C . SER A 1 332 ? -6.970 -26.321 51.139 1.00 51.50 332 SER A C 1
ATOM 2595 O O . SER A 1 332 ? -7.398 -27.462 51.051 1.00 51.50 332 SER A O 1
ATOM 2597 N N . ASP A 1 333 ? -5.740 -25.946 50.777 1.00 44.34 333 ASP A N 1
ATOM 2598 C CA . ASP A 1 333 ? -4.514 -26.764 50.865 1.00 44.34 333 ASP A CA 1
ATOM 2599 C C . ASP A 1 333 ? -3.361 -26.034 50.157 1.00 44.34 333 ASP A C 1
ATOM 2601 O O . ASP A 1 333 ? -2.970 -26.350 49.034 1.00 44.34 333 ASP A O 1
ATOM 2605 N N . LEU A 1 334 ? -2.804 -25.018 50.821 1.00 46.94 334 LEU A N 1
ATOM 2606 C CA . LEU A 1 334 ? -1.469 -24.510 50.506 1.00 46.94 334 LEU A CA 1
ATOM 2607 C C . LEU A 1 334 ? -0.677 -24.351 51.814 1.00 46.94 334 LEU A C 1
ATOM 2609 O O . LEU A 1 334 ? -1.145 -23.660 52.721 1.00 46.94 334 LEU A O 1
ATOM 2613 N N . PRO A 1 335 ? 0.501 -24.992 51.938 1.00 50.44 335 PRO A N 1
ATOM 2614 C CA . PRO A 1 335 ? 1.352 -24.876 53.115 1.00 50.44 335 PRO A CA 1
ATOM 2615 C C . PRO A 1 335 ? 2.086 -23.520 53.157 1.00 50.44 335 PRO A C 1
ATOM 2617 O O . PRO A 1 335 ? 2.257 -22.868 52.121 1.00 50.44 335 PRO A O 1
ATOM 2620 N N . PRO A 1 336 ? 2.545 -23.083 54.344 1.00 47.50 336 PRO A N 1
ATOM 2621 C 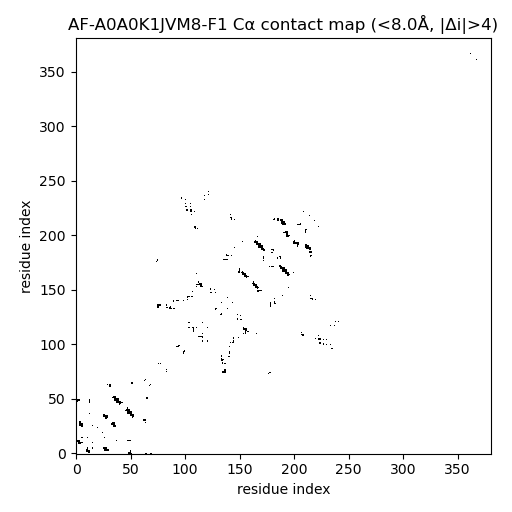CA . PRO A 1 336 ? 3.185 -21.788 54.522 1.00 47.50 336 PRO A CA 1
ATOM 2622 C C . PRO A 1 336 ? 4.623 -21.821 53.992 1.00 47.50 336 PRO A C 1
ATOM 2624 O O . PRO A 1 336 ? 5.401 -22.706 54.339 1.00 47.50 336 PRO A O 1
ATOM 2627 N N . ILE A 1 337 ? 5.002 -20.826 53.187 1.00 43.34 337 ILE A N 1
ATOM 2628 C CA . ILE A 1 337 ? 6.401 -20.608 52.801 1.00 43.34 337 ILE A CA 1
ATOM 2629 C C . ILE A 1 337 ? 6.991 -19.558 53.745 1.00 43.34 337 ILE A C 1
ATOM 2631 O O . ILE A 1 337 ? 6.683 -18.369 53.665 1.00 43.34 337 ILE A O 1
ATOM 2635 N N . SER A 1 338 ? 7.827 -20.034 54.663 1.00 42.47 338 SER A N 1
ATOM 2636 C CA . SER A 1 338 ? 8.637 -19.266 55.609 1.00 42.47 338 SER A CA 1
ATOM 2637 C C . SER A 1 338 ? 10.088 -19.117 55.128 1.00 42.47 338 SER A C 1
ATOM 2639 O O . SER A 1 338 ? 10.650 -20.093 54.645 1.00 42.47 338 SER A O 1
ATOM 2641 N N . GLY A 1 339 ? 10.704 -17.956 55.402 1.00 32.75 339 GLY A N 1
ATOM 2642 C CA . GLY A 1 339 ? 12.167 -17.742 55.510 1.00 32.75 339 GLY A CA 1
ATOM 2643 C C . GLY A 1 339 ? 12.914 -17.609 54.174 1.00 32.75 339 GLY A C 1
ATOM 2644 O O . GLY A 1 339 ? 12.881 -18.517 53.360 1.00 32.75 339 GLY A O 1
ATOM 2645 N N . ARG A 1 340 ? 13.464 -16.453 53.774 1.00 37.19 340 ARG A N 1
ATOM 2646 C CA . ARG A 1 340 ? 14.666 -15.723 54.251 1.00 37.19 340 ARG A CA 1
ATOM 2647 C C . ARG A 1 340 ? 15.995 -16.508 54.243 1.00 37.19 340 ARG A C 1
ATOM 2649 O O . ARG A 1 340 ? 16.150 -17.484 54.960 1.00 37.19 340 ARG A O 1
ATOM 2656 N N . ASP A 1 341 ? 16.927 -15.901 53.496 1.00 36.50 341 ASP A N 1
ATOM 2657 C CA . ASP A 1 341 ? 18.391 -15.822 53.644 1.00 36.50 341 ASP A CA 1
ATOM 2658 C C . ASP A 1 341 ? 19.307 -16.945 53.113 1.00 36.50 341 ASP A C 1
ATOM 2660 O O . ASP A 1 341 ? 19.417 -18.016 53.694 1.00 36.50 341 ASP A O 1
ATOM 2664 N N . ALA A 1 342 ? 20.049 -16.617 52.038 1.00 35.38 342 ALA A N 1
ATOM 2665 C CA . ALA A 1 342 ? 21.514 -16.764 51.876 1.00 35.38 342 ALA A CA 1
ATOM 2666 C C . ALA A 1 342 ? 21.914 -16.280 50.455 1.00 35.38 342 ALA A C 1
ATOM 2668 O O . ALA A 1 342 ? 21.461 -16.828 49.456 1.00 35.38 342 ALA A O 1
ATOM 2669 N N . LEU A 1 343 ? 22.546 -15.109 50.286 1.00 35.16 343 LEU A N 1
ATOM 2670 C CA . LEU A 1 343 ? 24.006 -14.916 50.174 1.00 35.16 343 LEU A CA 1
ATOM 2671 C C . LEU A 1 343 ? 24.715 -15.920 49.246 1.00 35.16 343 LEU A C 1
ATOM 2673 O O . LEU A 1 343 ? 24.910 -17.065 49.628 1.00 35.16 343 LEU A O 1
ATOM 2677 N N . SER A 1 344 ? 25.210 -15.452 48.092 1.00 33.66 344 SER A N 1
ATOM 2678 C CA . SER A 1 344 ? 26.637 -15.560 47.735 1.00 33.66 344 SER A CA 1
ATOM 2679 C C . SER A 1 344 ? 26.936 -14.989 46.339 1.00 33.66 344 SER A C 1
ATOM 2681 O O . SER A 1 344 ? 26.395 -15.429 45.332 1.00 33.66 344 SER A O 1
ATOM 2683 N N . SER A 1 345 ? 27.818 -13.989 46.350 1.00 34.16 345 SER A N 1
ATOM 2684 C CA . SER A 1 345 ? 28.803 -13.552 45.350 1.00 34.16 345 SER A CA 1
ATOM 2685 C C . SER A 1 345 ? 28.731 -14.039 43.890 1.00 34.16 345 SER A C 1
ATOM 2687 O O . SER A 1 345 ? 28.883 -15.217 43.604 1.00 34.16 345 SER A O 1
ATOM 2689 N N . TYR A 1 346 ? 28.711 -13.082 42.952 1.00 31.61 346 TYR A N 1
ATOM 2690 C CA . TYR A 1 346 ? 29.768 -12.977 41.934 1.00 31.61 346 TYR A CA 1
ATOM 2691 C C . TYR A 1 346 ? 29.822 -11.548 41.372 1.00 31.61 346 TYR A C 1
ATOM 2693 O O . TYR A 1 346 ? 28.912 -11.074 40.693 1.00 31.61 346 TYR A O 1
ATOM 2701 N N . THR A 1 347 ? 30.904 -10.851 41.699 1.00 39.09 347 THR A N 1
ATOM 2702 C CA . THR A 1 347 ? 31.318 -9.574 41.122 1.00 39.09 347 THR A CA 1
ATOM 2703 C C . THR A 1 347 ? 32.060 -9.830 39.811 1.00 39.09 347 THR A C 1
ATOM 2705 O O . THR A 1 347 ? 32.950 -10.677 39.752 1.00 39.09 347 THR A O 1
ATOM 2708 N N . ARG A 1 348 ? 31.751 -9.061 38.761 1.00 35.06 348 ARG A N 1
ATOM 2709 C CA . ARG A 1 348 ? 32.761 -8.661 37.774 1.00 35.06 348 ARG A CA 1
ATOM 2710 C C . ARG A 1 348 ? 32.369 -7.335 37.135 1.00 35.06 348 ARG A C 1
ATOM 2712 O O . ARG A 1 348 ? 31.371 -7.231 36.428 1.00 35.06 348 ARG A O 1
ATOM 2719 N N . GLU A 1 349 ? 33.165 -6.333 37.469 1.00 34.31 349 GLU A N 1
ATOM 2720 C CA . GLU A 1 349 ? 33.164 -4.984 36.924 1.00 34.31 349 GLU A CA 1
ATOM 2721 C C . GLU A 1 349 ? 33.633 -5.007 35.467 1.00 34.31 349 GLU A C 1
ATOM 2723 O O . GLU A 1 349 ? 34.682 -5.574 35.173 1.00 34.31 349 GLU A O 1
ATOM 2728 N N . GLU A 1 350 ? 32.915 -4.322 34.577 1.00 39.12 350 GLU A N 1
ATOM 2729 C CA . GLU A 1 350 ? 33.527 -3.686 33.410 1.00 39.12 350 GLU A CA 1
ATOM 2730 C C . GLU A 1 350 ? 32.945 -2.279 33.248 1.00 39.12 350 GLU A C 1
ATOM 2732 O O . GLU A 1 350 ? 31.773 -2.065 32.930 1.00 39.12 350 GLU A O 1
ATOM 2737 N N . HIS A 1 351 ? 33.805 -1.302 33.525 1.00 36.03 351 HIS A N 1
ATOM 2738 C CA . HIS A 1 351 ? 33.606 0.112 33.263 1.00 36.03 351 HIS A CA 1
ATOM 2739 C C . HIS A 1 351 ? 33.491 0.362 31.753 1.00 36.03 351 HIS A C 1
ATOM 2741 O O . HIS A 1 351 ? 34.439 0.125 31.008 1.00 36.03 351 HIS A O 1
ATOM 2747 N N . PHE A 1 352 ? 32.380 0.953 31.305 1.00 31.78 352 PHE A N 1
ATOM 2748 C CA . PHE A 1 352 ? 32.320 1.619 30.003 1.00 31.78 352 PHE A CA 1
ATOM 2749 C C . PHE A 1 352 ? 31.678 3.001 30.148 1.00 31.78 352 PHE A C 1
ATOM 2751 O O . PHE A 1 352 ? 30.460 3.164 30.226 1.00 31.78 352 PHE A O 1
ATOM 2758 N N . THR A 1 353 ? 32.523 4.025 30.210 1.00 39.41 353 THR A N 1
ATOM 2759 C CA . THR A 1 353 ? 32.135 5.434 30.179 1.00 39.41 353 THR A CA 1
ATOM 2760 C C . THR A 1 353 ? 31.766 5.824 28.747 1.00 39.41 353 THR A C 1
ATOM 2762 O O . THR A 1 353 ? 32.622 5.924 27.870 1.00 39.41 353 THR A O 1
ATOM 2765 N N . ARG A 1 354 ? 30.481 6.095 28.484 1.00 36.75 354 ARG A N 1
ATOM 2766 C CA . ARG A 1 354 ? 30.051 6.735 27.231 1.00 36.75 354 ARG A CA 1
ATOM 2767 C C . ARG A 1 354 ? 29.218 7.978 27.527 1.00 36.75 354 ARG A C 1
ATOM 2769 O O . ARG A 1 354 ? 28.134 7.904 28.095 1.00 36.75 354 ARG A O 1
ATOM 2776 N N . LYS A 1 355 ? 29.790 9.125 27.149 1.00 34.03 355 LYS A N 1
ATOM 2777 C CA . LYS A 1 355 ? 29.213 10.472 27.225 1.00 34.03 355 LYS A CA 1
ATOM 2778 C C . LYS A 1 355 ? 27.819 10.498 26.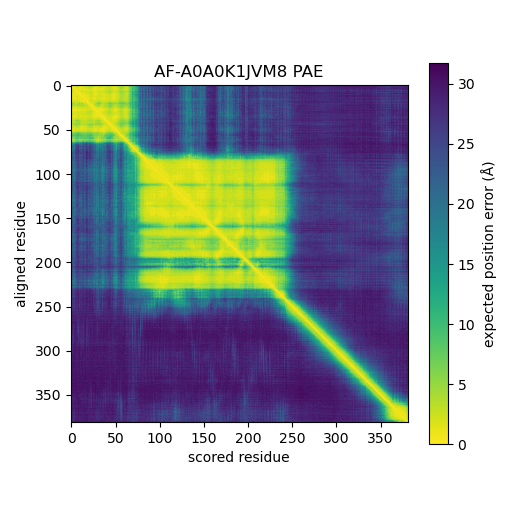588 1.00 34.03 355 LYS A C 1
ATOM 2780 O O . LYS A 1 355 ? 27.655 10.107 25.436 1.00 34.03 355 LYS A O 1
ATOM 2785 N N . SER A 1 356 ? 26.832 10.977 27.343 1.00 34.75 356 SER A N 1
ATOM 2786 C CA . SER A 1 356 ? 25.471 11.220 26.874 1.00 34.75 356 SER A CA 1
ATOM 2787 C C . SER A 1 356 ? 25.391 12.570 26.155 1.00 34.75 356 SER A C 1
ATOM 2789 O O . SER A 1 356 ? 25.452 13.620 26.798 1.00 34.75 356 SER A O 1
ATOM 2791 N N . GLU A 1 357 ? 25.194 12.563 24.841 1.00 35.72 357 GLU A N 1
ATOM 2792 C CA . GLU A 1 357 ? 24.678 13.732 24.128 1.00 35.72 357 GLU A CA 1
ATOM 2793 C C . GLU A 1 357 ? 23.158 13.782 24.316 1.00 35.72 357 GLU A C 1
ATOM 2795 O O . GLU A 1 357 ? 22.396 13.008 23.736 1.00 35.72 357 GLU A O 1
ATOM 2800 N N . ARG A 1 358 ? 22.709 14.684 25.196 1.00 35.06 358 ARG A N 1
ATOM 2801 C CA . ARG A 1 358 ? 21.298 15.051 25.348 1.00 35.06 358 ARG A CA 1
ATOM 2802 C C . ARG A 1 358 ? 20.848 15.795 24.090 1.00 35.06 358 ARG A C 1
ATOM 2804 O O . ARG A 1 358 ? 21.085 16.995 23.960 1.00 35.06 358 ARG A O 1
ATOM 2811 N N . SER A 1 359 ? 20.141 15.109 23.198 1.00 38.47 359 SER A N 1
ATOM 2812 C CA . SER A 1 359 ? 19.283 15.767 22.217 1.00 38.47 359 SER A CA 1
ATOM 2813 C C . SER A 1 359 ? 18.112 16.421 22.959 1.00 38.47 359 SER A C 1
ATOM 2815 O O . SER A 1 359 ? 17.320 15.770 23.642 1.00 38.47 359 SER A O 1
ATOM 2817 N N . LYS A 1 360 ? 18.046 17.755 22.900 1.00 43.72 360 LYS A N 1
ATOM 2818 C CA . LYS A 1 360 ? 16.954 18.543 23.478 1.00 43.72 360 LYS A CA 1
ATOM 2819 C C . LYS A 1 360 ? 15.680 18.255 22.682 1.00 43.72 360 LYS A C 1
ATOM 2821 O O . LYS A 1 360 ? 15.545 18.701 21.546 1.00 43.72 360 LYS A O 1
ATOM 2826 N N . LEU A 1 361 ? 14.752 17.508 23.276 1.00 47.34 361 LEU A N 1
ATOM 2827 C CA . LEU A 1 361 ? 13.373 17.453 22.796 1.00 47.34 361 LEU A CA 1
ATOM 2828 C C . LEU A 1 361 ? 12.758 18.861 22.897 1.00 47.34 361 LEU A C 1
ATOM 2830 O O . LEU A 1 361 ? 13.030 19.565 23.875 1.00 47.34 361 LEU A O 1
ATOM 2834 N N . PRO A 1 362 ? 11.946 19.293 21.915 1.00 48.97 362 PRO A N 1
ATOM 2835 C CA . PRO A 1 362 ? 11.283 20.588 21.978 1.00 48.97 362 PRO A CA 1
ATOM 2836 C C . PRO A 1 362 ? 10.374 20.648 23.209 1.00 48.97 362 PRO A C 1
ATOM 2838 O O . PRO A 1 362 ? 9.640 19.702 23.506 1.00 48.97 362 PRO A O 1
ATOM 2841 N N . SER A 1 363 ? 10.456 21.761 23.940 1.00 63.44 363 SER A N 1
ATOM 2842 C CA . SER A 1 363 ? 9.702 21.987 25.170 1.00 63.44 363 SER A CA 1
ATOM 2843 C C . SER A 1 363 ? 8.198 21.895 24.920 1.00 63.44 363 SER A C 1
ATOM 2845 O O . SER A 1 363 ? 7.704 22.209 23.839 1.00 63.44 363 SER A O 1
ATOM 2847 N N . GLN A 1 364 ? 7.449 21.506 25.949 1.00 58.09 364 GLN A N 1
ATOM 2848 C CA . GLN A 1 364 ? 5.988 21.356 25.927 1.00 58.09 364 GLN A CA 1
ATOM 2849 C C . GLN A 1 364 ? 5.254 22.606 25.385 1.00 58.09 364 GLN A C 1
ATOM 2851 O O . GLN A 1 364 ? 4.211 22.492 24.743 1.00 58.09 364 GLN A O 1
ATOM 2856 N N . SER A 1 365 ? 5.858 23.788 25.548 1.00 65.31 365 SER A N 1
ATOM 2857 C CA . SER A 1 365 ? 5.389 25.066 24.999 1.00 65.31 365 SER A CA 1
ATOM 2858 C C . SER A 1 365 ? 5.392 25.144 23.465 1.00 65.31 365 SER A C 1
ATOM 2860 O O . SER A 1 365 ? 4.576 25.866 22.894 1.00 65.31 365 SER A O 1
ATOM 2862 N N . PHE A 1 366 ? 6.264 24.399 22.778 1.00 71.75 366 PHE A N 1
ATOM 2863 C CA . PHE A 1 366 ? 6.293 24.333 21.315 1.00 71.75 366 PHE A CA 1
ATOM 2864 C C . PHE A 1 366 ? 5.034 23.643 20.778 1.00 71.75 366 PHE A C 1
ATOM 2866 O O . PHE A 1 366 ? 4.352 24.178 19.909 1.00 71.75 366 PHE A O 1
ATOM 2873 N N . TRP A 1 367 ? 4.660 22.508 21.376 1.00 66.00 367 TRP A N 1
ATOM 2874 C CA . TRP A 1 367 ? 3.475 21.749 20.973 1.00 66.00 367 TRP A CA 1
ATOM 2875 C C . TRP A 1 367 ? 2.169 22.489 21.262 1.00 66.00 367 TRP A C 1
ATOM 2877 O O . TRP A 1 367 ? 1.252 22.445 20.444 1.00 66.00 367 TRP A O 1
ATOM 2887 N N . GLN A 1 368 ? 2.094 23.225 22.373 1.00 68.00 368 GLN A N 1
ATOM 2888 C CA . GLN A 1 368 ? 0.926 24.057 22.675 1.00 68.00 368 GLN A CA 1
ATOM 2889 C C . GLN A 1 368 ? 0.744 25.183 21.649 1.00 68.00 368 GLN A C 1
ATOM 2891 O O . GLN A 1 368 ? -0.371 25.392 21.177 1.00 68.00 368 GLN A O 1
ATOM 2896 N N . LYS A 1 369 ? 1.830 25.842 21.219 1.00 71.81 369 LYS A N 1
ATOM 2897 C CA . LYS A 1 369 ? 1.765 26.881 20.176 1.00 71.81 369 LYS A CA 1
ATOM 2898 C C . LYS A 1 369 ? 1.351 26.320 18.814 1.00 71.81 369 LYS A C 1
ATOM 2900 O O . LYS A 1 369 ? 0.565 26.955 18.117 1.00 71.81 369 LYS A O 1
ATOM 2905 N N . THR A 1 370 ? 1.819 25.128 18.444 1.00 68.31 370 THR A N 1
ATOM 2906 C CA . THR A 1 370 ? 1.414 24.480 17.185 1.00 68.31 370 THR A CA 1
ATOM 2907 C C . THR A 1 370 ? -0.067 24.093 17.190 1.00 68.31 370 THR A C 1
ATOM 2909 O O . THR A 1 370 ? -0.752 24.310 16.196 1.00 68.31 370 THR A O 1
ATOM 2912 N N . VAL A 1 371 ? -0.593 23.581 18.308 1.00 72.62 371 VAL A N 1
ATOM 2913 C CA . VAL A 1 371 ? -2.018 23.220 18.429 1.00 72.62 371 VAL A CA 1
ATOM 2914 C C . VAL A 1 371 ? -2.920 24.459 18.451 1.00 72.62 371 VAL A C 1
ATOM 2916 O O . VAL A 1 371 ? -3.975 24.446 17.819 1.00 72.62 371 VAL A O 1
ATOM 2919 N N . GLN A 1 372 ? -2.497 25.543 19.111 1.00 74.06 372 GLN A N 1
ATOM 2920 C CA . GLN A 1 372 ? -3.223 26.819 19.118 1.00 74.06 372 GLN A CA 1
ATOM 2921 C C . GLN A 1 372 ? -3.339 27.400 17.700 1.00 74.06 372 GLN A C 1
ATOM 2923 O O . GLN A 1 372 ? -4.429 27.752 17.260 1.00 74.06 372 GLN A O 1
ATOM 2928 N N . LYS A 1 373 ? -2.230 27.401 16.949 1.00 65.50 373 LYS A N 1
ATOM 2929 C CA . LYS A 1 373 ? -2.179 27.937 15.583 1.00 65.50 373 LYS A CA 1
ATOM 2930 C C . LYS A 1 373 ? -3.021 27.123 14.598 1.00 65.50 373 LYS A C 1
ATOM 2932 O O . LYS A 1 373 ? -3.609 27.680 13.681 1.00 65.50 373 LYS A O 1
ATOM 2937 N N . LEU A 1 374 ? -3.121 25.808 14.804 1.00 60.69 374 LEU A N 1
ATOM 2938 C CA . LEU A 1 374 ? -4.029 24.964 14.026 1.00 60.69 374 LEU A CA 1
ATOM 2939 C C . LEU A 1 374 ? -5.498 25.252 14.369 1.00 60.69 374 LEU A C 1
ATOM 2941 O O . LEU A 1 374 ? -6.309 25.332 13.457 1.00 60.69 374 LEU A O 1
ATOM 2945 N N . ARG A 1 375 ? -5.851 25.487 15.640 1.00 64.69 375 ARG A N 1
ATOM 2946 C CA . ARG A 1 375 ? -7.223 25.889 16.014 1.00 64.69 375 ARG A CA 1
ATOM 2947 C C . ARG A 1 375 ? -7.640 27.224 15.396 1.00 64.69 375 ARG A C 1
ATOM 2949 O O . ARG A 1 375 ? -8.761 27.323 14.921 1.00 64.69 375 ARG A O 1
ATOM 2956 N N . GLU A 1 376 ? -6.746 28.207 15.343 1.00 66.62 376 GLU A N 1
ATOM 2957 C CA . GLU A 1 376 ? -7.028 29.507 14.710 1.00 66.62 376 GLU A CA 1
ATOM 2958 C C . GLU A 1 376 ? -7.292 29.379 13.202 1.00 66.62 376 GLU A C 1
ATOM 2960 O O . GLU A 1 376 ? -8.194 30.027 12.680 1.00 66.62 376 GLU A O 1
ATOM 2965 N N . ILE A 1 377 ? -6.576 28.484 12.515 1.00 66.31 377 ILE A N 1
ATOM 2966 C CA . ILE A 1 377 ? -6.790 28.207 11.085 1.00 66.31 377 ILE A CA 1
ATOM 2967 C C . ILE A 1 377 ? -8.155 27.542 10.835 1.00 66.31 377 ILE A C 1
ATOM 2969 O O . ILE A 1 377 ? -8.773 27.786 9.802 1.00 66.31 377 ILE A O 1
ATOM 2973 N N . PHE A 1 378 ? -8.648 26.735 11.778 1.00 56.69 378 PHE A N 1
ATOM 2974 C CA . PHE A 1 378 ? -9.926 26.024 11.649 1.00 56.69 378 PHE A CA 1
ATOM 2975 C C . PHE A 1 378 ? -11.138 26.767 12.237 1.00 56.69 378 PHE A C 1
ATOM 2977 O O . PHE A 1 378 ? -12.259 26.331 12.004 1.00 56.69 378 PHE A O 1
ATOM 2984 N N . SER A 1 379 ? -10.949 27.876 12.959 1.00 50.75 379 SER A N 1
ATOM 2985 C CA . SER A 1 379 ? -12.047 28.703 13.499 1.00 50.75 379 SER A CA 1
ATOM 2986 C C . SER A 1 379 ? -12.411 29.919 12.637 1.00 50.75 379 SER A C 1
ATOM 2988 O O . SER A 1 379 ? -13.310 30.664 13.010 1.00 50.75 379 SER A O 1
ATOM 2990 N N . LEU A 1 380 ? -11.749 30.128 11.495 1.00 44.50 380 LEU A N 1
ATOM 2991 C CA . LEU A 1 380 ? -12.061 31.203 10.539 1.00 44.50 380 LEU A CA 1
ATOM 2992 C C . LEU A 1 380 ? -12.799 30.707 9.281 1.00 44.50 380 LEU A C 1
ATOM 2994 O O . LEU A 1 380 ? -12.688 31.314 8.215 1.00 44.50 380 LEU A O 1
ATOM 2998 N N . ARG A 1 381 ? -13.558 29.614 9.391 1.00 38.84 381 ARG A N 1
ATOM 2999 C CA . ARG A 1 381 ? -14.523 29.190 8.369 1.00 38.84 381 ARG A CA 1
ATOM 3000 C C . ARG A 1 381 ? -15.869 28.882 8.989 1.00 38.84 381 ARG A C 1
ATOM 3002 O O . ARG A 1 381 ? -15.879 28.121 9.982 1.00 38.84 381 ARG A O 1
#

Radius of gyration: 35.15 Å; Cα contacts (8 Å, |Δi|>4): 329; chains: 1; bounding box: 79×74×122 Å